Protein AF-0000000085035750 (afdb_homodimer)

Radius of gyration: 23.27 Å; Cα contacts (8 Å, |Δi|>4): 705; chains: 2; bounding box: 49×84×83 Å

Secondary structure (DSSP, 8-state):
------------------TT-SEEEEEEE-THHHHHHHHTT-SSEEEEE-SSB-HHHHHHHHHHHHTT-EEEEEEE-TT-HHHHHHHHHTTSPPB-TTS-B-TT----SEEEEEE-TT-TT----EEEETTTEEEEES--BSHHHHHSSEEEEEEE--HHHHHHHHHHHHHHHHHHHTT-TTTEEE-SSTTHHHHHHHH-/------------------TT-SEEEEEEE-THHHHHHHHTT-SSEEEEE-SSB-HHHHHHHHHHHHTT-EEEEEEE-TT-HHHHHHHHHTTSPPB-TTS-B-TT----SEEEEEE-TT-TT----EEEETTTEEEEES--BSHHHHHSSEEEEEEE--HHHHHHHHHHHHHHHHHHHTT-TTTEEE-SSTTHHHHHHHH-

Foldseek 3Di:
DPDDPDDPPPPPCPVPDDPPPQKDKDWFAQQQVVVVCQQLVFQAEKEWEFQDAALVVLLSQLVSLVNPHQYEYEYECEVHVNSVCSNVVSQDFDAPPVRHRDPPTDGGNYKYKYWYPDPPPRQWTWMQGNLQKIKGWRAGHDPCRNHPDTIMMMMGRPSVVSVVVVVVSLVVVVVQVVVDPVTMDIDPPPDVVVVVVVVD/DPDPPDDPPPPPCPVPDDPPPQKDKDWFAQQQVVVVCQQLVFQAEKEWEFQDAALVVLLSQLVSLVNPHQYEYEYECEVHVNSVCSNVCSQDFDAPPVRHRDPPDDGGNYKYKYWYPDPPPRQWTWMQGNLQKIKGWRAGHDPCRNHPDIIMMMMGRPNVVSVVVVVVSLVVVVVQVVVDPVTMDIDPPPDVVVVVVVVD

pLDDT: mean 79.21, std 21.35, range [23.0, 98.25]

InterPro domains:
  IPR025202 Cardiolipin synthase-like, phospholipase D-like domain [PF13091] (38-173)
  IPR051406 Phospholipase D domain-containing protein [PTHR43856] (21-192)

Nearest PDB structures (foldseek):
  4ggj-assembly1_A  TM=8.260E-01  e=1.023E-08  Mus musculus
  6ehi-assembly5_J  TM=7.084E-01  e=1.239E-08  Helicobacter pylori
  4urj-assembly2_C  TM=7.239E-01  e=3.008E-07  Homo sapiens
  4urj-assembly1_A  TM=7.033E-01  e=2.330E-07  Homo sapiens
  5lzk-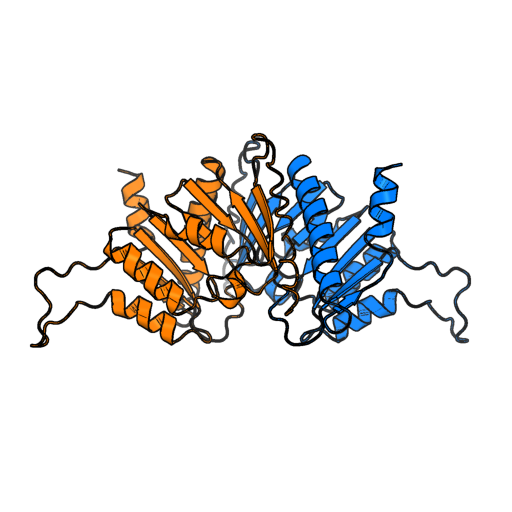assembly1_A  TM=6.776E-01  e=3.882E-07  Homo sapiens

Sequence (400 aa):
MHGMEAPSLIIFFILLHDISLRMRTYIGRSLGTFLELMIFSANKLLWVSSPSLSPKYAQKLVDLSKKGVDIKVITSAYKNEETVNIIKNSLKPERNARGEIRGDWVSPPLDYLILKKNSSIQKVKMYIVDGKQAIIGSLSLTEEELYNSIEYIVILDDPRDVEKTMDDFISLWKLYVGLGDDFMECTRSFPSKFFVSRMTMHGMEAPSLIIFFILLHDISLRMRTYIGRSLGTFLELMIFSANKLLWVSSPSLSPKYAQKLVDLSKKGVDIKVITSAYKNEETVNIIKNSLKPERNARGEIRGDWVSPPLDYLILKKNSSIQKVKMYIVDGKQAIIGSLSLTEEELYNSIEYIVILDDPRDVEKTMDDFISLWKLYVGLGDDFMECTRSFPSKFFVSRMT

Structure (mmCIF, N/CA/C/O backbone):
data_AF-0000000085035750-model_v1
#
loop_
_entity.id
_entity.type
_entity.pdbx_description
1 polymer 'Phospholipase D-like domain-containing protein'
#
loop_
_atom_site.group_PDB
_atom_site.id
_atom_site.type_symbol
_atom_site.label_atom_id
_atom_site.label_alt_id
_atom_site.label_comp_id
_atom_site.label_asym_id
_atom_site.label_entity_id
_atom_site.label_seq_id
_atom_site.pdbx_PDB_ins_code
_atom_site.Cartn_x
_atom_site.Cartn_y
_atom_site.Cartn_z
_atom_site.occupancy
_atom_site.B_iso_or_equiv
_atom_site.auth_seq_id
_atom_site.auth_comp_id
_atom_site.auth_asym_id
_atom_site.auth_atom_id
_atom_site.pdbx_PDB_model_num
ATOM 1 N N . MET A 1 1 ? -6.906 16.641 -45.156 1 24.83 1 MET A N 1
ATOM 2 C CA . MET A 1 1 ? -8.016 16.141 -44.375 1 24.83 1 MET A CA 1
ATOM 3 C C . MET A 1 1 ? -7.512 15.312 -43.188 1 24.83 1 MET A C 1
ATOM 5 O O . MET A 1 1 ? -6.984 14.211 -43.375 1 24.83 1 MET A O 1
ATOM 9 N N . HIS A 1 2 ? -6.844 15.82 -42.25 1 27.62 2 HIS A N 1
ATOM 10 C CA . HIS A 1 2 ? -5.957 15.328 -41.219 1 27.62 2 HIS A CA 1
ATOM 11 C C . HIS A 1 2 ? -6.738 14.562 -40.156 1 27.62 2 HIS A C 1
ATOM 13 O O . HIS A 1 2 ? -7.703 15.078 -39.562 1 27.62 2 HIS A O 1
ATOM 19 N N . GLY A 1 3 ? -6.922 13.266 -40.281 1 25.36 3 GLY A N 1
ATOM 20 C CA . GLY A 1 3 ? -7.766 12.336 -39.531 1 25.36 3 GLY A CA 1
ATOM 21 C C . GLY A 1 3 ? -7.52 12.367 -38.031 1 25.36 3 GLY A C 1
ATOM 22 O O . GLY A 1 3 ? -6.383 12.234 -37.594 1 25.36 3 GLY A O 1
ATOM 23 N N . MET A 1 4 ? -8.328 13.07 -37.281 1 26.7 4 MET A N 1
ATOM 24 C CA . MET A 1 4 ? -8.398 13.211 -35.844 1 26.7 4 MET A CA 1
ATOM 25 C C . MET A 1 4 ? -8.484 11.844 -35.156 1 26.7 4 MET A C 1
ATOM 27 O O . MET A 1 4 ? -9.391 11.062 -35.438 1 26.7 4 MET A O 1
ATOM 31 N N . GLU A 1 5 ? -7.418 11.258 -34.844 1 28.52 5 GLU A N 1
ATOM 32 C CA . GLU A 1 5 ? -7.332 9.969 -34.156 1 28.52 5 GLU A CA 1
ATOM 33 C C . GLU A 1 5 ? -8.211 9.945 -32.906 1 28.52 5 GLU A C 1
ATOM 35 O O . GLU A 1 5 ? -8.312 10.953 -32.219 1 28.52 5 GLU A O 1
ATOM 40 N N . ALA A 1 6 ? -9.141 9 -32.875 1 29.41 6 ALA A N 1
ATOM 41 C CA . ALA A 1 6 ? -10.211 8.766 -31.906 1 29.41 6 ALA A CA 1
ATOM 42 C C . ALA A 1 6 ? -9.664 8.727 -30.484 1 29.41 6 ALA A C 1
ATOM 44 O O . ALA A 1 6 ? -8.625 8.109 -30.219 1 29.41 6 ALA A O 1
ATOM 45 N N . PRO A 1 7 ? -10.062 9.57 -29.562 1 26.91 7 PRO A N 1
ATOM 46 C CA . PRO A 1 7 ? -9.664 9.523 -28.156 1 26.91 7 PRO A CA 1
ATOM 47 C C . PRO A 1 7 ? -9.945 8.164 -27.516 1 26.91 7 PRO A C 1
ATOM 49 O O . PRO A 1 7 ? -10.953 7.527 -27.812 1 26.91 7 PRO A O 1
ATOM 52 N N . SER A 1 8 ? -9.023 7.297 -27.391 1 26.17 8 SER A N 1
ATOM 53 C CA . SER A 1 8 ? -9.211 6.012 -26.719 1 26.17 8 SER A CA 1
ATOM 54 C C . SER A 1 8 ? -10.055 6.164 -25.453 1 26.17 8 SER A C 1
ATOM 56 O O . SER A 1 8 ? -9.727 6.961 -24.578 1 26.17 8 SER A O 1
ATOM 58 N N . LEU A 1 9 ? -11.32 5.984 -25.438 1 23 9 LEU A N 1
ATOM 59 C CA . LEU A 1 9 ? -12.367 5.859 -24.422 1 23 9 LEU A CA 1
ATOM 60 C C . LEU A 1 9 ? -11.891 5 -23.266 1 23 9 LEU A C 1
ATOM 62 O O . LEU A 1 9 ? -11.602 3.814 -23.438 1 23 9 LEU A O 1
ATOM 66 N N . ILE A 1 10 ? -11.227 5.562 -22.422 1 28.33 10 ILE A N 1
ATOM 67 C CA . ILE A 1 10 ? -10.891 5.051 -21.094 1 28.33 10 ILE A CA 1
ATOM 68 C C . ILE A 1 10 ? -12.133 4.484 -20.422 1 28.33 10 ILE A C 1
ATOM 70 O O . ILE A 1 10 ? -13.094 5.215 -20.156 1 28.33 10 ILE A O 1
ATOM 74 N N . ILE A 1 11 ? -12.602 3.383 -20.734 1 26.09 11 ILE A N 1
ATOM 75 C CA . ILE A 1 11 ? -13.711 2.67 -20.109 1 26.09 11 ILE A CA 1
ATOM 76 C C . ILE A 1 11 ? -13.547 2.688 -18.594 1 26.09 11 ILE A C 1
ATOM 78 O O . ILE A 1 11 ? -12.617 2.084 -18.062 1 26.09 11 ILE A O 1
ATOM 82 N N . PHE A 1 12 ? -13.867 3.754 -17.984 1 29.7 12 PHE A N 1
ATOM 83 C CA . PHE A 1 12 ? -14.164 3.867 -16.562 1 29.7 12 PHE A CA 1
ATOM 84 C C . PHE A 1 12 ? -15.148 2.787 -16.125 1 29.7 12 PHE A C 1
ATOM 86 O O . PHE A 1 12 ? -16.344 2.879 -16.406 1 29.7 12 PHE A O 1
ATOM 93 N N . PHE A 1 13 ? -14.789 1.676 -16.188 1 28.77 13 PHE A N 1
ATOM 94 C CA . PHE A 1 13 ? -15.766 0.812 -15.531 1 28.77 13 PHE A CA 1
ATOM 95 C C . PHE A 1 13 ? -15.93 1.195 -14.062 1 28.77 13 PHE A C 1
ATOM 97 O O . PHE A 1 13 ? -15.109 0.815 -13.227 1 28.77 13 PHE A O 1
ATOM 104 N N . ILE A 1 14 ? -16.328 2.402 -13.82 1 31.06 14 ILE A N 1
ATOM 105 C CA . ILE A 1 14 ? -16.984 2.652 -12.547 1 31.06 14 ILE A CA 1
ATOM 106 C C . ILE A 1 14 ? -18.062 1.595 -12.297 1 31.06 14 ILE A C 1
ATOM 108 O O . ILE A 1 14 ? -19.109 1.609 -12.945 1 31.06 14 ILE A O 1
ATOM 112 N N . LEU A 1 15 ? -17.703 0.42 -12.156 1 29.73 15 LEU A N 1
ATOM 113 C CA . LEU A 1 15 ? -18.812 -0.381 -11.648 1 29.73 15 LEU A CA 1
ATOM 114 C C . LEU A 1 15 ? -19.5 0.328 -10.492 1 29.73 15 LEU A C 1
ATOM 116 O O . LEU A 1 15 ? -18.875 0.622 -9.477 1 29.73 15 LEU A O 1
ATOM 120 N N . LEU A 1 16 ? -20.391 1.188 -10.852 1 31.69 16 LEU A N 1
ATOM 121 C CA . LEU A 1 16 ? -21.422 1.59 -9.898 1 31.69 16 LEU A CA 1
ATOM 122 C C . LEU A 1 16 ? -21.703 0.478 -8.891 1 31.69 16 LEU A C 1
ATOM 124 O O . LEU A 1 16 ? -22.328 -0.526 -9.227 1 31.69 16 LEU A O 1
ATOM 128 N N . HIS A 1 17 ? -20.719 0.159 -8.219 1 35.09 17 HIS A N 1
ATOM 129 C CA . HIS A 1 17 ? -20.828 -0.827 -7.148 1 35.09 17 HIS A CA 1
ATOM 130 C C . HIS A 1 17 ? -22.016 -0.53 -6.238 1 35.09 17 HIS A C 1
ATOM 132 O O . HIS A 1 17 ? -22.312 0.634 -5.961 1 35.09 17 HIS A O 1
ATOM 138 N N . ASP A 1 18 ? -22.766 -1.48 -6.035 1 36.16 18 ASP A N 1
ATOM 139 C CA . ASP A 1 18 ? -23.875 -1.74 -5.137 1 36.16 18 ASP A CA 1
ATOM 140 C C . ASP A 1 18 ? -23.609 -1.191 -3.738 1 36.16 18 ASP A C 1
ATOM 142 O O . ASP A 1 18 ? -22.469 -1.26 -3.252 1 36.16 18 ASP A O 1
ATOM 146 N N . ILE A 1 19 ? -24.359 -0.192 -3.293 1 42.53 19 ILE A N 1
ATOM 147 C CA . ILE A 1 19 ? -24.594 0.364 -1.962 1 42.53 19 ILE A CA 1
ATOM 148 C C . ILE A 1 19 ? -24.188 -0.663 -0.902 1 42.53 19 ILE A C 1
ATOM 150 O O . ILE A 1 19 ? -23.672 -0.302 0.159 1 42.53 19 ILE A O 1
ATOM 154 N N . SER A 1 20 ? -24.219 -1.893 -1.322 1 44.88 20 SER A N 1
ATOM 155 C CA . SER A 1 20 ? -24.016 -2.928 -0.314 1 44.88 20 SER A CA 1
ATOM 156 C C . SER A 1 20 ? -22.531 -3.236 -0.135 1 44.88 20 SER A C 1
ATOM 158 O O . SER A 1 20 ? -22.156 -4.09 0.673 1 44.88 20 SER A O 1
ATOM 160 N N . LEU A 1 21 ? -21.766 -2.568 -1.103 1 51.03 21 LEU A N 1
ATOM 161 C CA . LEU A 1 21 ? -20.344 -2.846 -0.897 1 51.03 21 LEU A CA 1
ATOM 162 C C . LEU A 1 21 ? -19.766 -1.966 0.21 1 51.03 21 LEU A C 1
ATOM 164 O O . LEU A 1 21 ? -20 -0.753 0.225 1 51.03 21 LEU A O 1
ATOM 168 N N . ARG A 1 22 ? -19.438 -2.494 1.274 1 57.78 22 ARG A N 1
ATOM 169 C CA . ARG A 1 22 ? -18.906 -1.789 2.434 1 57.78 22 ARG A CA 1
ATOM 170 C C . ARG A 1 22 ? -17.531 -1.183 2.117 1 57.78 22 ARG A C 1
ATOM 172 O O . ARG A 1 22 ? -17.125 -0.203 2.744 1 57.78 22 ARG A O 1
ATOM 179 N N . MET A 1 23 ? -16.844 -1.757 1.033 1 66.06 23 MET A N 1
ATOM 180 C CA . MET A 1 23 ? -15.555 -1.224 0.601 1 66.06 23 MET A CA 1
ATOM 181 C C . MET A 1 23 ? -15.555 -0.952 -0.9 1 66.06 23 MET A C 1
ATOM 183 O O . MET A 1 23 ? -16.109 -1.73 -1.676 1 66.06 23 MET A O 1
ATOM 187 N N . ARG A 1 24 ? -15.156 0.352 -1.203 1 76.44 24 ARG A N 1
ATOM 188 C CA . ARG A 1 24 ? -14.992 0.672 -2.617 1 76.44 24 ARG A CA 1
ATOM 189 C C . ARG A 1 24 ? -13.531 0.559 -3.041 1 76.44 24 ARG A C 1
ATOM 191 O O . ARG A 1 24 ? -12.641 1.087 -2.371 1 76.44 24 ARG A O 1
ATOM 198 N N . THR A 1 25 ? -13.32 -0.318 -3.941 1 76.25 25 THR A N 1
ATOM 199 C CA . THR A 1 25 ? -11.961 -0.469 -4.453 1 76.25 25 THR A CA 1
ATOM 200 C C . THR A 1 25 ? -11.859 0.069 -5.875 1 76.25 25 THR A C 1
ATOM 202 O O . THR A 1 25 ? -12.812 -0.011 -6.648 1 76.25 25 THR A O 1
ATOM 205 N N . TYR A 1 26 ? -10.703 0.725 -6.148 1 74.06 26 TYR A N 1
ATOM 206 C CA . TYR A 1 26 ? -10.414 1.227 -7.488 1 74.06 26 TYR A CA 1
ATOM 207 C C . TYR A 1 26 ? -9.023 0.788 -7.945 1 74.06 26 TYR A C 1
ATOM 209 O O . TYR A 1 26 ? -8.078 0.803 -7.16 1 74.06 26 TYR A O 1
ATOM 217 N N . ILE A 1 27 ? -9.039 0.283 -9.148 1 73.31 27 ILE A N 1
ATOM 218 C CA . ILE A 1 27 ? -7.773 -0.089 -9.773 1 73.31 27 ILE A CA 1
ATOM 219 C C . ILE A 1 27 ? -7.637 0.613 -11.117 1 73.31 27 ILE A C 1
ATOM 221 O O . ILE A 1 27 ? -8.609 0.714 -11.875 1 73.31 27 ILE A O 1
ATOM 225 N N . GLY A 1 28 ? -6.578 1.138 -11.336 1 69.88 28 GLY A N 1
ATOM 226 C CA . GLY A 1 28 ? -6.406 1.67 -12.68 1 69.88 28 GLY A CA 1
ATOM 227 C C . GLY A 1 28 ? -5.301 2.705 -12.773 1 69.88 28 GLY A C 1
ATOM 228 O O . GLY A 1 28 ? -4.625 2.99 -11.789 1 69.88 28 GLY A O 1
ATOM 229 N N . ARG A 1 29 ? -5.25 3.135 -14.102 1 70.94 29 ARG A N 1
ATOM 230 C CA . ARG A 1 29 ? -4.355 4.246 -14.414 1 70.94 29 ARG A CA 1
ATOM 231 C C . ARG A 1 29 ? -5.047 5.586 -14.195 1 70.94 29 ARG A C 1
ATOM 233 O O . ARG A 1 29 ? -6.262 5.695 -14.344 1 70.94 29 ARG A O 1
ATOM 240 N N . SER A 1 30 ? -4.32 6.516 -13.766 1 67.38 30 SER A N 1
ATOM 241 C CA . SER A 1 30 ? -4.746 7.91 -13.719 1 67.38 30 SER A CA 1
ATOM 242 C C . SER A 1 30 ? -5.879 8.117 -12.727 1 67.38 30 SER A C 1
ATOM 244 O O . SER A 1 30 ? -6.906 8.711 -13.055 1 67.38 30 SER A O 1
ATOM 246 N N . LEU A 1 31 ? -5.75 7.453 -11.688 1 77.38 31 LEU A N 1
ATOM 247 C CA . LEU A 1 31 ? -6.723 7.727 -10.633 1 77.38 31 LEU A CA 1
ATOM 248 C C . LEU A 1 31 ? -6.539 9.133 -10.07 1 77.38 31 LEU A C 1
ATOM 250 O O . LEU A 1 31 ? -7.219 9.523 -9.125 1 77.38 31 LEU A O 1
ATOM 254 N N . GLY A 1 32 ? -5.754 9.805 -10.719 1 78.44 32 GLY A N 1
ATOM 255 C CA . GLY A 1 32 ? -5.234 11.039 -10.164 1 78.44 32 GLY A CA 1
ATOM 256 C C . GLY A 1 32 ? -6.301 12.109 -10 1 78.44 32 GLY A C 1
ATOM 257 O O . GLY A 1 32 ? -6.43 12.703 -8.93 1 78.44 32 GLY A O 1
ATOM 258 N N . THR A 1 33 ? -7.051 12.336 -11.078 1 81.5 33 THR A N 1
ATOM 259 C CA . THR A 1 33 ? -8.023 13.422 -11 1 81.5 33 THR A CA 1
ATOM 260 C C . THR A 1 33 ? -9.047 13.141 -9.898 1 81.5 33 THR A C 1
ATOM 262 O O . THR A 1 33 ? -9.336 14.016 -9.078 1 81.5 33 THR A O 1
ATOM 265 N N . PHE A 1 34 ? -9.484 11.977 -9.867 1 83.62 34 PHE A N 1
ATOM 266 C CA . PHE A 1 34 ? -10.484 11.57 -8.883 1 83.62 34 PHE A CA 1
ATOM 267 C C . PHE A 1 34 ? -9.922 11.664 -7.469 1 83.62 34 PHE A C 1
ATOM 269 O O . PHE A 1 34 ? -10.547 12.242 -6.582 1 83.62 34 PHE A O 1
ATOM 276 N N . LEU A 1 35 ? -8.773 11.258 -7.242 1 86.88 35 LEU A N 1
ATOM 277 C CA . LEU A 1 35 ? -8.18 11.203 -5.914 1 86.88 35 LEU A CA 1
ATOM 278 C C . LEU A 1 35 ? -7.781 12.602 -5.441 1 86.88 35 LEU A C 1
ATOM 280 O O . LEU A 1 35 ? -7.953 12.938 -4.266 1 86.88 35 LEU A O 1
ATOM 284 N N . GLU A 1 36 ? -7.27 13.289 -6.367 1 90.94 36 GLU A N 1
ATOM 285 C CA . GLU A 1 36 ? -6.938 14.664 -6.012 1 90.94 36 GLU A CA 1
ATOM 286 C C . GLU A 1 36 ? -8.172 15.43 -5.531 1 90.94 36 GLU A C 1
ATOM 288 O O . GLU A 1 36 ? -8.109 16.141 -4.531 1 90.94 36 GLU A O 1
ATOM 293 N N . LEU A 1 37 ? -9.234 15.32 -6.289 1 90.12 37 LEU A N 1
ATOM 294 C CA . LEU A 1 37 ? -10.469 16 -5.926 1 90.12 37 LEU A CA 1
ATOM 295 C C . LEU A 1 37 ? -10.977 15.531 -4.57 1 90.12 37 LEU A C 1
ATOM 297 O O . LEU A 1 37 ? -11.406 16.344 -3.746 1 90.12 37 LEU A O 1
ATOM 301 N N . MET A 1 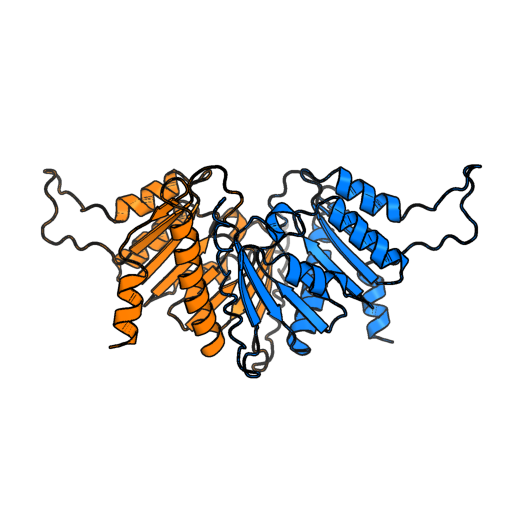38 ? -10.898 14.289 -4.363 1 90.56 38 MET A N 1
ATOM 302 C CA . MET A 1 38 ? -11.391 13.727 -3.109 1 90.56 38 MET A CA 1
ATOM 303 C C . MET A 1 38 ? -10.547 14.195 -1.93 1 90.56 38 MET A C 1
ATOM 305 O O . MET A 1 38 ? -11.086 14.68 -0.93 1 90.56 38 MET A O 1
ATOM 309 N N . ILE A 1 39 ? -9.281 14.133 -2.031 1 94.5 39 ILE A N 1
ATOM 310 C CA . ILE A 1 39 ? -8.359 14.406 -0.94 1 94.5 39 ILE A CA 1
ATOM 311 C C . ILE A 1 39 ? -8.359 15.906 -0.632 1 94.5 39 ILE A C 1
ATOM 313 O O . ILE A 1 39 ? -8.477 16.312 0.529 1 94.5 39 ILE A O 1
ATOM 317 N N . PHE A 1 40 ? -8.367 16.719 -1.611 1 95.88 40 PHE A N 1
ATOM 318 C CA . PHE A 1 40 ? -8.164 18.156 -1.375 1 95.88 40 PHE A CA 1
ATOM 319 C C . PHE A 1 40 ? -9.5 18.875 -1.316 1 95.88 40 PHE A C 1
ATOM 321 O O . PHE A 1 40 ? -9.539 20.109 -1.327 1 95.88 40 PHE A O 1
ATOM 328 N N . SER A 1 41 ? -10.547 18.125 -1.242 1 95.19 41 SER A N 1
ATOM 329 C CA . SER A 1 41 ? -11.852 18.703 -0.945 1 95.19 41 SER A CA 1
ATOM 330 C C . SER A 1 41 ? -12.062 18.844 0.558 1 95.19 41 SER A C 1
ATOM 332 O O . SER A 1 41 ? -13.102 19.344 0.999 1 95.19 41 SER A O 1
ATOM 334 N N . ALA A 1 42 ? -11.164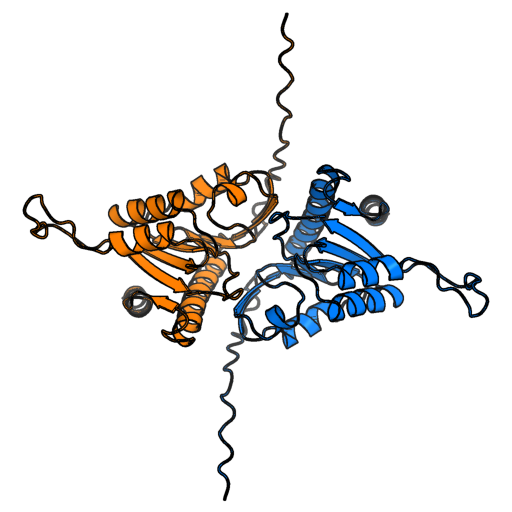 18.375 1.335 1 97.06 42 ALA A N 1
ATOM 335 C CA . ALA A 1 42 ? -11.273 18.406 2.791 1 97.06 42 ALA A CA 1
ATOM 336 C C . ALA A 1 42 ? -11.555 19.812 3.295 1 97.06 42 ALA A C 1
ATOM 338 O O . ALA A 1 42 ? -10.945 20.781 2.832 1 97.06 42 ALA A O 1
ATOM 339 N N . ASN A 1 43 ? -12.445 19.875 4.309 1 97.06 43 ASN A N 1
ATOM 340 C CA . ASN A 1 43 ? -12.812 21.188 4.855 1 97.06 43 ASN A CA 1
ATOM 341 C C . ASN A 1 43 ? -12.617 21.234 6.367 1 97.06 43 ASN A C 1
ATOM 343 O O . ASN A 1 43 ? -12.625 22.312 6.965 1 97.06 43 ASN A O 1
ATOM 347 N N . LYS A 1 44 ? -12.469 20.188 7.012 1 97.12 44 LYS A N 1
ATOM 348 C CA . LYS A 1 44 ? -12.258 20.141 8.453 1 97.12 44 LYS A CA 1
ATOM 349 C C . LYS A 1 44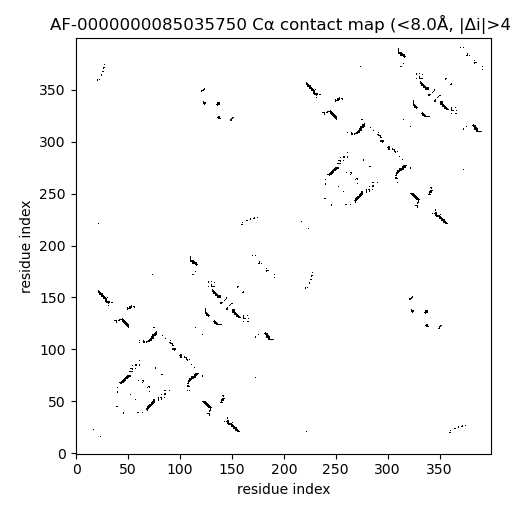 ? -10.883 19.578 8.789 1 97.12 44 LYS A C 1
ATOM 351 O O . LYS A 1 44 ? -10.102 20.219 9.508 1 97.12 44 LYS A O 1
ATOM 356 N N . LEU A 1 45 ? -10.594 18.406 8.328 1 97.25 45 LEU A N 1
ATOM 357 C CA . LEU A 1 45 ? -9.289 17.812 8.578 1 97.25 45 LEU A CA 1
ATOM 358 C C . LEU A 1 45 ? -8.828 16.984 7.383 1 97.25 45 LEU A C 1
ATOM 360 O O . LEU A 1 45 ? -9.656 16.422 6.656 1 97.25 45 LEU A O 1
ATOM 364 N N . LEU A 1 46 ? -7.578 16.922 7.156 1 98.25 46 LEU A N 1
ATOM 365 C CA . LEU A 1 46 ? -6.898 16.062 6.188 1 98.25 46 LEU A CA 1
ATOM 366 C C . LEU A 1 46 ? -5.621 15.477 6.777 1 98.25 46 LEU A C 1
ATOM 368 O O . LEU A 1 46 ? -4.637 16.203 6.977 1 98.25 46 LEU A O 1
ATOM 372 N N . TRP A 1 47 ? -5.668 14.18 7.121 1 97.94 47 TRP A N 1
ATOM 373 C CA . TRP A 1 47 ? -4.492 13.461 7.605 1 97.94 47 TRP A CA 1
ATOM 374 C C . TRP A 1 47 ? -3.871 12.625 6.496 1 97.94 47 TRP A C 1
ATOM 376 O O . TRP A 1 47 ? -4.562 11.836 5.844 1 97.94 47 TRP A O 1
ATOM 386 N N . VAL A 1 48 ? -2.572 12.82 6.309 1 97.38 48 VAL A N 1
ATOM 387 C CA . VAL A 1 48 ? -1.895 12.258 5.145 1 97.38 48 VAL A CA 1
ATOM 388 C C . VAL A 1 48 ? -0.665 11.477 5.59 1 97.38 48 VAL A C 1
ATOM 390 O O . VAL A 1 48 ? 0.196 12 6.301 1 97.38 48 VAL A O 1
ATOM 393 N N . SER A 1 49 ? -0.608 10.281 5.246 1 95.56 49 SER A N 1
ATOM 394 C CA . SER A 1 49 ? 0.635 9.516 5.242 1 95.56 49 SER A CA 1
ATOM 395 C C . SER A 1 49 ? 1.056 9.156 3.82 1 95.56 49 SER A C 1
ATOM 397 O O . SER A 1 49 ? 0.356 8.414 3.129 1 95.56 49 SER A O 1
ATOM 399 N N . SER A 1 50 ? 2.098 9.68 3.373 1 93.69 50 SER A N 1
ATOM 400 C CA . SER A 1 50 ? 2.6 9.516 2.014 1 93.69 50 SER A CA 1
ATOM 401 C C . SER A 1 50 ? 4.125 9.438 1.993 1 93.69 50 SER A C 1
ATOM 403 O O . SER A 1 50 ? 4.801 10.453 2.156 1 93.69 50 SER A O 1
ATOM 405 N N . PRO A 1 51 ? 4.66 8.25 1.711 1 90.25 51 PRO A N 1
ATOM 406 C CA . PRO A 1 51 ? 6.121 8.141 1.68 1 90.25 51 PRO A CA 1
ATOM 407 C C . PRO A 1 51 ? 6.77 9.141 0.731 1 90.25 51 PRO A C 1
ATOM 409 O O . PRO A 1 51 ? 7.836 9.68 1.032 1 90.25 51 PRO A O 1
ATOM 412 N N . SER A 1 52 ? 6.168 9.281 -0.392 1 90.44 52 SER A N 1
ATOM 413 C CA . SER A 1 52 ? 6.562 10.352 -1.301 1 90.44 52 SER A CA 1
ATOM 414 C C . SER A 1 52 ? 5.496 11.445 -1.363 1 90.44 52 SER A C 1
ATOM 416 O O . SER A 1 52 ? 4.301 11.148 -1.384 1 90.44 52 SER A O 1
ATOM 418 N N . LEU A 1 53 ? 6.016 12.68 -1.349 1 94.44 53 LEU A N 1
ATOM 419 C CA . LEU A 1 53 ? 5.164 13.867 -1.426 1 94.44 53 LEU A CA 1
ATOM 420 C C . LEU A 1 53 ? 5.816 14.945 -2.279 1 94.44 53 LEU A C 1
ATOM 422 O O . LEU A 1 53 ? 6.902 15.43 -1.951 1 94.44 53 LEU A O 1
ATOM 426 N N . SER A 1 54 ? 5.176 15.25 -3.361 1 95.69 54 SER A N 1
ATOM 427 C CA . SER A 1 54 ? 5.777 16.25 -4.242 1 95.69 54 SER A CA 1
ATOM 428 C C . SER A 1 54 ? 5.605 17.656 -3.682 1 95.69 54 SER A C 1
ATOM 430 O O . SER A 1 54 ? 4.688 17.906 -2.898 1 95.69 54 SER A O 1
ATOM 432 N N . PRO A 1 55 ? 6.484 18.609 -4.121 1 97.19 55 PRO A N 1
ATOM 433 C CA . PRO A 1 55 ? 6.348 20 -3.678 1 97.19 55 PRO A CA 1
ATOM 434 C C . PRO A 1 55 ? 4.977 20.594 -3.994 1 97.19 55 PRO A C 1
ATOM 436 O O . PRO A 1 55 ? 4.43 21.344 -3.191 1 97.19 55 PRO A O 1
ATOM 439 N N . LYS A 1 56 ? 4.434 20.219 -5.078 1 96.62 56 LYS A N 1
ATOM 440 C CA . LYS A 1 56 ? 3.113 20.688 -5.473 1 96.62 56 LYS A CA 1
ATOM 441 C C . LYS A 1 56 ? 2.064 20.344 -4.418 1 96.62 56 LYS A C 1
ATOM 443 O O . LYS A 1 56 ? 1.296 21.203 -3.99 1 96.62 56 LYS A O 1
ATOM 448 N N . TYR A 1 57 ? 2.098 19.172 -3.994 1 96.81 57 TYR A N 1
ATOM 449 C CA . TYR A 1 57 ? 1.057 18.734 -3.076 1 96.81 57 TYR A CA 1
ATOM 450 C C . TYR A 1 57 ? 1.381 19.141 -1.644 1 96.81 57 TYR A C 1
ATOM 452 O O . TYR A 1 57 ? 0.477 19.344 -0.832 1 96.81 57 TYR A O 1
ATOM 460 N N . ALA A 1 58 ? 2.654 19.266 -1.347 1 97.56 58 ALA A N 1
ATOM 461 C CA . ALA A 1 58 ? 3.014 19.891 -0.074 1 97.56 58 ALA A CA 1
ATOM 462 C C . ALA A 1 58 ? 2.428 21.297 0.038 1 97.56 58 ALA A C 1
ATOM 464 O O . ALA A 1 58 ? 1.859 21.656 1.071 1 97.56 58 ALA A O 1
ATOM 465 N N . GLN A 1 59 ? 2.562 22.016 -1.024 1 97.75 59 GLN A N 1
ATOM 466 C CA . GLN A 1 59 ? 2.02 23.375 -1.039 1 97.75 59 GLN A CA 1
ATOM 467 C C . GLN A 1 59 ? 0.501 23.359 -0.895 1 97.75 59 GLN A C 1
ATOM 469 O O . GLN A 1 59 ? -0.068 24.203 -0.194 1 97.75 59 GLN A O 1
ATOM 474 N N . LYS A 1 60 ? -0.122 22.453 -1.547 1 97.62 60 LYS A N 1
ATOM 475 C CA . LYS A 1 60 ? -1.573 22.344 -1.432 1 97.62 60 LYS A CA 1
ATOM 476 C C . LYS A 1 60 ? -1.99 22.062 0.01 1 97.62 60 LYS A C 1
ATOM 478 O O . LYS A 1 60 ? -2.986 22.609 0.49 1 97.62 60 LYS A O 1
ATOM 483 N N . LEU A 1 61 ? -1.29 21.203 0.675 1 97.94 61 LEU A N 1
ATOM 484 C CA . LEU A 1 61 ? -1.574 20.906 2.076 1 97.94 61 LEU A CA 1
ATOM 485 C C . LEU A 1 61 ? -1.409 22.156 2.938 1 97.94 61 LEU A C 1
ATOM 487 O O . LEU A 1 61 ? -2.254 22.438 3.791 1 97.94 61 LEU A O 1
ATOM 491 N N . VAL A 1 62 ? -0.309 22.875 2.715 1 97.12 62 VAL A N 1
ATOM 492 C CA . VAL A 1 62 ? -0.043 24.109 3.455 1 97.12 62 VAL A CA 1
ATOM 493 C C . VAL A 1 62 ? -1.172 25.109 3.221 1 97.12 62 VAL A C 1
ATOM 495 O O . VAL A 1 62 ? -1.673 25.719 4.168 1 97.12 62 VAL A O 1
ATOM 498 N N . ASP A 1 63 ? -1.593 25.219 1.988 1 96.94 63 ASP A N 1
ATOM 499 C CA . ASP A 1 63 ? -2.656 26.156 1.644 1 96.94 63 ASP A CA 1
ATOM 500 C C . ASP A 1 63 ? -3.961 25.797 2.346 1 96.94 63 ASP A C 1
ATOM 502 O O . ASP A 1 63 ? -4.688 26.672 2.82 1 96.94 63 ASP A O 1
ATOM 506 N N . LEU A 1 64 ? -4.281 24.562 2.367 1 97.38 64 LEU A N 1
ATOM 507 C CA . LEU A 1 64 ? -5.48 24.109 3.062 1 97.38 64 LEU A CA 1
ATOM 508 C C . LEU A 1 64 ? -5.395 24.422 4.555 1 97.38 64 LEU A C 1
ATOM 510 O O . LEU A 1 64 ? -6.391 24.797 5.172 1 97.38 64 LEU A O 1
ATOM 514 N N . SER A 1 65 ? -4.227 24.188 5.074 1 96.62 65 SER A N 1
ATOM 515 C CA . SER A 1 65 ? -4.051 24.469 6.492 1 96.62 65 SER A CA 1
ATOM 516 C C . SER A 1 65 ? -4.273 25.953 6.793 1 96.62 65 SER A C 1
ATOM 518 O O . SER A 1 65 ? -4.867 26.297 7.812 1 96.62 65 SER A O 1
ATOM 520 N N . LYS A 1 66 ? -3.844 26.812 5.949 1 94.25 66 LYS A N 1
ATOM 521 C CA . LYS A 1 66 ? -4.023 28.25 6.113 1 94.25 66 LYS A CA 1
ATOM 522 C C . LYS A 1 66 ? -5.5 28.625 6.07 1 94.25 66 LYS A C 1
ATOM 524 O O . LYS A 1 66 ? -5.895 29.672 6.594 1 94.25 66 LYS A O 1
ATOM 529 N N . LYS A 1 67 ? -6.266 27.781 5.457 1 95.44 67 LYS A N 1
ATOM 530 C CA . LYS A 1 67 ? -7.711 28 5.402 1 95.44 67 LYS A CA 1
ATOM 531 C C . LYS A 1 67 ? -8.398 27.406 6.629 1 95.44 67 LYS A C 1
ATOM 533 O O . LYS A 1 67 ? -9.625 27.375 6.703 1 95.44 67 LYS A O 1
ATOM 538 N N . GLY A 1 68 ? -7.629 26.844 7.488 1 95 68 GLY A N 1
ATOM 539 C CA . GLY A 1 68 ? -8.18 26.406 8.758 1 95 68 GLY A CA 1
ATOM 540 C C . GLY A 1 68 ? -8.375 24.906 8.836 1 95 68 GLY A C 1
ATOM 541 O O . GLY A 1 68 ? -8.875 24.375 9.836 1 95 68 GLY A O 1
ATOM 542 N N . VAL A 1 69 ? -8.039 24.203 7.809 1 97 69 VAL A N 1
ATOM 543 C CA . VAL A 1 69 ? -8.164 22.75 7.816 1 97 69 VAL A CA 1
ATOM 544 C C . VAL A 1 69 ? -7.078 22.141 8.695 1 97 69 VAL A C 1
ATOM 546 O O . VAL A 1 69 ? -5.914 22.531 8.617 1 97 69 VAL A O 1
ATOM 549 N N . ASP A 1 70 ? -7.418 21.188 9.602 1 96.5 70 ASP A N 1
ATOM 550 C CA . ASP A 1 70 ? -6.465 20.484 10.445 1 96.5 70 ASP A CA 1
ATOM 551 C C . ASP A 1 70 ? -5.648 19.484 9.641 1 96.5 70 ASP A C 1
ATOM 553 O O . ASP A 1 70 ? -6.152 18.422 9.258 1 96.5 70 ASP A O 1
ATOM 557 N N . ILE A 1 71 ? -4.375 19.828 9.406 1 97.69 71 ILE A N 1
ATOM 558 C CA . ILE A 1 71 ? -3.531 19 8.547 1 97.69 71 ILE A CA 1
ATOM 559 C C . ILE A 1 71 ? -2.539 18.219 9.391 1 97.69 71 ILE A C 1
ATOM 561 O O . ILE A 1 71 ? -1.859 18.781 10.25 1 97.69 71 ILE A O 1
ATOM 565 N N . LYS A 1 72 ? -2.508 16.906 9.297 1 97.38 72 LYS A N 1
ATOM 566 C CA . LYS A 1 72 ? -1.428 16.031 9.773 1 97.38 72 LYS A CA 1
ATOM 567 C C . LYS A 1 72 ? -0.722 15.359 8.602 1 97.38 72 LYS A C 1
ATOM 569 O O . LYS A 1 72 ? -1.372 14.781 7.727 1 97.38 72 LYS A O 1
ATOM 574 N N . VAL A 1 73 ? 0.611 15.438 8.602 1 96.75 73 VAL A N 1
ATOM 575 C CA . VAL A 1 73 ? 1.335 14.867 7.469 1 96.75 73 VAL A CA 1
ATOM 576 C C . VAL A 1 73 ? 2.471 13.984 7.977 1 96.75 73 VAL A C 1
ATOM 578 O O . VAL A 1 73 ? 3.289 14.422 8.789 1 96.75 73 VAL A O 1
ATOM 581 N N . ILE A 1 74 ? 2.475 12.789 7.574 1 94.88 74 ILE A N 1
ATOM 582 C CA . ILE A 1 74 ? 3.605 11.875 7.715 1 94.88 74 ILE A CA 1
ATOM 583 C C . ILE A 1 74 ? 4.258 11.648 6.355 1 94.88 74 ILE A C 1
ATOM 585 O O . ILE A 1 74 ? 3.604 11.203 5.41 1 94.88 74 ILE A O 1
ATOM 589 N N . THR A 1 75 ? 5.52 11.969 6.199 1 93.69 75 THR A N 1
ATOM 590 C CA . THR A 1 75 ? 6.246 11.742 4.957 1 93.69 75 THR A CA 1
ATOM 591 C C . THR A 1 75 ? 7.727 11.492 5.234 1 93.69 75 THR A C 1
ATOM 593 O O . THR A 1 75 ? 8.117 11.266 6.379 1 93.69 75 THR A O 1
ATOM 596 N N . SER A 1 76 ? 8.445 11.32 4.137 1 90.5 76 SER A N 1
ATOM 597 C CA . SER A 1 76 ? 9.875 11.055 4.262 1 90.5 76 SER A CA 1
ATOM 598 C C . SER A 1 76 ? 10.695 12.156 3.605 1 90.5 76 SER A C 1
ATOM 600 O O . SER A 1 76 ? 10.281 12.742 2.602 1 90.5 76 SER A O 1
ATOM 602 N N . ALA A 1 77 ? 11.812 12.383 4.176 1 82.25 77 ALA A N 1
ATOM 603 C CA . ALA A 1 77 ? 12.727 13.383 3.625 1 82.25 77 ALA A CA 1
ATOM 604 C C . ALA A 1 77 ? 13.531 12.805 2.461 1 82.25 77 ALA A C 1
ATOM 606 O O . ALA A 1 77 ? 14.172 13.547 1.713 1 82.25 77 ALA A O 1
ATOM 607 N N . TYR A 1 78 ? 13.469 11.547 2.354 1 75.56 78 TYR A N 1
ATOM 608 C CA . TYR A 1 78 ? 14.242 10.914 1.293 1 75.56 78 TYR A CA 1
ATOM 609 C C . TYR A 1 78 ? 13.828 11.445 -0.075 1 75.56 78 TYR A C 1
ATOM 611 O O . TYR A 1 78 ? 12.719 11.188 -0.539 1 75.56 78 TYR A O 1
ATOM 619 N N . LYS A 1 79 ? 14.711 12.164 -0.75 1 67.25 79 LYS A N 1
ATOM 620 C CA . LYS A 1 79 ? 14.547 12.766 -2.07 1 67.25 79 LYS A CA 1
ATOM 621 C C . LYS A 1 79 ? 13.391 13.758 -2.084 1 67.25 79 LYS A C 1
ATOM 623 O O . LYS A 1 79 ? 12.727 13.93 -3.107 1 67.25 79 LYS A O 1
ATOM 628 N N . ASN A 1 80 ? 13.117 14.336 -0.875 1 81.81 80 ASN A N 1
ATOM 629 C CA . ASN A 1 80 ? 11.977 15.234 -0.74 1 81.81 80 ASN A CA 1
ATOM 630 C C . ASN A 1 80 ? 12.359 16.516 -0.005 1 81.81 80 ASN A C 1
ATOM 632 O O . ASN A 1 80 ? 11.586 17.016 0.818 1 81.81 80 ASN A O 1
ATOM 636 N N . GLU A 1 81 ? 13.531 17 -0.233 1 86.88 81 GLU A N 1
ATOM 637 C CA . GLU A 1 81 ? 14.016 18.156 0.528 1 86.88 81 GLU A CA 1
ATOM 638 C C . GLU A 1 81 ? 13.125 19.375 0.319 1 86.88 81 GLU A C 1
ATOM 640 O O . GLU A 1 81 ? 12.781 20.062 1.276 1 86.88 81 GLU A O 1
ATOM 645 N N . GLU A 1 82 ? 12.828 19.656 -0.892 1 93.25 82 GLU A N 1
ATOM 646 C CA . GLU A 1 82 ? 11.961 20.781 -1.181 1 93.25 82 GLU A CA 1
ATOM 647 C C . GLU A 1 82 ? 10.617 20.656 -0.462 1 93.25 82 GLU A C 1
ATOM 649 O O . GLU A 1 82 ? 10.109 21.625 0.101 1 93.25 82 GLU A O 1
ATOM 654 N N . THR A 1 83 ? 10.078 19.531 -0.504 1 94.5 83 THR A N 1
ATOM 655 C CA . THR A 1 83 ? 8.82 19.234 0.178 1 94.5 83 THR A CA 1
ATOM 656 C C . THR A 1 83 ? 8.938 19.516 1.673 1 94.5 83 THR A C 1
ATOM 658 O O . THR A 1 83 ? 8.078 20.188 2.25 1 94.5 83 THR A O 1
ATOM 661 N N . VAL A 1 84 ? 9.945 19.047 2.25 1 93.44 84 VAL A N 1
ATOM 662 C CA . VAL A 1 84 ? 10.18 19.219 3.68 1 93.44 84 VAL A CA 1
ATOM 663 C C . VAL A 1 84 ? 10.281 20.703 4.008 1 93.44 84 VAL A C 1
ATOM 665 O O . VAL A 1 84 ? 9.695 21.172 4.988 1 93.44 84 VAL A O 1
ATOM 668 N N . ASN A 1 85 ? 10.938 21.422 3.186 1 94.75 85 ASN A N 1
ATOM 669 C CA . ASN A 1 85 ? 11.086 22.859 3.391 1 94.75 85 ASN A CA 1
ATOM 670 C C . ASN A 1 85 ? 9.75 23.594 3.305 1 94.75 85 ASN A C 1
ATOM 672 O O . ASN A 1 85 ? 9.469 24.484 4.105 1 94.75 85 ASN A O 1
ATOM 676 N N . ILE A 1 86 ? 8.969 23.25 2.391 1 96.25 86 ILE A N 1
ATOM 677 C CA . ILE A 1 86 ? 7.652 23.859 2.219 1 96.25 86 ILE A CA 1
ATOM 678 C C . ILE A 1 86 ? 6.824 23.672 3.486 1 96.25 86 ILE A C 1
ATOM 680 O O . ILE A 1 86 ? 6.234 24.625 4.004 1 96.25 86 ILE A O 1
ATOM 684 N N . ILE A 1 87 ? 6.844 22.469 3.98 1 95.5 87 ILE A N 1
ATOM 685 C CA . ILE A 1 87 ? 6.039 22.109 5.145 1 95.5 87 ILE A CA 1
ATOM 686 C C . ILE A 1 87 ? 6.57 22.844 6.379 1 95.5 87 ILE A C 1
ATOM 688 O O . ILE A 1 87 ? 5.816 23.516 7.082 1 95.5 87 ILE A O 1
ATOM 692 N N . LYS A 1 88 ? 7.812 22.812 6.586 1 93.75 88 LYS A N 1
ATOM 693 C CA . LYS A 1 88 ? 8.414 23.406 7.773 1 93.75 88 LYS A CA 1
ATOM 694 C C . LYS A 1 88 ? 8.297 24.922 7.746 1 93.75 88 LYS A C 1
ATOM 696 O O . LYS A 1 88 ? 8.047 25.547 8.781 1 93.75 88 LYS A O 1
ATOM 701 N N . ASN A 1 89 ? 8.469 25.453 6.617 1 93 89 ASN A N 1
ATOM 702 C CA . ASN A 1 89 ? 8.43 26.906 6.488 1 93 89 ASN A CA 1
ATOM 703 C C . ASN A 1 89 ? 7.02 27.438 6.719 1 93 89 ASN A C 1
ATOM 705 O O . ASN A 1 89 ? 6.848 28.609 7.066 1 93 89 ASN A O 1
ATOM 709 N N . SER A 1 90 ? 6.074 26.594 6.449 1 91.5 90 SER A N 1
ATOM 710 C CA . SER A 1 90 ? 4.695 27.031 6.648 1 91.5 90 SER A CA 1
ATOM 711 C C . SER A 1 90 ? 4.426 27.344 8.117 1 91.5 90 SER A C 1
ATOM 713 O O . SER A 1 90 ? 3.461 28.047 8.438 1 91.5 90 SER A O 1
ATOM 715 N N . LEU A 1 91 ? 5.215 26.828 8.992 1 90.12 91 LEU A N 1
ATOM 716 C CA . LEU A 1 91 ? 5 27.016 10.422 1 90.12 91 LEU A CA 1
ATOM 717 C C . LEU A 1 91 ? 5.824 28.172 10.953 1 90.12 91 LEU A C 1
ATOM 719 O O . LEU A 1 91 ? 5.73 28.531 12.133 1 90.12 91 LEU A O 1
ATOM 723 N N . LYS A 1 92 ? 6.594 28.734 10.109 1 88.38 92 LYS A N 1
ATOM 724 C CA . LYS A 1 92 ? 7.359 29.906 10.508 1 88.38 92 LYS A CA 1
ATOM 725 C C . LYS A 1 92 ? 6.527 31.188 10.352 1 88.38 92 LYS A C 1
ATOM 727 O O . LYS A 1 92 ? 5.773 31.328 9.383 1 88.38 92 LYS A O 1
ATOM 732 N N . PRO A 1 93 ? 6.707 32.031 11.344 1 84.81 93 PRO A N 1
ATOM 733 C CA . PRO A 1 93 ? 5.941 33.281 11.258 1 84.81 93 PRO A CA 1
ATOM 734 C C . PRO A 1 93 ? 6.289 34.094 10.008 1 84.81 93 PRO A C 1
ATOM 736 O O . PRO A 1 93 ? 7.449 34.125 9.594 1 84.81 93 PRO A O 1
ATOM 739 N N . GLU A 1 94 ? 5.312 34.562 9.336 1 76.56 94 GLU A N 1
ATOM 740 C CA . GLU A 1 94 ? 5.516 35.5 8.227 1 76.56 94 GLU A CA 1
ATOM 741 C C . GLU A 1 94 ? 6.113 36.812 8.703 1 76.56 94 GLU A C 1
ATOM 743 O O . GLU A 1 94 ? 5.734 37.312 9.766 1 76.56 94 GLU A O 1
ATOM 748 N N . ARG A 1 95 ? 7.188 37.188 8.102 1 74.06 95 ARG A N 1
ATOM 749 C CA . ARG A 1 95 ? 7.844 38.438 8.469 1 74.06 95 ARG A CA 1
ATOM 750 C C . ARG A 1 95 ? 7.566 39.531 7.445 1 74.06 95 ARG A C 1
ATOM 752 O O . ARG A 1 95 ? 7.395 39.25 6.258 1 74.06 95 ARG A O 1
ATOM 759 N N . ASN A 1 96 ? 7.195 40.719 7.93 1 70.12 96 ASN A N 1
ATOM 760 C CA . ASN A 1 96 ? 7.016 41.844 7.039 1 70.12 96 ASN A CA 1
ATOM 761 C C . ASN A 1 96 ? 8.344 42.281 6.422 1 70.12 96 ASN A C 1
ATOM 763 O O . ASN A 1 96 ? 9.359 41.625 6.578 1 70.12 96 ASN A O 1
ATOM 767 N N . ALA A 1 97 ? 8.102 43.25 5.516 1 73.56 97 ALA A N 1
ATOM 768 C CA . ALA A 1 97 ? 9.258 43.75 4.781 1 73.56 97 ALA A CA 1
ATOM 769 C C . ALA A 1 97 ? 10.367 44.188 5.734 1 73.56 97 ALA A C 1
ATOM 771 O O . ALA A 1 97 ? 11.539 44.219 5.355 1 73.56 97 ALA A O 1
ATOM 772 N N . ARG A 1 98 ? 10.07 44.5 6.914 1 80.56 98 ARG A N 1
ATOM 773 C CA . ARG A 1 98 ? 11.031 44.969 7.906 1 80.56 98 ARG A CA 1
ATOM 774 C C . ARG A 1 98 ? 11.547 43.812 8.766 1 80.56 98 ARG A C 1
ATOM 776 O O . ARG A 1 98 ? 12.328 44.031 9.695 1 80.56 98 ARG A O 1
ATOM 783 N N . GLY A 1 99 ? 11.062 42.594 8.453 1 76.12 99 GLY A N 1
ATOM 784 C CA . GLY A 1 99 ? 11.516 41.406 9.148 1 76.12 99 GLY A CA 1
ATOM 785 C C . GLY A 1 99 ? 10.734 41.094 10.414 1 76.12 99 GLY A C 1
ATOM 786 O O . GLY A 1 99 ? 11.078 40.188 11.172 1 76.12 99 GLY A O 1
ATOM 787 N N . GLU A 1 100 ? 9.82 42 10.664 1 75 100 GLU A N 1
ATOM 788 C CA . GLU A 1 100 ? 9.023 41.844 11.883 1 75 100 GLU A CA 1
ATOM 789 C C . GLU A 1 100 ? 7.871 40.875 11.656 1 75 100 GLU A C 1
ATOM 791 O O . GLU A 1 100 ? 7.281 40.844 10.578 1 75 100 GLU A O 1
ATOM 796 N N . ILE A 1 101 ? 7.699 40.031 12.688 1 74.25 101 ILE A N 1
ATOM 797 C CA . ILE A 1 101 ? 6.586 39.094 12.633 1 74.25 101 ILE A CA 1
ATOM 798 C C . ILE A 1 101 ? 5.27 39.844 12.508 1 74.25 101 ILE A C 1
ATOM 800 O O . ILE A 1 101 ? 5.016 40.781 13.266 1 74.25 101 ILE A O 1
ATOM 804 N N . ARG A 1 102 ? 4.57 39.562 11.469 1 73.75 102 ARG A N 1
ATOM 805 C CA . ARG A 1 102 ? 3.258 40.188 11.328 1 73.75 102 ARG A CA 1
ATOM 806 C C . ARG A 1 102 ? 2.381 39.906 12.539 1 73.75 102 ARG A C 1
ATOM 808 O O . ARG A 1 102 ? 2.207 38.75 12.93 1 73.75 102 ARG A O 1
ATOM 815 N N . GLY A 1 103 ? 2.033 40.875 13.289 1 67.88 103 GLY A N 1
ATOM 816 C CA . GLY A 1 103 ? 1.266 40.781 14.523 1 67.88 103 GLY A CA 1
ATOM 817 C C . GLY A 1 103 ? 0.045 39.906 14.398 1 67.88 103 GLY A C 1
ATOM 818 O O . GLY A 1 103 ? -0.424 39.344 15.391 1 67.88 103 GLY A O 1
ATOM 819 N N . ASP A 1 104 ? -0.499 39.719 13.25 1 76.25 104 ASP A N 1
ATOM 820 C CA . ASP A 1 104 ? -1.73 38.938 13.094 1 76.25 104 ASP A CA 1
ATOM 821 C C . ASP A 1 104 ? -1.443 37.531 12.562 1 76.25 104 ASP A C 1
ATOM 823 O O . ASP A 1 104 ? -2.367 36.812 12.203 1 76.25 104 ASP A O 1
ATOM 827 N N . TRP A 1 105 ? -0.208 37.156 12.672 1 79.81 105 TRP A N 1
ATOM 828 C CA . TRP A 1 105 ? 0.128 35.844 12.148 1 79.81 105 TRP A CA 1
ATOM 829 C C . TRP A 1 105 ? -0.336 34.75 13.102 1 79.81 105 TRP A C 1
ATOM 831 O O . TRP A 1 105 ? -0.123 34.844 14.312 1 79.81 105 TRP A O 1
ATOM 841 N N . VAL A 1 106 ? -1.077 33.844 12.594 1 81.25 106 VAL A N 1
ATOM 842 C CA . VAL A 1 106 ? -1.488 32.656 13.336 1 81.25 106 VAL A CA 1
ATOM 843 C C . VAL A 1 106 ? -0.925 31.391 12.664 1 81.25 106 VAL A C 1
ATOM 845 O O . VAL A 1 106 ? -1.007 31.25 11.445 1 81.25 106 VAL A O 1
ATOM 848 N N . SER A 1 107 ? -0.238 30.609 13.453 1 86.88 107 SER A N 1
ATOM 849 C CA . SER A 1 107 ? 0.287 29.359 12.922 1 86.88 107 SER A CA 1
ATOM 850 C C . SER A 1 107 ? -0.832 28.469 12.375 1 86.88 107 SER A C 1
ATOM 852 O O . SER A 1 107 ? -1.855 28.281 13.039 1 86.88 107 SER A O 1
ATOM 854 N N . PRO A 1 108 ? -0.644 28.062 11.195 1 90.5 108 PRO A N 1
ATOM 855 C CA . PRO A 1 108 ? -1.674 27.156 10.664 1 90.5 108 PRO A CA 1
ATOM 856 C C . PRO A 1 108 ? -1.757 25.844 11.438 1 90.5 108 PRO A C 1
ATOM 858 O O . PRO A 1 108 ? -0.772 25.422 12.047 1 90.5 108 PRO A O 1
ATOM 861 N N . PRO A 1 109 ? -2.977 25.297 11.484 1 93.75 109 PRO A N 1
ATOM 862 C CA . PRO A 1 109 ? -3.133 24 12.148 1 93.75 109 PRO A CA 1
ATOM 863 C C . PRO A 1 109 ? -2.535 22.844 11.336 1 93.75 109 PRO A C 1
ATOM 865 O O . PRO A 1 109 ? -3.273 22.062 10.734 1 93.75 109 PRO A O 1
ATOM 868 N N . LEU A 1 110 ? -1.236 22.812 11.336 1 96.06 110 LEU A N 1
ATOM 869 C CA . LEU A 1 110 ? -0.49 21.797 10.594 1 96.06 110 LEU A CA 1
ATOM 870 C C . LEU A 1 110 ? 0.559 21.141 11.477 1 96.06 110 LEU A C 1
ATOM 872 O O . LEU A 1 110 ? 1.328 21.812 12.156 1 96.06 110 LEU A O 1
ATOM 876 N N . ASP A 1 111 ? 0.474 19.812 11.609 1 96.44 111 ASP A N 1
ATOM 877 C CA . ASP A 1 111 ? 1.515 19.016 12.242 1 96.44 111 ASP A CA 1
ATOM 878 C C . ASP A 1 111 ? 2.176 18.078 11.227 1 96.44 111 ASP A C 1
ATOM 880 O O . ASP A 1 111 ? 1.509 17.547 10.336 1 96.44 111 ASP A O 1
ATOM 884 N N . TYR A 1 112 ? 3.455 17.922 11.398 1 96 112 TYR A N 1
ATOM 885 C CA . TYR A 1 112 ? 4.16 17.047 10.453 1 96 112 TYR A CA 1
ATOM 886 C C . TYR A 1 112 ? 5.051 16.062 11.188 1 96 112 TYR A C 1
ATOM 888 O O . TYR A 1 112 ? 5.449 16.297 12.336 1 96 112 TYR A O 1
ATOM 896 N N . LEU A 1 113 ? 5.262 14.961 10.695 1 94.38 113 LEU A N 1
ATOM 897 C CA . LEU A 1 113 ? 6.289 13.984 11.031 1 94.38 113 LEU A CA 1
ATOM 898 C C . LEU A 1 113 ? 7.07 13.57 9.781 1 94.38 113 LEU A C 1
ATOM 900 O O . LEU A 1 1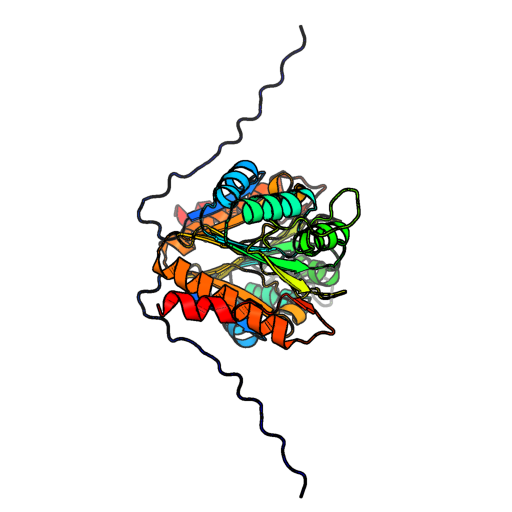13 ? 6.492 13.055 8.828 1 94.38 113 LEU A O 1
ATOM 904 N N . ILE A 1 114 ? 8.336 13.82 9.758 1 93.5 114 ILE A N 1
ATOM 905 C CA . ILE A 1 114 ? 9.195 13.555 8.609 1 93.5 114 ILE A CA 1
ATOM 906 C C . ILE A 1 114 ? 10.242 12.516 8.984 1 93.5 114 ILE A C 1
ATOM 908 O O . ILE A 1 114 ? 11.039 12.727 9.898 1 93.5 114 ILE A O 1
ATOM 912 N N . LEU A 1 115 ? 10.164 11.414 8.359 1 91.38 115 LEU A N 1
ATOM 913 C CA . LEU A 1 115 ? 11.188 10.391 8.562 1 91.38 115 LEU A CA 1
ATOM 914 C C . LEU A 1 115 ? 12.484 10.773 7.863 1 91.38 115 LEU A C 1
ATOM 916 O O . LEU A 1 115 ? 12.469 11.211 6.711 1 91.38 115 LEU A O 1
ATOM 920 N N . LYS A 1 116 ? 13.594 10.703 8.641 1 83.5 116 LYS A N 1
ATOM 921 C CA . LYS A 1 116 ? 14.914 11.039 8.117 1 83.5 116 LYS A CA 1
ATOM 922 C C . LYS A 1 116 ? 15.5 9.883 7.309 1 83.5 116 LYS A C 1
ATOM 924 O O . LYS A 1 116 ? 14.969 8.773 7.336 1 83.5 116 LYS A O 1
ATOM 929 N N . LYS A 1 117 ? 16.828 9.93 6.594 1 63.88 117 LYS A N 1
ATOM 930 C CA . LYS A 1 117 ? 17.609 9.148 5.641 1 63.88 117 LYS A CA 1
ATOM 931 C C . LYS A 1 117 ? 16.875 7.875 5.238 1 63.88 117 LYS A C 1
ATOM 933 O O . LYS A 1 117 ? 15.789 7.602 5.73 1 63.88 117 LYS A O 1
ATOM 938 N N . ASN A 1 118 ? 17.562 6.68 4.961 1 53.34 118 ASN A N 1
ATOM 939 C CA . ASN A 1 118 ? 17.391 5.566 4.035 1 53.34 118 ASN A CA 1
ATOM 940 C C . ASN A 1 118 ? 16.094 4.812 4.305 1 53.34 118 ASN A C 1
ATOM 942 O O . ASN A 1 118 ? 16.016 3.598 4.109 1 53.34 118 ASN A O 1
ATOM 946 N N . SER A 1 119 ? 15.234 5.254 5.137 1 51.44 119 SER A N 1
ATOM 947 C CA . SER A 1 119 ? 14.391 4.242 5.77 1 51.44 119 SER A CA 1
ATOM 948 C C . SER A 1 119 ? 13.289 3.766 4.824 1 51.44 119 SER A C 1
ATOM 950 O O . SER A 1 119 ? 12.484 4.566 4.352 1 51.44 119 SER A O 1
ATOM 952 N N . SER A 1 120 ? 13.633 3.004 3.932 1 53.12 120 SER A N 1
ATOM 953 C CA . SER A 1 120 ? 12.711 2.082 3.277 1 53.12 120 SER A CA 1
ATOM 954 C C . SER A 1 120 ? 11.57 1.691 4.207 1 53.12 120 SER A C 1
ATOM 956 O O . SER A 1 120 ? 10.844 0.733 3.938 1 53.12 120 SER A O 1
ATOM 958 N N . ILE A 1 121 ? 11.422 2.668 5.301 1 58.81 121 ILE A N 1
ATOM 959 C CA . ILE A 1 121 ? 10.539 2.139 6.336 1 58.81 121 ILE A CA 1
ATOM 960 C C . ILE A 1 121 ? 9.133 2.719 6.168 1 58.81 121 ILE A C 1
ATOM 962 O O . ILE A 1 121 ? 8.148 2.08 6.531 1 58.81 121 ILE A O 1
ATOM 966 N N . GLN A 1 122 ? 9.203 3.922 5.602 1 60.72 122 GLN A N 1
ATOM 967 C CA . GLN A 1 122 ? 7.848 4.441 5.488 1 60.72 122 GLN A CA 1
ATOM 968 C C . GLN A 1 122 ? 7.184 3.967 4.199 1 60.72 122 GLN A C 1
ATOM 970 O O . GLN A 1 122 ? 7.594 4.352 3.104 1 60.72 122 GLN A O 1
ATOM 975 N N . LYS A 1 123 ? 6.129 3.191 4.352 1 78.81 123 LYS A N 1
ATOM 976 C CA . LYS A 1 123 ? 5.52 2.615 3.16 1 78.81 123 LYS A CA 1
ATOM 977 C C . LYS A 1 123 ? 4.004 2.785 3.18 1 78.81 123 LYS A C 1
ATOM 979 O O . LYS A 1 123 ? 3.326 2.506 2.188 1 78.81 123 LYS A O 1
ATOM 984 N N . VAL A 1 124 ? 3.615 3.359 4.301 1 87.31 124 VAL A N 1
ATOM 985 C CA . VAL A 1 124 ? 2.166 3.377 4.469 1 87.31 124 VAL A CA 1
ATOM 986 C C . VAL A 1 124 ? 1.573 4.566 3.721 1 87.31 124 VAL A C 1
ATOM 988 O O . VAL A 1 124 ? 2.018 5.703 3.898 1 87.31 124 VAL A O 1
ATOM 991 N N . LYS A 1 125 ? 0.674 4.281 2.854 1 91.75 125 LYS A N 1
ATOM 992 C CA . LYS A 1 125 ? -0.108 5.289 2.143 1 91.75 125 LYS A CA 1
ATOM 993 C C . LYS A 1 125 ? -1.548 5.324 2.646 1 91.75 125 LYS A C 1
ATOM 995 O O . LYS A 1 125 ? -2.303 4.367 2.451 1 91.75 125 LYS A O 1
ATOM 1000 N N . MET A 1 126 ? -1.852 6.445 3.295 1 94.88 126 MET A N 1
ATOM 1001 C CA . MET A 1 126 ? -3.145 6.586 3.957 1 94.88 126 MET A CA 1
ATOM 1002 C C . MET A 1 126 ? -3.609 8.039 3.936 1 94.88 126 MET A C 1
ATOM 1004 O O . MET A 1 126 ? -2.828 8.945 4.215 1 94.88 126 MET A O 1
ATOM 1008 N N . TYR A 1 127 ? -4.867 8.219 3.607 1 96.56 127 TYR A N 1
ATOM 1009 C CA . TYR A 1 127 ? -5.469 9.547 3.559 1 96.56 127 TYR A CA 1
ATOM 1010 C C . TYR A 1 127 ? -6.828 9.562 4.246 1 96.56 127 TYR A C 1
ATOM 1012 O O . TYR A 1 127 ? -7.707 8.766 3.904 1 96.56 127 TYR A O 1
ATOM 1020 N N . ILE A 1 128 ? -7.004 10.414 5.242 1 97.12 128 ILE A N 1
ATOM 1021 C CA . ILE A 1 128 ? -8.266 10.57 5.945 1 97.12 128 ILE A CA 1
ATOM 1022 C C . ILE A 1 128 ? -8.836 11.969 5.68 1 97.12 128 ILE A C 1
ATOM 1024 O O . ILE A 1 128 ? -8.188 12.969 5.992 1 97.12 128 ILE A O 1
ATOM 1028 N N . VAL A 1 129 ? -10.039 11.992 5.121 1 97.44 129 VAL A N 1
ATOM 1029 C CA . VAL A 1 129 ? -10.648 13.242 4.68 1 97.44 129 VAL A CA 1
ATOM 1030 C C . VAL A 1 129 ? -11.867 13.555 5.547 1 97.44 129 VAL A C 1
ATOM 1032 O O . VAL A 1 129 ? -12.875 12.852 5.48 1 97.44 129 VAL A O 1
ATOM 1035 N N . ASP A 1 130 ? -11.781 14.57 6.371 1 97.31 130 ASP A N 1
ATOM 1036 C CA . ASP A 1 130 ? -12.844 15.164 7.18 1 97.31 130 ASP A CA 1
ATOM 1037 C C . ASP A 1 130 ? -13.414 14.148 8.172 1 97.31 130 ASP A C 1
ATOM 1039 O O . ASP A 1 130 ? -14.555 14.281 8.625 1 97.31 130 ASP A O 1
ATOM 1043 N N . GLY A 1 131 ? -12.648 13.117 8.414 1 94.94 131 GLY A N 1
ATOM 1044 C CA . GLY A 1 131 ? -13.125 12.078 9.312 1 94.94 131 GLY A CA 1
ATOM 1045 C C . GLY A 1 131 ? -14.297 11.289 8.742 1 94.94 131 GLY A C 1
ATOM 1046 O O . GLY A 1 131 ? -15.039 10.648 9.492 1 94.94 131 GLY A O 1
ATOM 1047 N N . LYS A 1 132 ? -14.484 11.367 7.449 1 94 132 LYS A N 1
ATOM 1048 C CA . LYS A 1 132 ? -15.641 10.75 6.801 1 94 132 LYS A CA 1
ATOM 1049 C C . LYS A 1 132 ? -15.195 9.703 5.785 1 94 132 LYS A C 1
ATOM 1051 O O . LYS A 1 132 ? -15.938 8.75 5.504 1 94 132 LYS A O 1
ATOM 1056 N N . GLN A 1 133 ? -14.016 9.891 5.266 1 92.69 133 GLN A N 1
ATOM 1057 C CA . GLN A 1 133 ? -13.477 8.961 4.277 1 92.69 133 GLN A CA 1
ATOM 1058 C C . GLN A 1 133 ? -12.016 8.633 4.578 1 92.69 133 GLN A C 1
ATOM 1060 O O . GLN A 1 133 ? -11.258 9.484 5.035 1 92.69 133 GLN A O 1
ATOM 1065 N N . ALA A 1 134 ? -11.719 7.426 4.391 1 92.69 134 ALA A N 1
ATOM 1066 C CA . ALA A 1 134 ? -10.328 6.98 4.465 1 92.69 134 ALA A CA 1
ATOM 1067 C C . ALA A 1 134 ? -9.914 6.266 3.184 1 92.69 134 ALA A C 1
ATOM 1069 O O . ALA A 1 134 ? -10.68 5.477 2.627 1 92.69 134 ALA A O 1
ATOM 1070 N N . ILE A 1 135 ? -8.758 6.629 2.672 1 92.5 135 ILE A N 1
ATOM 1071 C CA . ILE A 1 135 ? -8.188 6.004 1.482 1 92.5 135 ILE A CA 1
ATOM 1072 C C . ILE A 1 135 ? -6.898 5.27 1.853 1 92.5 135 ILE A C 1
ATOM 1074 O O . ILE A 1 135 ? -6.008 5.84 2.484 1 92.5 135 ILE A O 1
ATOM 1078 N N . ILE A 1 136 ? -6.836 4.023 1.505 1 91.25 136 ILE A N 1
ATOM 1079 C CA . ILE A 1 136 ? -5.648 3.199 1.703 1 91.25 136 ILE A CA 1
ATOM 1080 C C . ILE A 1 136 ? -5.246 2.549 0.382 1 91.25 136 ILE A C 1
ATOM 1082 O O . ILE A 1 136 ? -6.105 2.176 -0.421 1 91.25 136 ILE A O 1
ATOM 1086 N N . GLY A 1 137 ? -3.918 2.393 0.174 1 89.25 137 GLY A N 1
ATOM 1087 C CA . GLY A 1 137 ? -3.52 1.713 -1.048 1 89.25 137 GLY A CA 1
ATOM 1088 C C . GLY A 1 137 ? -2.072 1.967 -1.428 1 89.25 137 GLY A C 1
ATOM 1089 O O . GLY A 1 137 ? -1.191 1.971 -0.566 1 89.25 137 GLY A O 1
ATOM 1090 N N . SER A 1 138 ? -1.893 2.094 -2.719 1 88.25 138 SER A N 1
ATOM 1091 C CA . SER A 1 138 ? -0.517 2.096 -3.205 1 88.25 138 SER A CA 1
ATOM 1092 C C . SER A 1 138 ? -0.097 3.488 -3.67 1 88.25 138 SER A C 1
ATOM 1094 O O . SER A 1 138 ? 1.028 3.678 -4.137 1 88.25 138 SER A O 1
ATOM 1096 N N . LEU A 1 139 ? -0.883 4.441 -3.498 1 87.19 139 LEU A N 1
ATOM 1097 C CA . LEU A 1 139 ? -0.667 5.727 -4.152 1 87.19 139 LEU A CA 1
ATOM 1098 C C . LEU A 1 139 ? -0.053 6.73 -3.186 1 87.19 139 LEU A C 1
ATOM 1100 O O . LEU A 1 139 ? -0.648 7.047 -2.152 1 87.19 139 LEU A O 1
ATOM 1104 N N . SER A 1 140 ? 1.124 7.242 -3.578 1 90.69 140 SER A N 1
ATOM 1105 C CA . SER A 1 140 ? 1.674 8.414 -2.908 1 90.69 140 SER A CA 1
ATOM 1106 C C . SER A 1 140 ? 1.21 9.703 -3.58 1 90.69 140 SER A C 1
ATOM 1108 O O . SER A 1 140 ? 0.744 9.68 -4.719 1 90.69 140 SER A O 1
ATOM 1110 N N . LEU A 1 141 ? 1.366 10.805 -2.863 1 92.88 141 LEU A N 1
ATOM 1111 C CA . LEU A 1 141 ? 0.891 12.086 -3.385 1 92.88 141 LEU A CA 1
ATOM 1112 C C . LEU A 1 141 ? 1.965 12.758 -4.23 1 92.88 141 LEU A C 1
ATOM 1114 O O . LEU A 1 141 ? 2.523 13.781 -3.832 1 92.88 141 LEU A O 1
ATOM 1118 N N . THR A 1 142 ? 2.223 12.227 -5.371 1 92.06 142 THR A N 1
ATOM 1119 C CA . THR A 1 142 ? 3.088 12.781 -6.406 1 92.06 142 THR A CA 1
ATOM 1120 C C . THR A 1 142 ? 2.379 12.789 -7.758 1 92.06 142 THR A C 1
ATOM 1122 O O . THR A 1 142 ? 1.492 11.969 -8 1 92.06 142 THR A O 1
ATOM 1125 N N . GLU A 1 143 ? 2.799 13.734 -8.578 1 91.69 143 GLU A N 1
ATOM 1126 C CA . GLU A 1 143 ? 2.211 13.773 -9.914 1 91.69 143 GLU A CA 1
ATOM 1127 C C . GLU A 1 143 ? 2.428 12.453 -10.656 1 91.69 143 GLU A C 1
ATOM 1129 O O . GLU A 1 143 ? 1.532 11.969 -11.352 1 91.69 143 GLU A O 1
ATOM 1134 N N . GLU A 1 144 ? 3.518 11.859 -10.508 1 88 144 GLU A N 1
ATOM 1135 C CA . GLU A 1 144 ? 3.846 10.602 -11.18 1 88 144 GLU A CA 1
ATOM 1136 C C . GLU A 1 144 ? 2.898 9.484 -10.758 1 88 144 GLU A C 1
ATOM 1138 O O . GLU A 1 144 ? 2.355 8.773 -11.602 1 88 144 GLU A O 1
ATOM 1143 N N . GLU A 1 145 ? 2.666 9.297 -9.477 1 87.62 145 GLU A N 1
ATOM 1144 C CA . GLU A 1 145 ? 1.829 8.211 -8.992 1 87.62 145 GLU A CA 1
ATOM 1145 C C . GLU A 1 145 ? 0.35 8.492 -9.234 1 87.62 145 GLU A C 1
ATOM 1147 O O . GLU A 1 145 ? -0.433 7.574 -9.484 1 87.62 145 GLU A O 1
ATOM 1152 N N . LEU A 1 146 ? 0.023 9.734 -9.227 1 88.81 146 LEU A N 1
ATOM 1153 C CA . LEU A 1 146 ? -1.372 10.109 -9.438 1 88.81 146 LEU A CA 1
ATOM 1154 C C . LEU A 1 146 ? -1.762 9.953 -10.898 1 88.81 146 LEU A C 1
ATOM 1156 O O . LEU A 1 146 ? -2.891 9.562 -11.211 1 88.81 146 LEU A O 1
ATOM 1160 N N . TYR A 1 147 ? -0.798 10.203 -11.781 1 87.62 147 TYR A N 1
ATOM 1161 C CA . TYR A 1 147 ? -1.251 10.336 -13.164 1 87.62 147 TYR A CA 1
ATOM 1162 C C . TYR A 1 147 ? -0.509 9.367 -14.078 1 87.62 147 TYR A C 1
ATOM 1164 O O . TYR A 1 147 ? -0.925 9.141 -15.219 1 87.62 147 TYR A O 1
ATOM 1172 N N . ASN A 1 148 ? 0.545 8.719 -13.664 1 84.19 148 ASN A N 1
ATOM 1173 C CA . ASN A 1 148 ? 1.374 7.949 -14.586 1 84.19 148 ASN A CA 1
ATOM 1174 C C . ASN A 1 148 ? 1.616 6.531 -14.078 1 84.19 148 ASN A C 1
ATOM 1176 O O . ASN A 1 148 ? 2.439 5.801 -14.625 1 84.19 148 ASN A O 1
ATOM 1180 N N . SER A 1 149 ? 0.978 6.141 -13.008 1 83.5 149 SER A N 1
ATOM 1181 C CA . SER A 1 149 ? 1.196 4.809 -12.461 1 83.5 149 SER A CA 1
ATOM 1182 C C . SER A 1 149 ? -0.109 4.023 -12.375 1 83.5 149 SER A C 1
ATOM 1184 O O . SER A 1 149 ? -1.193 4.602 -12.484 1 83.5 149 SER A O 1
ATOM 1186 N N . ILE A 1 150 ? 0.016 2.734 -12.398 1 84.69 150 ILE A N 1
ATOM 1187 C CA . ILE A 1 150 ? -1.112 1.862 -12.094 1 84.69 150 ILE A CA 1
ATOM 1188 C C . ILE A 1 150 ? -1.223 1.669 -10.578 1 84.69 150 ILE A C 1
ATOM 1190 O O . ILE A 1 150 ? -0.275 1.213 -9.938 1 84.69 150 ILE A O 1
ATOM 1194 N N . GLU A 1 151 ? -2.305 2.076 -10.086 1 85.19 151 GLU A N 1
ATOM 1195 C CA . GLU A 1 151 ? -2.471 2.092 -8.641 1 85.19 151 GLU A CA 1
ATOM 1196 C C . GLU A 1 151 ? -3.686 1.271 -8.211 1 85.19 151 GLU A C 1
ATOM 1198 O O . GLU A 1 151 ? -4.574 1.003 -9.023 1 85.19 151 GLU A O 1
ATOM 1203 N N . TYR A 1 152 ? -3.629 0.872 -7.035 1 88.75 152 TYR A N 1
ATOM 1204 C CA . TYR A 1 152 ? -4.75 0.215 -6.371 1 88.75 152 TYR A CA 1
ATOM 1205 C C . TYR A 1 152 ? -5.07 0.892 -5.043 1 88.75 152 TYR A C 1
ATOM 1207 O O . TYR A 1 152 ? -4.199 1.019 -4.18 1 88.75 152 TYR A O 1
ATOM 1215 N N . ILE A 1 153 ? -6.398 1.303 -4.922 1 89.38 153 ILE A N 1
ATOM 1216 C CA . ILE A 1 153 ? -6.77 1.985 -3.686 1 89.38 153 ILE A CA 1
ATOM 1217 C C . ILE A 1 153 ? -8.094 1.425 -3.162 1 89.38 153 ILE A C 1
ATOM 1219 O O . ILE A 1 153 ? -8.922 0.951 -3.939 1 89.38 153 ILE A O 1
ATOM 1223 N N . VAL A 1 154 ? -8.219 1.495 -1.89 1 87.88 154 VAL A N 1
ATOM 1224 C CA . VAL A 1 154 ? -9.445 1.163 -1.161 1 87.88 154 VAL A CA 1
ATOM 1225 C C . VAL A 1 154 ? -9.984 2.41 -0.469 1 87.88 154 VAL A C 1
ATOM 1227 O O . VAL A 1 154 ? -9.25 3.105 0.238 1 87.88 154 VAL A O 1
ATOM 1230 N N . ILE A 1 155 ? -11.242 2.65 -0.738 1 88.5 155 ILE A N 1
ATOM 1231 C CA . ILE A 1 155 ? -11.906 3.77 -0.078 1 88.5 155 ILE A CA 1
ATOM 1232 C C . ILE A 1 155 ? -12.898 3.242 0.954 1 88.5 155 ILE A C 1
ATOM 1234 O O . ILE A 1 155 ? -13.766 2.42 0.632 1 88.5 155 ILE A O 1
ATOM 1238 N N . LEU A 1 156 ? -12.703 3.725 2.17 1 86.19 156 LEU A N 1
ATOM 1239 C CA . LEU A 1 156 ? -13.586 3.391 3.283 1 86.19 156 LEU A CA 1
ATOM 1240 C C . LEU A 1 156 ? -14.461 4.582 3.66 1 86.19 156 LEU A C 1
ATOM 1242 O O . LEU A 1 156 ? -13.953 5.688 3.863 1 86.19 156 LEU A O 1
ATOM 1246 N N . ASP A 1 157 ? -15.766 4.348 3.734 1 85.44 157 ASP A N 1
ATOM 1247 C CA . ASP A 1 157 ? -16.656 5.445 4.094 1 85.44 157 ASP A CA 1
ATOM 1248 C C . ASP A 1 157 ? -17.594 5.039 5.223 1 85.44 157 ASP A C 1
ATOM 1250 O O . ASP A 1 157 ? -18.438 5.832 5.648 1 85.44 157 ASP A O 1
ATOM 1254 N N . ASP A 1 158 ? -17.422 3.793 5.684 1 84.12 158 ASP A N 1
ATOM 1255 C CA . ASP A 1 158 ? -18.141 3.416 6.902 1 84.12 158 ASP A CA 1
ATOM 1256 C C . ASP A 1 158 ? -17.547 4.121 8.117 1 84.12 158 ASP A C 1
ATOM 1258 O O . ASP A 1 158 ? -16.328 4.082 8.336 1 84.12 158 ASP A O 1
ATOM 1262 N N . PRO A 1 159 ? -18.469 4.773 8.922 1 87.12 159 PRO A N 1
ATOM 1263 C CA . PRO A 1 159 ? -17.953 5.574 10.031 1 87.12 159 PRO A CA 1
ATOM 1264 C C . PRO A 1 159 ? -17.062 4.773 10.977 1 87.12 159 PRO A C 1
ATOM 1266 O O . PRO A 1 159 ? -16.062 5.301 11.492 1 87.12 159 PRO A O 1
ATOM 1269 N N . ARG A 1 160 ? -17.406 3.547 11.156 1 84.25 160 ARG A N 1
ATOM 1270 C CA . ARG A 1 160 ? -16.609 2.736 12.07 1 84.25 160 ARG A CA 1
ATOM 1271 C C . ARG A 1 160 ? -15.227 2.443 11.484 1 84.25 160 ARG A C 1
ATOM 1273 O O . ARG A 1 160 ? -14.227 2.447 12.203 1 84.25 160 ARG A O 1
ATOM 1280 N N . ASP A 1 161 ? -15.203 2.154 10.203 1 84.94 161 ASP A N 1
ATOM 1281 C CA . ASP A 1 161 ? -13.938 1.887 9.531 1 84.94 161 ASP A CA 1
ATOM 1282 C C . ASP A 1 161 ? -13.062 3.137 9.492 1 84.94 161 ASP A C 1
ATOM 1284 O O . ASP A 1 161 ? -11.844 3.059 9.688 1 84.94 161 ASP A O 1
ATOM 1288 N N . VAL A 1 162 ? -13.703 4.227 9.289 1 89.69 162 VAL A N 1
ATOM 1289 C CA . VAL A 1 162 ? -12.961 5.48 9.219 1 89.69 162 VAL A CA 1
ATOM 1290 C C . VAL A 1 162 ? -12.375 5.812 10.586 1 89.69 162 VAL A C 1
ATOM 1292 O O . VAL A 1 162 ? -11.211 6.191 10.703 1 89.69 162 VAL A O 1
ATOM 1295 N N . GLU A 1 163 ? -13.133 5.695 11.594 1 90.19 163 GLU A N 1
ATOM 1296 C CA . GLU A 1 163 ? -12.656 5.938 12.953 1 90.19 163 GLU A CA 1
ATOM 1297 C C . GLU A 1 163 ? -11.477 5.031 13.297 1 90.19 163 GLU A C 1
ATOM 1299 O O . GLU A 1 163 ? -10.492 5.48 13.891 1 90.19 163 GLU A O 1
ATOM 1304 N N . LYS A 1 164 ? -11.648 3.799 12.922 1 88.25 164 LYS A N 1
ATOM 1305 C CA . LYS A 1 164 ? -10.555 2.861 13.156 1 88.25 164 LYS A CA 1
ATOM 1306 C C . LYS A 1 164 ? -9.289 3.295 12.414 1 88.25 164 LYS A C 1
ATOM 1308 O O . LYS A 1 164 ? -8.188 3.209 12.953 1 88.25 164 LYS A O 1
ATOM 1313 N N . THR A 1 165 ? -9.469 3.725 11.211 1 90.69 165 THR A N 1
ATOM 1314 C CA . THR A 1 165 ? -8.328 4.188 10.422 1 90.69 165 THR A CA 1
ATOM 1315 C C . THR A 1 165 ? -7.68 5.406 11.07 1 90.69 165 THR A C 1
ATOM 1317 O O . THR A 1 165 ? -6.453 5.543 11.062 1 90.69 165 THR A O 1
ATOM 1320 N N . MET A 1 166 ? -8.492 6.266 11.625 1 93.19 166 MET A N 1
ATOM 1321 C CA . MET A 1 166 ? -7.961 7.422 12.336 1 93.19 166 MET A CA 1
ATOM 1322 C C . MET A 1 166 ? -7.137 6.988 13.547 1 93.19 166 MET A C 1
ATOM 1324 O O . MET A 1 166 ? -6.047 7.516 13.773 1 93.19 166 MET A O 1
ATOM 1328 N N . ASP A 1 167 ? -7.629 6.059 14.258 1 91.44 167 ASP A N 1
ATOM 1329 C CA . ASP A 1 167 ? -6.875 5.512 15.383 1 91.44 167 ASP A CA 1
ATOM 1330 C C . ASP A 1 167 ? -5.555 4.906 14.914 1 91.44 167 ASP A C 1
ATOM 1332 O O . ASP A 1 167 ? -4.531 5.047 15.586 1 91.44 167 ASP A O 1
ATOM 1336 N N . ASP A 1 168 ? -5.629 4.207 13.82 1 90.38 168 ASP A N 1
ATOM 1337 C CA . ASP A 1 168 ? -4.422 3.6 13.266 1 90.38 168 ASP A CA 1
ATOM 1338 C C . ASP A 1 168 ? -3.406 4.664 12.867 1 90.38 168 ASP A C 1
ATOM 1340 O O . ASP A 1 168 ? -2.199 4.473 13.031 1 90.38 168 ASP A O 1
ATOM 1344 N N . PHE A 1 169 ? -3.879 5.734 12.344 1 94.44 169 PHE A N 1
ATOM 1345 C CA . PHE A 1 169 ? -2.994 6.84 11.992 1 94.44 169 PHE A CA 1
ATOM 1346 C C . PHE A 1 169 ? -2.268 7.363 13.227 1 94.44 169 PHE A C 1
ATOM 1348 O O . PHE A 1 169 ? -1.056 7.582 13.195 1 94.44 169 PHE A O 1
ATOM 1355 N N . ILE A 1 170 ? -3.01 7.543 14.258 1 93.44 170 ILE A N 1
ATOM 1356 C CA . ILE A 1 170 ? -2.43 8.016 15.508 1 93.44 170 ILE A CA 1
ATOM 1357 C C . ILE A 1 170 ? -1.392 7.016 16.016 1 93.44 170 ILE A C 1
ATOM 1359 O O . ILE A 1 170 ? -0.303 7.406 16.438 1 93.44 170 ILE A O 1
ATOM 1363 N N . SER A 1 171 ? -1.724 5.797 15.945 1 90.75 171 SER A N 1
ATOM 1364 C CA . SER A 1 171 ? -0.789 4.754 16.359 1 90.75 171 SER A CA 1
ATOM 1365 C C . SER A 1 171 ? 0.479 4.781 15.508 1 90.75 171 SER A C 1
ATOM 1367 O O . SER A 1 171 ? 1.583 4.605 16.031 1 90.75 171 SER A O 1
ATOM 1369 N N . LEU A 1 172 ? 0.303 4.953 14.25 1 90.38 172 LEU A N 1
ATOM 1370 C CA . LEU A 1 172 ? 1.434 5.047 13.336 1 90.38 172 LEU A CA 1
ATOM 1371 C C . LEU A 1 172 ? 2.348 6.207 13.719 1 90.38 172 LEU A C 1
ATOM 1373 O O . LEU A 1 172 ? 3.568 6.047 13.781 1 90.38 172 LEU A O 1
ATOM 1377 N N . TRP A 1 173 ? 1.729 7.324 13.969 1 92.81 173 TRP A N 1
ATOM 1378 C CA . TRP A 1 173 ? 2.471 8.5 14.414 1 92.81 173 TRP A CA 1
ATOM 1379 C C . TRP A 1 173 ? 3.293 8.195 15.656 1 92.81 173 TRP A C 1
ATOM 1381 O O . TRP A 1 173 ? 4.488 8.484 15.703 1 92.81 173 TRP A O 1
ATOM 1391 N N . LYS A 1 174 ? 2.67 7.539 16.562 1 91.12 174 LYS A N 1
ATOM 1392 C CA . LYS A 1 174 ? 3.338 7.211 17.812 1 91.12 174 LYS A CA 1
ATOM 1393 C C . LYS A 1 174 ? 4.488 6.238 17.594 1 91.12 174 LYS A C 1
ATOM 1395 O O . LYS A 1 174 ? 5.539 6.348 18.219 1 91.12 174 LYS A O 1
ATOM 1400 N N . LEU A 1 175 ? 4.27 5.305 16.781 1 88 175 LEU A N 1
ATOM 1401 C CA . LEU A 1 175 ? 5.312 4.328 16.484 1 88 175 LEU A CA 1
ATOM 1402 C C . LEU A 1 175 ? 6.539 5.008 15.883 1 88 175 LEU A C 1
ATOM 1404 O O . LEU A 1 175 ? 7.672 4.684 16.234 1 88 175 LEU A O 1
ATOM 1408 N N . TYR A 1 176 ? 6.301 5.914 14.977 1 88.31 176 TYR A N 1
ATOM 1409 C CA . TYR A 1 176 ? 7.418 6.613 14.352 1 88.31 176 TYR A CA 1
ATOM 1410 C C . TYR A 1 176 ? 8.133 7.508 15.359 1 88.31 176 TYR A C 1
ATOM 1412 O O . TYR A 1 176 ? 9.359 7.613 15.344 1 88.31 176 TYR A O 1
ATOM 1420 N N . VAL A 1 177 ? 7.359 8.156 16.188 1 89.56 177 VAL A N 1
ATOM 1421 C CA . VAL A 1 177 ? 7.969 8.977 17.234 1 89.56 177 VAL A CA 1
ATOM 1422 C C . VAL A 1 177 ? 8.852 8.109 18.125 1 89.56 177 VAL A C 1
ATOM 1424 O O . VAL A 1 177 ? 9.922 8.547 18.547 1 89.56 177 VAL A O 1
ATOM 1427 N N . GLY A 1 178 ? 8.43 6.957 18.297 1 87.81 178 GLY A N 1
ATOM 1428 C CA . GLY A 1 178 ? 9.156 6.027 19.141 1 87.81 178 GLY A CA 1
ATOM 1429 C C . GLY A 1 178 ? 10.508 5.625 18.562 1 87.81 178 GLY A C 1
ATOM 1430 O O . GLY A 1 178 ? 11.367 5.113 19.281 1 87.81 178 GLY A O 1
ATOM 1431 N N . LEU A 1 179 ? 10.695 5.793 17.297 1 84.56 179 LEU A N 1
ATOM 1432 C CA . LEU A 1 179 ? 11.977 5.469 16.688 1 84.56 179 LEU A CA 1
ATOM 1433 C C . LEU A 1 179 ? 13.062 6.434 17.141 1 84.56 179 LEU A C 1
ATOM 1435 O O . LEU A 1 179 ? 14.25 6.129 17.031 1 84.56 179 LEU A O 1
ATOM 1439 N N . GLY A 1 180 ? 12.633 7.633 17.547 1 87 180 GLY A N 1
ATOM 1440 C CA . GLY A 1 180 ? 13.578 8.586 18.094 1 87 180 GLY A CA 1
ATOM 1441 C C . GLY A 1 180 ? 13.992 9.656 17.094 1 87 180 GLY A C 1
ATOM 1442 O O . GLY A 1 180 ? 13.766 9.516 15.891 1 87 180 GLY A O 1
ATOM 1443 N N . ASP A 1 181 ? 14.664 10.641 17.578 1 87.19 181 ASP A N 1
ATOM 1444 C CA . ASP A 1 181 ? 14.969 11.859 16.828 1 87.19 181 ASP A CA 1
ATOM 1445 C C . ASP A 1 181 ? 16.031 11.602 15.773 1 87.19 181 ASP A C 1
ATOM 1447 O O . ASP A 1 181 ? 16.188 12.398 14.844 1 87.19 181 ASP A O 1
ATOM 1451 N N . ASP A 1 182 ? 16.688 10.547 15.898 1 85.94 182 ASP A N 1
ATOM 1452 C CA . ASP A 1 182 ? 17.672 10.203 14.891 1 85.94 182 ASP A CA 1
ATOM 1453 C C . ASP A 1 182 ? 17.016 9.742 13.594 1 85.94 182 ASP A C 1
ATOM 1455 O O . ASP A 1 182 ? 17.609 9.828 12.516 1 85.94 182 ASP A O 1
ATOM 1459 N N . PHE A 1 183 ? 15.789 9.391 13.742 1 86.44 183 PHE A N 1
ATOM 1460 C CA . PHE A 1 183 ? 15.148 8.75 12.594 1 86.44 183 PHE A CA 1
ATOM 1461 C C . PHE A 1 183 ? 14.039 9.633 12.039 1 86.44 183 PHE A C 1
ATOM 1463 O O . PHE A 1 183 ? 13.586 9.43 10.906 1 86.44 183 PHE A O 1
ATOM 1470 N N . MET A 1 184 ? 13.641 10.523 12.859 1 87.19 184 MET A N 1
ATOM 1471 C CA . MET A 1 184 ? 12.516 11.336 12.414 1 87.19 184 MET A CA 1
ATOM 1472 C C . MET A 1 184 ? 12.508 12.688 13.133 1 87.19 184 MET A C 1
ATOM 1474 O O . MET A 1 184 ? 13.219 12.875 14.117 1 87.19 184 MET A O 1
ATOM 1478 N N . GLU A 1 185 ? 11.852 13.656 12.586 1 89.94 185 GLU A N 1
ATOM 1479 C CA . GLU A 1 185 ? 11.484 14.914 13.234 1 89.94 185 GLU A CA 1
ATOM 1480 C C . GLU A 1 185 ? 9.984 15.164 13.141 1 89.94 185 GLU A C 1
ATOM 1482 O O . GLU A 1 185 ? 9.328 14.719 12.188 1 89.94 185 GLU A O 1
ATOM 1487 N N . CYS A 1 186 ? 9.445 15.711 14.18 1 91.44 186 CYS A N 1
ATOM 1488 C CA . CYS A 1 186 ? 8.008 15.945 14.148 1 91.44 186 CYS A CA 1
ATOM 1489 C C . CYS A 1 186 ? 7.637 17.156 15 1 91.44 186 CYS A C 1
ATOM 1491 O O . CYS A 1 186 ? 8.453 17.641 15.781 1 91.44 186 CYS A O 1
ATOM 1493 N N . THR A 1 187 ? 6.469 17.703 14.617 1 89.94 187 THR A N 1
ATOM 1494 C CA . THR A 1 187 ? 5.863 18.672 15.531 1 89.94 187 THR A CA 1
ATOM 1495 C C . THR A 1 187 ? 5.395 17.969 16.812 1 89.94 187 THR A C 1
ATOM 1497 O O . THR A 1 187 ? 4.984 16.812 16.766 1 89.94 187 THR A O 1
ATOM 1500 N N . ARG A 1 188 ? 5.406 18.547 17.891 1 76.69 188 ARG A N 1
ATOM 1501 C CA . ARG A 1 188 ? 5.133 17.891 19.172 1 76.69 188 ARG A CA 1
ATOM 1502 C C . ARG A 1 188 ? 3.703 18.156 19.625 1 76.69 188 ARG A C 1
ATOM 1504 O O . ARG A 1 188 ? 3.256 17.609 20.625 1 76.69 188 ARG A O 1
ATOM 1511 N N . SER A 1 189 ? 2.994 18.812 18.906 1 75.5 189 SER A N 1
ATOM 1512 C CA . SER A 1 189 ? 1.62 19.125 19.281 1 75.5 189 SER A CA 1
ATOM 1513 C C . SER A 1 189 ? 0.679 17.969 18.984 1 75.5 189 SER A C 1
ATOM 1515 O O . SER A 1 189 ? -0.375 17.844 19.609 1 75.5 189 SER A O 1
ATOM 1517 N N . PHE A 1 190 ? 1.018 17.078 18.172 1 80.88 190 PHE A N 1
ATOM 1518 C CA . PHE A 1 190 ? 0.222 15.922 17.812 1 80.88 190 PHE A CA 1
ATOM 1519 C C . PHE A 1 190 ? 0.889 14.641 18.297 1 80.88 190 PHE A C 1
ATOM 1521 O O . PHE A 1 190 ? 2.111 14.5 18.234 1 80.88 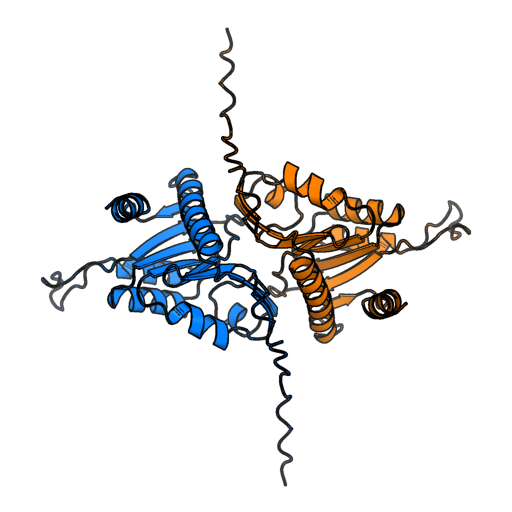190 PHE A O 1
ATOM 1528 N N . PRO A 1 191 ? 0.024 13.703 18.812 1 72.12 191 PRO A N 1
ATOM 1529 C CA . PRO A 1 191 ? -1.438 13.633 18.859 1 72.12 191 PRO A CA 1
ATOM 1530 C C . PRO A 1 191 ? -2.016 14.195 20.156 1 72.12 191 PRO A C 1
ATOM 1532 O O . PRO A 1 191 ? -3.215 14.055 20.422 1 72.12 191 PRO A O 1
ATOM 1535 N N . SER A 1 192 ? -1.201 14.625 21.016 1 53.78 192 SER A N 1
ATOM 1536 C CA . SER A 1 192 ? -1.626 15.016 22.359 1 53.78 192 SER A CA 1
ATOM 1537 C C . SER A 1 192 ? -2.914 15.836 22.312 1 53.78 192 SER A C 1
ATOM 1539 O O . SER A 1 192 ? -3.836 15.594 23.094 1 53.78 192 SER A O 1
ATOM 1541 N N . LYS A 1 193 ? -3.027 16.859 21.469 1 49.22 193 LYS A N 1
ATOM 1542 C CA . LYS A 1 193 ? -4.203 17.734 21.5 1 49.22 193 LYS A CA 1
ATOM 1543 C C . LYS A 1 193 ? -5.422 17.016 20.922 1 49.22 193 LYS A C 1
ATOM 1545 O O . LYS A 1 193 ? -6.562 17.375 21.219 1 49.22 193 LYS A O 1
ATOM 1550 N N . PHE A 1 194 ? -5.281 16.047 20.094 1 48.56 194 PHE A N 1
ATOM 1551 C CA . PHE A 1 194 ? -6.395 15.352 19.453 1 48.56 194 PHE A CA 1
ATOM 1552 C C . PHE A 1 194 ? -7.227 14.594 20.469 1 48.56 194 PHE A C 1
ATOM 1554 O O . PHE A 1 194 ? -8.453 14.539 20.375 1 48.56 194 PHE A O 1
ATOM 1561 N N . PHE A 1 195 ? -6.613 13.953 21.422 1 41.66 195 PHE A N 1
ATOM 1562 C CA . PHE A 1 195 ? -7.336 13.234 22.469 1 41.66 195 PHE A CA 1
ATOM 1563 C C . PHE A 1 195 ? -8.078 14.211 23.391 1 41.66 195 PHE A C 1
ATOM 1565 O O . PHE A 1 195 ? -9.133 13.883 23.922 1 41.66 195 PHE A O 1
ATOM 1572 N N . VAL A 1 196 ? -7.613 15.312 23.406 1 37.19 196 VAL A N 1
ATOM 1573 C CA . VAL A 1 196 ? -8.336 16.203 24.297 1 37.19 196 VAL A CA 1
ATOM 1574 C C . VAL A 1 196 ? -9.664 16.609 23.672 1 37.19 196 VAL A C 1
ATOM 1576 O O . VAL A 1 196 ? -10.672 16.75 24.375 1 37.19 196 VAL A O 1
ATOM 1579 N N . SER A 1 197 ? -9.648 16.797 22.406 1 38.03 197 SER A N 1
ATOM 1580 C CA . SER A 1 197 ? -10.867 17.328 21.812 1 38.03 197 SER A CA 1
ATOM 1581 C C . SER A 1 197 ? -11.961 16.281 21.734 1 38.03 197 SER A C 1
ATOM 1583 O O . SER A 1 197 ? -13.141 16.609 21.594 1 38.03 197 SER A O 1
ATOM 1585 N N . ARG A 1 198 ? -11.688 15.055 21.5 1 38.31 198 ARG A N 1
ATOM 1586 C CA . ARG A 1 198 ? -12.75 14.055 21.547 1 38.31 198 ARG A CA 1
ATOM 1587 C C . ARG A 1 198 ? -13.297 13.891 22.953 1 38.31 198 ARG A C 1
ATOM 1589 O O . ARG A 1 198 ? -14.305 13.211 23.172 1 38.31 198 ARG A O 1
ATOM 1596 N N . MET A 1 199 ? -12.555 14.156 23.922 1 29.81 199 MET A N 1
ATOM 1597 C CA . MET A 1 199 ? -13.094 14.062 25.281 1 29.81 199 MET A CA 1
ATOM 1598 C C . MET A 1 199 ? -13.984 15.258 25.594 1 29.81 199 MET A C 1
ATOM 1600 O O . MET A 1 199 ? -14.695 15.266 26.594 1 29.81 199 MET A O 1
ATOM 1604 N N . THR A 1 200 ? -13.773 16.312 24.859 1 29.77 200 THR A N 1
ATOM 1605 C CA . THR A 1 200 ? -14.711 17.359 25.25 1 29.77 200 THR A CA 1
ATOM 1606 C C . THR A 1 200 ? -15.938 17.344 24.344 1 29.77 200 THR A C 1
ATOM 1608 O O . THR A 1 200 ? -15.82 17.141 23.125 1 29.77 200 THR A O 1
ATOM 1611 N N . MET B 1 1 ? 25.641 -12.594 38.688 1 25.59 1 MET B N 1
ATOM 1612 C CA . MET B 1 1 ? 24.172 -12.539 38.812 1 25.59 1 MET B CA 1
ATOM 1613 C C . MET B 1 1 ? 23.578 -11.719 37.656 1 25.59 1 MET B C 1
ATOM 1615 O O . MET B 1 1 ? 23.719 -10.492 37.656 1 25.59 1 MET B O 1
ATOM 1619 N N . HIS B 1 2 ? 23.703 -12.094 36.438 1 27.75 2 HIS B N 1
ATOM 1620 C CA . HIS B 1 2 ? 23.547 -11.484 35.094 1 27.75 2 HIS B CA 1
ATOM 1621 C C . HIS B 1 2 ? 22.078 -11.188 34.812 1 27.75 2 HIS B C 1
ATOM 1623 O O . HIS B 1 2 ? 21.234 -12.078 34.906 1 27.75 2 HIS B O 1
ATOM 1629 N N . GLY B 1 3 ? 21.578 -10.023 35.188 1 25.14 3 GLY B N 1
ATOM 1630 C CA . GLY B 1 3 ? 20.203 -9.531 35.188 1 25.14 3 GLY B CA 1
ATOM 1631 C C . GLY B 1 3 ? 19.531 -9.672 33.844 1 25.14 3 GLY B C 1
ATOM 1632 O O . GLY B 1 3 ? 20.047 -9.195 32.844 1 25.14 3 GLY B O 1
ATOM 1633 N N . MET B 1 4 ? 18.734 -10.711 33.656 1 26.89 4 MET B N 1
ATOM 1634 C CA . MET B 1 4 ? 17.891 -11.047 32.5 1 26.89 4 MET B CA 1
ATOM 1635 C C . MET B 1 4 ? 16.938 -9.898 32.156 1 26.89 4 MET B C 1
ATOM 1637 O O . MET B 1 4 ? 16.141 -9.492 33 1 26.89 4 MET B O 1
ATOM 1641 N N . GLU B 1 5 ? 17.359 -8.961 31.422 1 28.7 5 GLU B N 1
ATOM 1642 C CA . GLU B 1 5 ? 16.547 -7.836 31 1 28.7 5 GLU B CA 1
ATOM 1643 C C . GLU B 1 5 ? 15.195 -8.305 30.438 1 28.7 5 GLU B C 1
ATOM 1645 O O . GLU B 1 5 ? 15.125 -9.336 29.766 1 28.7 5 GLU B O 1
ATOM 1650 N N . ALA B 1 6 ? 14.102 -7.816 31.047 1 28.86 6 ALA B N 1
ATOM 1651 C CA . ALA B 1 6 ? 12.688 -8.125 30.875 1 28.86 6 ALA B CA 1
ATOM 1652 C C . ALA B 1 6 ? 12.289 -8.039 29.406 1 28.86 6 ALA B C 1
ATOM 1654 O O . ALA B 1 6 ? 12.688 -7.105 28.703 1 28.86 6 ALA B O 1
ATOM 1655 N N . PRO B 1 7 ? 11.797 -9.078 28.75 1 27.45 7 PRO B N 1
ATOM 1656 C CA . PRO B 1 7 ? 11.305 -9.047 27.375 1 27.45 7 PRO B CA 1
ATOM 1657 C C . PRO B 1 7 ? 10.227 -7.98 27.156 1 27.45 7 PRO B C 1
ATOM 1659 O O . PRO B 1 7 ? 9.383 -7.77 28.031 1 27.45 7 PRO B O 1
ATOM 1662 N N . SER B 1 8 ? 10.531 -6.836 26.703 1 27.05 8 SER B N 1
ATOM 1663 C CA . SER B 1 8 ? 9.539 -5.809 26.422 1 27.05 8 SER B CA 1
ATOM 1664 C C . SER B 1 8 ? 8.281 -6.41 25.797 1 27.05 8 SER B C 1
ATOM 1666 O O . SER B 1 8 ? 8.367 -7.102 24.781 1 27.05 8 SER B O 1
ATOM 1668 N N . LEU B 1 9 ? 7.258 -6.746 26.5 1 23.39 9 LEU B N 1
ATOM 1669 C CA . LEU B 1 9 ? 5.883 -7.145 26.219 1 23.39 9 LEU B CA 1
ATOM 1670 C C . LEU B 1 9 ? 5.285 -6.301 25.094 1 23.39 9 LEU B C 1
ATOM 1672 O O . LEU B 1 9 ? 5.148 -5.082 25.234 1 23.39 9 LEU B O 1
ATOM 1676 N N . ILE B 1 10 ? 5.543 -6.656 23.969 1 28.97 10 ILE B N 1
ATOM 1677 C CA . ILE B 1 10 ? 4.898 -6.203 22.75 1 28.97 10 ILE B CA 1
ATOM 1678 C C . ILE B 1 10 ? 3.381 -6.234 22.922 1 28.97 10 ILE B C 1
ATOM 1680 O O . ILE B 1 10 ? 2.793 -7.301 23.109 1 28.97 10 ILE B O 1
ATOM 1684 N N . ILE B 1 11 ? 2.773 -5.359 23.562 1 26.69 11 ILE B N 1
ATOM 1685 C CA . ILE B 1 11 ? 1.333 -5.18 23.719 1 26.69 11 ILE B CA 1
ATOM 1686 C C . ILE B 1 11 ? 0.658 -5.293 22.344 1 26.69 11 ILE B C 1
ATOM 1688 O O . ILE B 1 11 ? 0.871 -4.449 21.469 1 26.69 11 ILE B O 1
ATOM 1692 N N . PHE B 1 12 ? 0.468 -6.469 21.922 1 30.73 12 PHE B N 1
ATOM 1693 C CA . PHE B 1 12 ? -0.458 -6.852 20.859 1 30.73 12 PHE B CA 1
ATOM 1694 C C . PHE B 1 12 ? -1.842 -6.266 21.109 1 30.73 12 PHE B C 1
ATOM 1696 O O . PHE B 1 12 ? -2.582 -6.754 21.969 1 30.73 12 PHE B O 1
ATOM 1703 N N . PHE B 1 13 ? -1.951 -5.078 21.094 1 29.73 13 PHE B N 1
ATOM 1704 C CA . PHE B 1 13 ? -3.365 -4.723 21.156 1 29.73 13 PHE B CA 1
ATOM 1705 C C . PHE B 1 13 ? -4.117 -5.301 19.969 1 29.73 13 PHE B C 1
ATOM 1707 O O . PHE B 1 13 ? -4.086 -4.738 18.875 1 29.73 13 PHE B O 1
ATOM 1714 N N . ILE B 1 14 ? -4.105 -6.582 19.844 1 31.86 14 ILE B N 1
ATOM 1715 C CA . ILE B 1 14 ? -5.184 -7.207 19.094 1 31.86 14 ILE B CA 1
ATOM 1716 C C . ILE B 1 14 ? -6.527 -6.664 19.578 1 31.86 14 ILE B C 1
ATOM 1718 O O . ILE B 1 14 ? -6.996 -7.02 20.656 1 31.86 14 ILE B O 1
ATOM 1722 N N . LEU B 1 15 ? -6.77 -5.473 19.375 1 30.11 15 LEU B N 1
ATOM 1723 C CA . LEU B 1 15 ? -8.18 -5.215 19.641 1 30.11 15 LEU B CA 1
ATOM 1724 C C . LEU B 1 15 ? -9.055 -6.258 18.953 1 30.11 15 LEU B C 1
ATOM 1726 O O . LEU B 1 15 ? -9.031 -6.391 17.719 1 30.11 15 LEU B O 1
ATOM 1730 N N . LEU B 1 16 ? -9.211 -7.359 19.594 1 32 16 LEU B N 1
ATOM 1731 C CA . LEU B 1 16 ? -10.344 -8.234 19.312 1 32 16 LEU B CA 1
ATOM 1732 C C . LEU B 1 16 ? -11.531 -7.438 18.797 1 32 16 LEU B C 1
ATOM 1734 O O . LEU B 1 16 ? -12.219 -6.766 19.562 1 32 16 LEU B O 1
ATOM 1738 N N . HIS B 1 17 ? -11.328 -6.797 17.781 1 35.16 17 HIS B N 1
ATOM 1739 C CA . HIS B 1 17 ? -12.398 -6.051 17.125 1 35.16 17 HIS B CA 1
ATOM 1740 C C . HIS B 1 17 ? -13.641 -6.914 16.938 1 35.16 17 HIS B C 1
ATOM 1742 O O . HIS B 1 17 ? -13.531 -8.125 16.719 1 35.16 17 HIS B O 1
ATOM 1748 N N . ASP B 1 18 ? -14.719 -6.383 17.25 1 36.44 18 ASP B N 1
ATOM 1749 C CA . ASP B 1 18 ? -16.141 -6.68 17.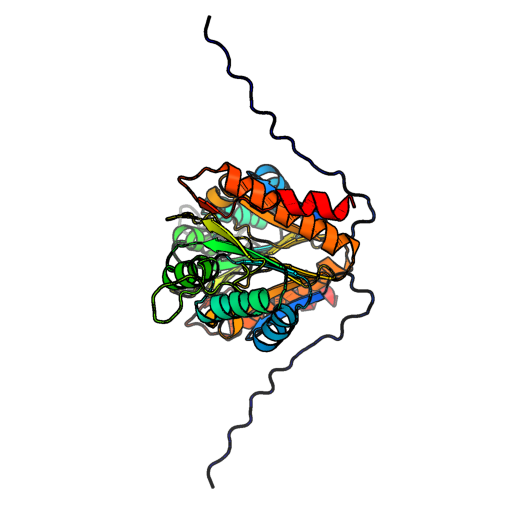125 1 36.44 18 ASP B CA 1
ATOM 1750 C C . ASP B 1 18 ? -16.469 -7.238 15.734 1 36.44 18 ASP B C 1
ATOM 1752 O O . ASP B 1 18 ? -15.891 -6.801 14.734 1 36.44 18 ASP B O 1
ATOM 1756 N N . ILE B 1 19 ? -16.891 -8.492 15.648 1 42.69 19 ILE B N 1
ATOM 1757 C CA . ILE B 1 19 ? -17.547 -9.242 14.586 1 42.69 19 ILE B CA 1
ATOM 1758 C C . ILE B 1 19 ? -18.203 -8.273 13.602 1 42.69 19 ILE B C 1
ATOM 1760 O O . ILE B 1 19 ? -18.266 -8.539 12.398 1 42.69 19 ILE B O 1
ATOM 1764 N N . SER B 1 20 ? -18.469 -7.102 14.094 1 45 20 SER B N 1
ATOM 1765 C CA . SER B 1 20 ? -19.234 -6.184 13.258 1 45 20 SER B CA 1
ATOM 1766 C C . SER B 1 20 ? -18.312 -5.375 12.336 1 45 20 SER B C 1
ATOM 1768 O O . SER B 1 20 ? -18.797 -4.555 11.547 1 45 20 SER B O 1
ATOM 1770 N N . LEU B 1 21 ? -16.969 -5.602 12.648 1 50.56 21 LEU B N 1
ATOM 1771 C CA . LEU B 1 21 ? -16.109 -4.84 11.75 1 50.56 21 LEU B CA 1
ATOM 1772 C C . LEU B 1 21 ? -15.93 -5.566 10.43 1 50.56 21 LEU B C 1
ATOM 1774 O O . LEU B 1 21 ? -15.656 -6.77 10.406 1 50.56 21 LEU B O 1
ATOM 1778 N N . ARG B 1 22 ? -16.438 -5.094 9.414 1 57.62 22 ARG B N 1
ATOM 1779 C CA . ARG B 1 22 ? -16.375 -5.668 8.078 1 57.62 22 ARG B CA 1
ATOM 1780 C C . ARG B 1 22 ? -14.945 -5.672 7.551 1 57.62 22 ARG B C 1
ATOM 1782 O O . ARG B 1 22 ? -14.602 -6.484 6.688 1 57.62 22 ARG B O 1
ATOM 1789 N N . MET B 1 23 ? -14.062 -4.766 8.148 1 65.25 23 MET B N 1
ATOM 1790 C CA . MET B 1 23 ? -12.648 -4.711 7.77 1 65.25 23 MET B CA 1
ATOM 1791 C C . MET B 1 23 ? -11.75 -4.785 9 1 65.25 23 MET B C 1
ATOM 1793 O O . MET B 1 23 ? -12.07 -4.199 10.039 1 65.25 23 MET B O 1
ATOM 1797 N N . ARG B 1 24 ? -10.805 -5.797 8.883 1 75.62 24 ARG B N 1
ATOM 1798 C CA . ARG B 1 24 ? -9.812 -5.863 9.953 1 75.62 24 ARG B CA 1
ATOM 1799 C C . ARG B 1 24 ? -8.516 -5.168 9.547 1 75.62 24 ARG B C 1
ATOM 1801 O O . ARG B 1 24 ? -8 -5.406 8.453 1 75.62 24 ARG B O 1
ATOM 1808 N N . THR B 1 25 ? -8.203 -4.18 10.273 1 75.19 25 THR B N 1
ATOM 1809 C CA . THR B 1 25 ? -6.961 -3.477 9.992 1 75.19 25 THR B CA 1
ATOM 1810 C C . THR B 1 25 ? -5.918 -3.77 11.07 1 75.19 25 THR B C 1
ATOM 1812 O O . THR B 1 25 ? -6.266 -3.963 12.234 1 75.19 25 THR B O 1
ATOM 1815 N N . TYR B 1 26 ? -4.656 -3.918 10.609 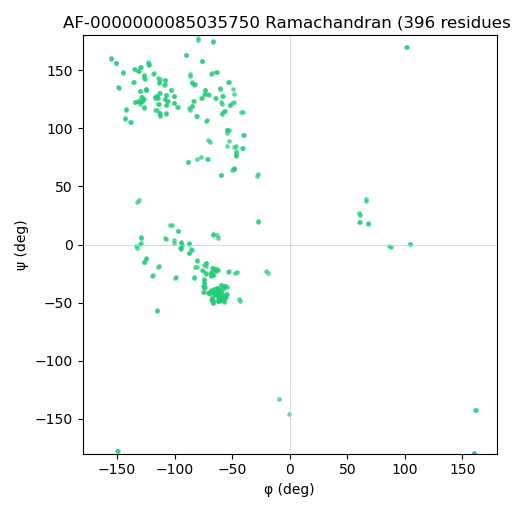1 74.5 26 TYR B N 1
ATOM 1816 C CA . TYR B 1 26 ? -3.535 -4.121 11.523 1 74.5 26 TYR B CA 1
ATOM 1817 C C . TYR B 1 26 ? -2.4 -3.15 11.211 1 74.5 26 TYR B C 1
ATOM 1819 O O . TYR B 1 26 ? -2.09 -2.9 10.047 1 74.5 26 TYR B O 1
ATOM 1827 N N . ILE B 1 27 ? -1.958 -2.559 12.281 1 72.62 27 ILE B N 1
ATOM 1828 C CA . ILE B 1 27 ? -0.802 -1.676 12.172 1 72.62 27 ILE B CA 1
ATOM 1829 C C . ILE B 1 27 ? 0.281 -2.119 13.156 1 72.62 27 ILE B C 1
ATOM 1831 O O . ILE B 1 27 ? -0.018 -2.48 14.297 1 72.62 27 ILE B O 1
ATOM 1835 N N . GLY B 1 28 ? 1.381 -2.191 12.719 1 69.56 28 GLY B N 1
ATOM 1836 C CA . GLY B 1 28 ? 2.426 -2.465 13.688 1 69.56 28 GLY B CA 1
ATOM 1837 C C . GLY B 1 28 ? 3.697 -3.006 13.062 1 69.56 28 GLY B C 1
ATOM 1838 O O . GLY B 1 28 ? 3.793 -3.123 11.844 1 69.56 28 GLY B O 1
ATOM 1839 N N . ARG B 1 29 ? 4.621 -3.24 14.086 1 68.88 29 ARG B N 1
ATOM 1840 C CA . ARG B 1 29 ? 5.875 -3.898 13.742 1 68.88 29 ARG B CA 1
ATOM 1841 C C . ARG B 1 29 ? 5.727 -5.414 13.773 1 68.88 29 ARG B C 1
ATOM 1843 O O . ARG B 1 29 ? 4.898 -5.949 14.516 1 68.88 29 ARG B O 1
ATOM 1850 N N . SER B 1 30 ? 6.422 -6.043 12.93 1 67 30 SER B N 1
ATOM 1851 C CA . SER B 1 30 ? 6.602 -7.492 12.977 1 67 30 SER B CA 1
ATOM 1852 C C . SER B 1 30 ? 5.281 -8.219 12.719 1 67 30 SER B C 1
ATOM 1854 O O . SER B 1 30 ? 4.906 -9.117 13.469 1 67 30 SER B O 1
ATOM 1856 N N . LEU B 1 31 ? 4.574 -7.656 11.852 1 77.06 31 LEU B N 1
ATOM 1857 C CA . LEU B 1 31 ? 3.377 -8.391 11.461 1 77.06 31 LEU B CA 1
ATOM 1858 C C . LEU B 1 31 ? 3.746 -9.68 10.734 1 77.06 31 LEU B C 1
ATOM 1860 O O . LEU B 1 31 ? 2.865 -10.414 10.281 1 77.06 31 LEU B O 1
ATOM 1864 N N . GLY B 1 32 ? 4.938 -9.914 10.773 1 77.94 32 GLY B N 1
ATOM 1865 C CA . GLY B 1 32 ? 5.5 -10.922 9.883 1 77.94 32 GLY B CA 1
ATOM 1866 C C . GLY B 1 32 ? 5.012 -12.32 10.195 1 77.94 32 GLY B C 1
ATOM 1867 O O . GLY B 1 32 ? 4.574 -13.039 9.297 1 77.94 32 GLY B O 1
ATOM 1868 N N . THR B 1 33 ? 5.105 -12.688 11.469 1 81.19 33 THR B N 1
ATOM 1869 C CA . THR B 1 33 ? 4.73 -14.055 11.797 1 81.19 33 THR B CA 1
ATOM 1870 C C . THR B 1 33 ? 3.264 -14.312 11.453 1 81.19 33 THR B C 1
ATOM 1872 O O . THR B 1 33 ? 2.936 -15.32 10.82 1 81.19 33 THR B O 1
ATOM 1875 N N . PHE B 1 34 ? 2.479 -13.414 11.805 1 83.38 34 PHE B N 1
ATOM 1876 C CA . PHE B 1 34 ? 1.046 -13.531 11.562 1 83.38 34 PHE B CA 1
ATOM 1877 C C . PHE B 1 34 ? 0.754 -13.562 10.062 1 83.38 34 PHE B C 1
ATOM 1879 O O . PHE B 1 34 ? 0.016 -14.43 9.594 1 83.38 34 PHE B O 1
ATOM 1886 N N . LEU B 1 35 ? 1.344 -12.789 9.312 1 86.75 35 LEU B N 1
ATOM 1887 C CA . LEU B 1 35 ? 1.071 -12.672 7.883 1 86.75 35 LEU B CA 1
ATOM 1888 C C . LEU B 1 35 ? 1.64 -13.867 7.121 1 86.75 35 LEU B C 1
ATOM 1890 O O . LEU B 1 35 ? 1.008 -14.375 6.191 1 86.75 35 LEU B O 1
ATOM 1894 N N . GLU B 1 36 ? 2.783 -14.211 7.547 1 90.75 36 GLU B N 1
ATOM 1895 C CA . GLU B 1 36 ? 3.359 -15.398 6.918 1 90.75 36 GLU B CA 1
ATOM 1896 C C . GLU B 1 36 ? 2.453 -16.609 7.09 1 90.75 36 GLU B C 1
ATOM 1898 O O . GLU B 1 36 ? 2.232 -17.359 6.141 1 90.75 36 GLU B O 1
ATOM 1903 N N . LEU B 1 37 ? 2.014 -16.812 8.297 1 89.88 37 LEU B N 1
ATOM 1904 C CA . LEU B 1 37 ? 1.141 -17.938 8.578 1 89.88 37 LEU B CA 1
ATOM 1905 C C . LEU B 1 37 ? -0.145 -17.859 7.762 1 89.88 37 LEU B C 1
ATOM 1907 O O . LEU B 1 37 ? -0.609 -18.859 7.215 1 89.88 37 LEU B O 1
ATOM 1911 N N . MET B 1 38 ? -0.659 -16.703 7.688 1 90.44 38 MET B N 1
ATOM 1912 C CA . MET B 1 38 ? -1.913 -16.516 6.965 1 90.44 38 MET B CA 1
ATOM 1913 C C . MET B 1 38 ? -1.725 -16.766 5.473 1 90.44 38 MET B C 1
ATOM 1915 O O . MET B 1 38 ? -2.479 -17.531 4.867 1 90.44 38 MET B O 1
ATOM 1919 N N . ILE B 1 39 ? -0.746 -16.203 4.898 1 94.38 39 ILE B N 1
ATOM 1920 C CA . ILE B 1 39 ? -0.521 -16.234 3.455 1 94.38 39 ILE B CA 1
ATOM 1921 C C . ILE B 1 39 ? -0.13 -17.641 3.027 1 94.38 39 ILE B C 1
ATOM 1923 O O . ILE B 1 39 ? -0.691 -18.188 2.074 1 94.38 39 ILE B O 1
ATOM 1927 N N . PHE B 1 40 ? 0.699 -18.297 3.754 1 95.81 40 PHE B N 1
ATOM 1928 C CA . PHE B 1 40 ? 1.257 -19.562 3.285 1 95.81 40 PHE B CA 1
ATOM 1929 C C . PHE B 1 40 ? 0.485 -20.75 3.863 1 95.81 40 PHE B C 1
ATOM 1931 O O . PHE B 1 40 ? 0.918 -21.891 3.748 1 95.81 40 PHE B O 1
ATOM 1938 N N . SER B 1 41 ? -0.63 -20.453 4.449 1 95.06 41 SER B N 1
ATOM 1939 C CA . SER B 1 41 ? -1.561 -21.516 4.828 1 95.06 41 SER B CA 1
ATOM 1940 C C . SER B 1 41 ? -2.48 -21.875 3.672 1 95.06 41 SER B C 1
ATOM 1942 O O . SER B 1 41 ? -3.309 -22.781 3.795 1 95.06 41 SER B O 1
ATOM 1944 N N . ALA B 1 42 ? -2.385 -21.203 2.602 1 97.06 42 ALA B N 1
ATOM 1945 C CA . ALA B 1 42 ? -3.234 -21.438 1.437 1 97.06 42 ALA B CA 1
ATOM 1946 C C . ALA B 1 42 ? -3.193 -22.906 1.007 1 97.06 42 ALA B C 1
ATOM 1948 O O . ALA B 1 42 ? -2.123 -23.516 0.957 1 97.06 42 ALA B O 1
ATOM 1949 N N . ASN B 1 43 ? -4.387 -23.406 0.624 1 97.06 43 ASN B N 1
ATOM 1950 C CA . ASN B 1 43 ? -4.477 -24.797 0.217 1 97.06 43 ASN B CA 1
ATOM 1951 C C . ASN B 1 43 ? -5.125 -24.938 -1.156 1 97.06 43 ASN B C 1
ATOM 1953 O O . ASN B 1 43 ? -5.051 -26 -1.773 1 97.06 43 ASN B O 1
ATOM 1957 N N . LYS B 1 44 ? -5.738 -24 -1.659 1 97.12 44 LYS B N 1
ATOM 1958 C CA . LYS B 1 44 ? -6.371 -24.031 -2.973 1 97.12 44 LYS B CA 1
ATOM 1959 C C . LYS B 1 44 ? -5.719 -23.047 -3.926 1 97.12 44 LYS B C 1
ATOM 1961 O O . LYS B 1 44 ? -5.266 -23.422 -5.012 1 97.12 44 LYS B O 1
ATOM 1966 N N . LEU B 1 45 ? -5.688 -21.812 -3.566 1 97.25 45 LEU B N 1
ATOM 1967 C CA . LEU B 1 45 ? -5.062 -20.797 -4.406 1 97.25 45 LEU B CA 1
ATOM 1968 C C . LEU B 1 45 ? -4.383 -19.734 -3.555 1 97.25 45 LEU B C 1
ATOM 1970 O O . LEU B 1 45 ? -4.832 -19.438 -2.443 1 97.25 45 LEU B O 1
ATOM 1974 N N . LEU B 1 46 ? -3.332 -19.188 -4.035 1 98.25 46 LEU B N 1
ATOM 1975 C CA . LEU B 1 46 ? -2.613 -18.031 -3.488 1 98.25 46 LEU B CA 1
ATOM 1976 C C . LEU B 1 46 ? -2.18 -17.078 -4.602 1 98.25 46 LEU B C 1
ATOM 1978 O O . LEU B 1 46 ? -1.275 -17.406 -5.379 1 98.25 46 LEU B O 1
ATOM 1982 N N . TRP B 1 47 ? -2.881 -15.945 -4.711 1 97.94 47 TRP B N 1
ATOM 1983 C CA . TRP B 1 47 ? -2.516 -14.898 -5.66 1 97.94 47 TRP B CA 1
ATOM 1984 C C . TRP B 1 47 ? -1.761 -13.766 -4.965 1 97.94 47 TRP B C 1
ATOM 1986 O O . TRP B 1 47 ? -2.229 -13.227 -3.961 1 97.94 47 TRP B O 1
ATOM 1996 N N . VAL B 1 48 ? -0.598 -13.438 -5.535 1 97.44 48 VAL B N 1
ATOM 1997 C CA . VAL B 1 48 ? 0.333 -12.539 -4.859 1 97.44 48 VAL B CA 1
ATOM 1998 C C . VAL B 1 48 ? 0.731 -11.406 -5.801 1 97.44 48 VAL B C 1
ATOM 2000 O O . VAL B 1 48 ? 1.2 -11.648 -6.914 1 97.44 48 VAL B O 1
ATOM 2003 N N . SER B 1 49 ? 0.515 -10.25 -5.398 1 95.62 49 SER B N 1
ATOM 2004 C CA . SER B 1 49 ? 1.176 -9.086 -5.973 1 95.62 49 SER B CA 1
ATOM 2005 C C . SER B 1 49 ? 2.119 -8.43 -4.965 1 95.62 49 SER B C 1
ATOM 2007 O O . SER B 1 49 ? 1.68 -7.93 -3.932 1 95.62 49 SER B O 1
ATOM 2009 N N . SER B 1 50 ? 3.34 -8.477 -5.207 1 93.69 50 SER B N 1
ATOM 2010 C CA . SER B 1 50 ? 4.387 -7.984 -4.32 1 93.69 50 SER B CA 1
ATOM 2011 C C . SER B 1 50 ? 5.527 -7.352 -5.109 1 93.69 50 SER B C 1
ATOM 2013 O O . SER B 1 50 ? 6.34 -8.055 -5.711 1 93.69 50 SER B O 1
ATOM 2015 N N . PRO B 1 51 ? 5.637 -6.016 -5.047 1 90.19 51 PRO B N 1
ATOM 2016 C CA . PRO B 1 51 ? 6.723 -5.375 -5.789 1 90.19 51 PRO B CA 1
ATOM 2017 C C . PRO B 1 51 ? 8.094 -5.949 -5.449 1 90.19 51 PRO B C 1
ATOM 2019 O O . PRO B 1 51 ? 8.945 -6.094 -6.332 1 90.19 51 PRO B O 1
ATOM 2022 N N . SER B 1 52 ? 8.281 -6.16 -4.195 1 90.38 52 SER B N 1
ATOM 2023 C CA . SER B 1 52 ? 9.469 -6.898 -3.762 1 90.38 52 SER B CA 1
ATOM 2024 C C . SER B 1 52 ? 9.094 -8.289 -3.264 1 90.38 52 SER B C 1
ATOM 2026 O O . SER B 1 52 ? 8.086 -8.461 -2.578 1 90.38 52 SER B O 1
ATOM 2028 N N . LEU B 1 53 ? 9.945 -9.242 -3.691 1 94.38 53 LEU B N 1
ATOM 2029 C CA . LEU B 1 53 ? 9.781 -10.641 -3.303 1 94.38 53 LEU B CA 1
ATOM 2030 C C . LEU B 1 53 ? 11.141 -11.297 -3.061 1 94.38 53 LEU B C 1
ATOM 2032 O O . LEU B 1 53 ? 11.969 -11.383 -3.971 1 94.38 53 LEU B O 1
ATOM 2036 N N . SER B 1 54 ? 11.344 -11.695 -1.854 1 95.69 54 SER B N 1
ATOM 2037 C CA . SER B 1 54 ? 12.648 -12.289 -1.553 1 95.69 54 SER B CA 1
ATOM 2038 C C . SER B 1 54 ? 12.742 -13.711 -2.092 1 95.69 54 SER B C 1
ATOM 2040 O O . SER B 1 54 ? 11.719 -14.375 -2.283 1 95.69 54 SER B O 1
ATOM 2042 N N . PRO B 1 55 ? 13.992 -14.211 -2.312 1 97.12 55 PRO B N 1
ATOM 2043 C CA . PRO B 1 55 ? 14.172 -15.594 -2.771 1 97.12 55 PRO B CA 1
ATOM 2044 C C . PRO B 1 55 ? 13.523 -16.609 -1.837 1 97.12 55 PRO B C 1
ATOM 2046 O O . PRO B 1 55 ? 12.961 -17.609 -2.299 1 97.12 55 PRO B O 1
ATOM 2049 N N . LYS B 1 56 ? 13.555 -16.344 -0.592 1 96.62 56 LYS B N 1
ATOM 2050 C CA . LYS B 1 56 ? 12.945 -17.234 0.392 1 96.62 56 LYS B CA 1
ATOM 2051 C C . LYS B 1 56 ? 11.453 -17.422 0.113 1 96.62 56 LYS B C 1
ATOM 2053 O O . LYS B 1 56 ? 10.961 -18.547 0.069 1 96.62 56 LYS B O 1
ATOM 2058 N N . TYR B 1 57 ? 10.812 -16.391 -0.128 1 96.81 57 TYR B N 1
ATOM 2059 C CA . TYR B 1 57 ? 9.367 -16.469 -0.289 1 96.81 57 TYR B CA 1
ATOM 2060 C C . TYR B 1 57 ? 9 -16.891 -1.709 1 96.81 57 TYR B C 1
ATOM 2062 O O . TYR B 1 57 ? 7.953 -17.5 -1.931 1 96.81 57 TYR B O 1
ATOM 2070 N N . ALA B 1 58 ? 9.852 -16.562 -2.646 1 97.56 58 ALA B N 1
ATOM 2071 C CA . ALA B 1 58 ? 9.672 -17.141 -3.977 1 97.56 58 ALA B CA 1
ATOM 2072 C C . ALA B 1 58 ? 9.695 -18.672 -3.916 1 97.56 58 ALA B C 1
ATOM 2074 O O . ALA B 1 58 ? 8.844 -19.328 -4.52 1 97.56 58 ALA B O 1
ATOM 2075 N N . GLN B 1 59 ? 10.633 -19.172 -3.188 1 97.69 59 GLN B N 1
ATOM 2076 C CA . GLN B 1 59 ? 10.742 -20.625 -3.041 1 97.69 59 GLN B CA 1
ATOM 2077 C C . GLN B 1 59 ? 9.5 -21.188 -2.35 1 97.69 59 GLN B C 1
ATOM 2079 O O . GLN B 1 59 ? 9.008 -22.25 -2.729 1 97.69 59 GLN B O 1
ATOM 2084 N N . LYS B 1 60 ? 9.039 -20.516 -1.363 1 97.62 60 LYS B N 1
ATOM 2085 C CA . LYS B 1 60 ? 7.836 -20.969 -0.672 1 97.62 60 LYS B CA 1
ATOM 2086 C C . LYS B 1 60 ? 6.645 -21.031 -1.624 1 97.62 60 LYS B C 1
ATOM 2088 O O . LYS B 1 60 ? 5.836 -21.953 -1.557 1 97.62 60 LYS B O 1
ATOM 2093 N N . LEU B 1 61 ? 6.5 -20.047 -2.451 1 97.94 61 LEU B N 1
ATOM 2094 C CA . LEU B 1 61 ? 5.426 -20.031 -3.439 1 97.94 61 LEU B CA 1
ATOM 2095 C C . LEU B 1 61 ? 5.559 -21.219 -4.391 1 97.94 61 LEU B C 1
ATOM 2097 O O . LEU B 1 61 ? 4.566 -21.891 -4.688 1 97.94 61 LEU B O 1
ATOM 2101 N N . VAL B 1 62 ? 6.785 -21.438 -4.879 1 97.06 62 VAL B N 1
ATOM 2102 C CA . VAL B 1 62 ? 7.051 -22.562 -5.781 1 97.06 62 VAL B CA 1
ATOM 2103 C C . VAL B 1 62 ? 6.691 -23.875 -5.098 1 97.06 62 VAL B C 1
ATOM 2105 O O . VAL B 1 62 ? 6.035 -24.734 -5.691 1 97.06 62 VAL B O 1
ATOM 2108 N N . ASP B 1 63 ? 7.078 -24 -3.857 1 96.88 63 ASP B N 1
ATOM 2109 C CA . ASP B 1 63 ? 6.805 -25.219 -3.107 1 96.88 63 ASP B CA 1
ATOM 2110 C C . ASP B 1 63 ? 5.301 -25.453 -2.955 1 96.88 63 ASP B C 1
ATOM 2112 O O . ASP B 1 63 ? 4.824 -26.578 -3.062 1 96.88 63 ASP B O 1
ATOM 2116 N N . LEU B 1 64 ? 4.59 -24.438 -2.648 1 97.38 64 LEU B N 1
ATOM 2117 C CA . LEU B 1 64 ? 3.137 -24.547 -2.539 1 97.38 64 LEU B CA 1
ATOM 2118 C C . LEU B 1 64 ? 2.521 -24.969 -3.869 1 97.38 64 LEU B C 1
ATOM 2120 O O . LEU B 1 64 ? 1.577 -25.75 -3.895 1 97.38 64 LEU B O 1
ATOM 2124 N N . SER B 1 65 ? 3.039 -24.391 -4.902 1 96.62 65 SER B N 1
ATOM 2125 C CA . SER B 1 65 ? 2.523 -24.734 -6.223 1 96.62 65 SER B CA 1
ATOM 2126 C C . SER B 1 65 ? 2.748 -26.219 -6.523 1 96.62 65 SER B C 1
ATOM 2128 O O . SER B 1 65 ? 1.882 -26.875 -7.102 1 96.62 65 SER B O 1
ATOM 2130 N N . LYS B 1 66 ? 3.846 -26.75 -6.141 1 94.19 66 LYS B N 1
ATOM 2131 C CA . LYS B 1 66 ? 4.16 -28.156 -6.352 1 94.19 66 LYS B CA 1
ATOM 2132 C C . LYS B 1 66 ? 3.203 -29.062 -5.57 1 94.19 66 LYS B C 1
ATOM 2134 O O . LYS B 1 66 ? 3.016 -30.219 -5.918 1 94.19 66 LYS B O 1
ATOM 2139 N N . LYS B 1 67 ? 2.637 -28.5 -4.551 1 95.31 67 LYS B N 1
ATOM 2140 C CA . LYS B 1 67 ? 1.65 -29.234 -3.762 1 95.31 67 LYS B CA 1
ATOM 2141 C C . LYS B 1 67 ? 0.25 -29.078 -4.348 1 95.31 67 LYS B C 1
ATOM 2143 O O . LYS B 1 67 ? -0.732 -29.531 -3.752 1 95.31 67 LYS B O 1
ATOM 2148 N N . GLY B 1 68 ? 0.151 -28.375 -5.41 1 95 68 GLY B N 1
ATOM 2149 C CA . GLY B 1 68 ? -1.11 -28.328 -6.133 1 95 68 GLY B CA 1
ATOM 2150 C C . GLY B 1 68 ? -1.858 -27.016 -5.922 1 95 68 GLY B C 1
ATOM 2151 O O . GLY B 1 68 ? -2.969 -26.844 -6.43 1 95 68 GLY B O 1
ATOM 2152 N N . VAL B 1 69 ? -1.312 -26.125 -5.16 1 97.06 69 VAL B N 1
ATOM 2153 C CA . VAL B 1 69 ? -1.956 -24.844 -4.93 1 97.06 69 VAL B CA 1
ATOM 2154 C C . VAL B 1 69 ? -1.831 -23.969 -6.18 1 97.06 69 VAL B C 1
ATOM 2156 O O . VAL B 1 69 ? -0.756 -23.891 -6.777 1 97.06 69 VAL B O 1
ATOM 2159 N N . ASP B 1 70 ? -2.922 -23.328 -6.641 1 96.56 70 ASP B N 1
ATOM 2160 C CA . ASP B 1 70 ? -2.92 -22.406 -7.777 1 96.56 70 ASP B CA 1
ATOM 2161 C C . ASP B 1 70 ? -2.238 -21.094 -7.418 1 96.56 70 ASP B C 1
ATOM 2163 O O . ASP B 1 70 ? -2.807 -20.266 -6.699 1 96.56 70 ASP B O 1
ATOM 2167 N N . ILE B 1 71 ? -1.023 -20.906 -7.957 1 97.69 71 ILE B N 1
ATOM 2168 C CA . ILE B 1 71 ? -0.227 -19.734 -7.59 1 97.69 71 ILE B CA 1
ATOM 2169 C C . ILE B 1 71 ? -0.222 -18.734 -8.742 1 97.69 71 ILE B C 1
ATOM 2171 O O . ILE B 1 71 ? 0.049 -19.109 -9.891 1 97.69 71 ILE B O 1
ATOM 2175 N N . LYS B 1 72 ? -0.641 -17.516 -8.531 1 97.44 72 LYS B N 1
ATOM 2176 C CA . LYS B 1 72 ? -0.396 -16.375 -9.406 1 97.44 72 LYS B CA 1
ATOM 2177 C C . LYS B 1 72 ? 0.509 -15.352 -8.727 1 97.44 72 LYS B C 1
ATOM 2179 O O . LYS B 1 72 ? 0.267 -14.961 -7.586 1 97.44 72 LYS B O 1
ATOM 2184 N N . VAL B 1 73 ? 1.569 -14.922 -9.445 1 96.81 73 VAL B N 1
ATOM 2185 C CA . VAL B 1 73 ? 2.51 -14 -8.828 1 96.81 73 VAL B CA 1
ATOM 2186 C C . VAL B 1 73 ? 2.768 -12.82 -9.758 1 96.81 73 VAL B C 1
ATOM 2188 O O . VAL B 1 73 ? 3.115 -13 -10.922 1 96.81 73 VAL B O 1
ATOM 2191 N N . ILE B 1 74 ? 2.537 -11.672 -9.281 1 94.88 74 ILE B N 1
ATOM 2192 C CA . ILE B 1 74 ? 2.98 -10.43 -9.906 1 94.88 74 ILE B CA 1
ATOM 2193 C C . ILE B 1 74 ? 4.121 -9.82 -9.094 1 94.88 74 ILE B C 1
ATOM 2195 O O . ILE B 1 74 ? 3.961 -9.547 -7.898 1 94.88 74 ILE B O 1
ATOM 2199 N N . THR B 1 75 ? 5.277 -9.641 -9.672 1 93.62 75 THR B N 1
ATOM 2200 C CA . THR B 1 75 ? 6.41 -9.016 -9 1 93.62 75 THR B CA 1
ATOM 2201 C C . THR B 1 75 ? 7.289 -8.266 -10 1 93.62 75 THR B C 1
ATOM 2203 O O . THR B 1 75 ? 6.883 -8.031 -11.133 1 93.62 75 THR B O 1
ATOM 2206 N N . SER B 1 76 ? 8.359 -7.723 -9.461 1 90.38 76 SER B N 1
ATOM 2207 C CA . SER B 1 76 ? 9.266 -6.957 -10.297 1 90.38 76 SER B CA 1
ATOM 2208 C C . SER B 1 76 ? 10.664 -7.578 -10.32 1 90.38 76 SER B C 1
ATOM 2210 O O . SER B 1 76 ? 11.102 -8.156 -9.32 1 90.38 76 SER B O 1
ATOM 2212 N N . ALA B 1 77 ? 11.281 -7.441 -11.406 1 83 77 ALA B N 1
ATOM 2213 C CA . ALA B 1 77 ? 12.641 -7.949 -11.555 1 83 77 ALA B CA 1
ATOM 2214 C C . ALA B 1 77 ? 13.656 -6.98 -10.945 1 83 77 ALA B C 1
ATOM 2216 O O . ALA B 1 77 ? 14.82 -7.336 -10.742 1 83 77 ALA B O 1
ATOM 2217 N N . TYR B 1 78 ? 13.172 -5.836 -10.703 1 75.38 78 TYR B N 1
ATOM 2218 C CA . TYR B 1 78 ? 14.086 -4.836 -10.164 1 75.38 78 TYR B CA 1
ATOM 2219 C C . TYR B 1 78 ? 14.695 -5.312 -8.852 1 75.38 78 TYR B C 1
ATOM 2221 O O . TYR B 1 78 ? 14 -5.426 -7.84 1 75.38 78 TYR B O 1
ATOM 2229 N N . LYS B 1 79 ? 16 -5.578 -8.828 1 67.19 79 LYS B N 1
ATOM 2230 C CA . LYS B 1 79 ? 16.812 -6.031 -7.699 1 67.19 79 LYS B CA 1
ATOM 2231 C C . LYS B 1 79 ? 16.312 -7.379 -7.18 1 67.19 79 LYS B C 1
ATOM 2233 O O . LYS B 1 79 ? 16.438 -7.676 -5.992 1 67.19 79 LYS B O 1
ATOM 2238 N N . ASN B 1 80 ? 15.641 -8.141 -8.094 1 81.25 80 ASN B N 1
ATOM 2239 C CA . ASN B 1 80 ? 15.055 -9.414 -7.695 1 81.25 80 ASN B CA 1
ATOM 2240 C C . ASN B 1 80 ? 15.438 -10.531 -8.672 1 81.25 80 ASN B C 1
ATOM 2242 O O . ASN B 1 80 ? 14.602 -11.359 -9.023 1 81.25 80 ASN B O 1
ATOM 2246 N N . GLU B 1 81 ? 16.641 -10.516 -9.141 1 86.56 81 GLU B N 1
ATOM 2247 C CA . GLU B 1 81 ? 17.031 -11.469 -10.172 1 86.56 81 GLU B CA 1
ATOM 2248 C C . GLU B 1 81 ? 16.922 -12.906 -9.664 1 86.56 81 GLU B C 1
ATOM 2250 O O . GLU B 1 81 ? 16.406 -13.781 -10.359 1 86.56 81 GLU B O 1
ATOM 2255 N N . GLU B 1 82 ? 17.453 -13.133 -8.516 1 93.31 82 GLU B N 1
ATOM 2256 C CA . GLU B 1 82 ? 17.375 -14.469 -7.945 1 93.31 82 GLU B CA 1
ATOM 2257 C C . GLU B 1 82 ? 15.938 -14.938 -7.816 1 93.31 82 GLU B C 1
ATOM 2259 O O . GLU B 1 82 ? 15.617 -16.094 -8.125 1 93.31 82 GLU B O 1
ATOM 2264 N N . THR B 1 83 ? 15.125 -14.102 -7.363 1 94.44 83 THR B N 1
ATOM 2265 C CA . THR B 1 83 ? 13.703 -14.383 -7.227 1 94.44 83 THR B CA 1
ATOM 2266 C C . THR B 1 83 ? 13.094 -14.781 -8.57 1 94.44 83 THR B C 1
ATOM 2268 O O . THR B 1 83 ? 12.391 -15.781 -8.664 1 94.44 83 THR B O 1
ATOM 2271 N N . VAL B 1 84 ? 13.367 -14.016 -9.531 1 93.31 84 VAL B N 1
ATOM 2272 C CA . VAL B 1 84 ? 12.836 -14.25 -10.875 1 93.31 84 VAL B CA 1
ATOM 2273 C C . VAL B 1 84 ? 13.297 -15.617 -11.375 1 93.31 84 VAL B C 1
ATOM 2275 O O . VAL B 1 84 ? 12.508 -16.375 -11.938 1 93.31 84 VAL B O 1
ATOM 2278 N N . ASN B 1 85 ? 14.508 -15.953 -11.125 1 94.75 85 ASN B N 1
ATOM 2279 C CA . ASN B 1 85 ? 15.047 -17.234 -11.547 1 94.75 85 ASN B CA 1
ATOM 2280 C C . ASN B 1 85 ? 14.352 -18.406 -10.844 1 94.75 85 ASN B C 1
ATOM 2282 O O . ASN B 1 85 ? 14.047 -19.422 -11.461 1 94.75 85 ASN B O 1
ATOM 2286 N N . ILE B 1 86 ? 14.125 -18.266 -9.625 1 96.25 86 ILE B N 1
ATOM 2287 C CA . ILE B 1 86 ? 13.461 -19.312 -8.852 1 96.25 86 ILE B CA 1
ATOM 2288 C C . ILE B 1 86 ? 12.078 -19.578 -9.438 1 96.25 86 ILE B C 1
ATOM 2290 O O . ILE B 1 86 ? 11.711 -20.734 -9.672 1 96.25 86 ILE B O 1
ATOM 2294 N N . ILE B 1 87 ? 11.375 -18.547 -9.727 1 95.44 87 ILE B N 1
ATOM 2295 C CA . ILE B 1 87 ? 10.008 -18.656 -10.227 1 95.44 87 ILE B CA 1
ATOM 2296 C C . ILE B 1 87 ? 10.023 -19.266 -11.625 1 95.44 87 ILE B C 1
ATOM 2298 O O . ILE B 1 87 ? 9.32 -20.25 -11.891 1 95.44 87 ILE B O 1
ATOM 2302 N N . LYS B 1 88 ? 10.836 -18.781 -12.453 1 93.69 88 LYS B N 1
ATOM 2303 C CA . LYS B 1 88 ? 10.883 -19.234 -13.844 1 93.69 88 LYS B CA 1
ATOM 2304 C C . LYS B 1 88 ? 11.375 -20.672 -13.93 1 93.69 88 LYS B C 1
ATOM 2306 O O . LYS B 1 88 ? 10.867 -21.469 -14.734 1 93.69 88 LYS B O 1
ATOM 2311 N N . ASN B 1 89 ? 12.312 -20.969 -13.141 1 92.94 89 ASN B N 1
ATOM 2312 C CA . ASN B 1 89 ? 12.891 -22.312 -13.18 1 92.94 89 ASN B CA 1
ATOM 2313 C C . ASN B 1 89 ? 11.906 -23.359 -12.688 1 92.94 89 ASN B C 1
ATOM 2315 O O . ASN B 1 89 ? 12.031 -24.531 -13.016 1 92.94 89 ASN B O 1
ATOM 2319 N N . SER B 1 90 ? 11.031 -22.906 -11.852 1 91.31 90 SER B N 1
ATOM 2320 C CA . SER B 1 90 ? 10.047 -23.844 -11.328 1 91.31 90 SER B CA 1
ATOM 2321 C C . SER B 1 90 ? 9.172 -24.406 -12.445 1 91.31 90 SER B C 1
ATOM 2323 O O . SER B 1 90 ? 8.531 -25.453 -12.273 1 91.31 90 SER B O 1
ATOM 2325 N N . LEU B 1 91 ? 9.086 -23.734 -13.539 1 89.94 91 LEU B N 1
ATOM 2326 C CA . LEU B 1 91 ? 8.227 -24.141 -14.641 1 89.94 91 LEU B CA 1
ATOM 2327 C C . LEU B 1 91 ? 9 -24.969 -15.664 1 89.94 91 LEU B C 1
ATOM 2329 O O . LEU B 1 91 ? 8.422 -25.453 -16.641 1 89.94 91 LEU B O 1
ATOM 2333 N N . LYS B 1 92 ? 10.25 -25.094 -15.438 1 88 92 LYS B N 1
ATOM 2334 C CA . LYS B 1 92 ? 11.055 -25.938 -16.312 1 88 92 LYS B CA 1
ATOM 2335 C C . LYS B 1 92 ? 10.992 -27.391 -15.883 1 88 92 LYS B C 1
ATOM 2337 O O . LYS B 1 92 ? 11 -27.703 -14.688 1 88 92 LYS B O 1
ATOM 2342 N N . PRO B 1 93 ? 10.898 -28.219 -16.906 1 83.94 93 PRO B N 1
ATOM 2343 C CA . PRO B 1 93 ? 10.844 -29.641 -16.562 1 83.94 93 PRO B CA 1
ATOM 2344 C C . PRO B 1 93 ? 12.086 -30.125 -15.812 1 83.94 93 PRO B C 1
ATOM 2346 O O . PRO B 1 93 ? 13.195 -29.672 -16.094 1 83.94 93 PRO B O 1
ATOM 2349 N N . GLU B 1 94 ? 11.891 -30.859 -14.789 1 76.25 94 GLU B N 1
ATOM 2350 C CA . GLU B 1 94 ? 12.992 -31.5 -14.086 1 76.25 94 GLU B CA 1
ATOM 2351 C C . GLU B 1 94 ? 13.68 -32.531 -14.961 1 76.25 94 GLU B C 1
ATOM 2353 O O . GLU B 1 94 ? 13.016 -33.281 -15.703 1 76.25 94 GLU B O 1
ATOM 2358 N N . ARG B 1 95 ? 14.945 -32.406 -15.094 1 73.56 95 ARG B N 1
ATOM 2359 C CA . ARG B 1 95 ? 15.703 -33.375 -15.914 1 73.56 95 ARG B CA 1
ATOM 2360 C C . ARG B 1 95 ? 16.453 -34.375 -15.039 1 73.56 95 ARG B C 1
ATOM 2362 O O . ARG B 1 95 ? 16.859 -34.031 -13.922 1 73.56 95 ARG B O 1
ATOM 2369 N N . ASN B 1 96 ? 16.359 -35.656 -15.367 1 69.12 96 ASN B N 1
ATOM 2370 C CA . ASN B 1 96 ? 17.125 -36.656 -14.664 1 69.12 96 ASN B CA 1
ATOM 2371 C C . ASN B 1 96 ? 18.625 -36.5 -14.914 1 69.12 96 ASN B C 1
ATOM 2373 O O . ASN B 1 96 ? 19.062 -35.531 -15.508 1 69.12 96 ASN B O 1
ATOM 2377 N N . ALA B 1 97 ? 19.312 -37.375 -14.156 1 73.06 97 ALA B N 1
ATOM 2378 C CA . ALA B 1 97 ? 20.781 -37.312 -14.234 1 73.06 97 ALA B CA 1
ATOM 2379 C C . ALA B 1 97 ? 21.25 -37.406 -15.68 1 73.06 97 ALA B C 1
ATOM 2381 O O . ALA B 1 97 ? 22.344 -36.969 -16 1 73.06 97 ALA B O 1
ATOM 2382 N N . ARG B 1 98 ? 20.5 -37.938 -16.5 1 80.06 98 ARG B N 1
ATOM 2383 C CA . ARG B 1 98 ? 20.875 -38.125 -17.906 1 80.06 98 ARG B CA 1
ATOM 2384 C C . ARG B 1 98 ? 20.359 -36.969 -18.766 1 80.06 98 ARG B C 1
ATOM 2386 O O . ARG B 1 98 ? 20.531 -37 -19.984 1 80.06 98 ARG B O 1
ATOM 2393 N N . GLY B 1 99 ? 19.703 -35.969 -18.109 1 75.75 99 GLY B N 1
ATOM 2394 C CA . GLY B 1 99 ? 19.219 -34.781 -18.797 1 75.75 99 GLY B CA 1
ATOM 2395 C C . GLY B 1 99 ? 17.844 -34.969 -19.391 1 75.75 99 GLY B C 1
ATOM 2396 O O . GLY B 1 99 ? 17.344 -34.094 -20.109 1 75.75 99 GLY B O 1
ATOM 2397 N N . GLU B 1 100 ? 17.344 -36.156 -19.203 1 74.56 100 GLU B N 1
ATOM 2398 C CA . GLU B 1 100 ? 16.031 -36.469 -19.766 1 74.56 100 GLU B CA 1
ATOM 2399 C C . GLU B 1 100 ? 14.914 -35.969 -18.844 1 74.56 100 GLU B C 1
ATOM 2401 O O . GLU B 1 100 ? 15.039 -36 -17.625 1 74.56 100 GLU B O 1
ATOM 2406 N N . ILE B 1 101 ? 13.898 -35.375 -19.516 1 73.88 101 ILE B N 1
ATOM 2407 C CA . ILE B 1 101 ? 12.734 -34.906 -18.75 1 73.88 101 ILE B CA 1
ATOM 2408 C C . ILE B 1 101 ? 12.094 -36.094 -18.031 1 73.88 101 ILE B C 1
ATOM 2410 O O . ILE B 1 101 ? 11.852 -37.125 -18.625 1 73.88 101 ILE B O 1
ATOM 2414 N N . ARG B 1 102 ? 12.008 -35.969 -16.75 1 73.56 102 ARG B N 1
ATOM 2415 C CA . ARG B 1 102 ? 11.328 -37.031 -16 1 73.56 102 ARG B CA 1
ATOM 2416 C C . ARG B 1 102 ? 9.906 -37.219 -16.516 1 73.56 102 ARG B C 1
ATOM 2418 O O . ARG B 1 102 ? 9.133 -36.25 -16.594 1 73.56 102 ARG B O 1
ATOM 2425 N N . GLY B 1 103 ? 9.617 -38.344 -17.078 1 67.69 103 GLY B N 1
ATOM 2426 C CA . GLY B 1 103 ? 8.344 -38.688 -17.688 1 67.69 103 GLY B CA 1
ATOM 2427 C C . GLY B 1 103 ? 7.148 -38.312 -16.828 1 67.69 103 GLY B C 1
ATOM 2428 O O . GLY B 1 103 ? 6.051 -38.094 -17.344 1 67.69 103 GLY B O 1
ATOM 2429 N N . ASP B 1 104 ? 7.277 -38.188 -15.547 1 75.69 104 ASP B N 1
ATOM 2430 C CA . ASP B 1 104 ? 6.133 -37.938 -14.672 1 75.69 104 ASP B CA 1
ATOM 2431 C C . ASP B 1 104 ? 6.113 -36.469 -14.219 1 75.69 104 ASP B C 1
ATOM 2433 O O . ASP B 1 104 ? 5.348 -36.125 -13.32 1 75.69 104 ASP B O 1
ATOM 2437 N N . TRP B 1 105 ? 6.859 -35.688 -14.93 1 79.44 105 TRP B N 1
ATOM 2438 C CA . TRP B 1 105 ? 6.898 -34.281 -14.516 1 79.44 105 TRP B CA 1
ATOM 2439 C C . TRP B 1 105 ? 5.629 -33.562 -14.945 1 79.44 105 TRP B C 1
ATOM 2441 O O . TRP B 1 105 ? 5.176 -33.719 -16.078 1 79.44 105 TRP B O 1
ATOM 2451 N N . VAL B 1 106 ? 4.988 -32.938 -14.008 1 80.81 106 VAL B N 1
ATOM 2452 C CA . VAL B 1 106 ? 3.838 -32.062 -14.273 1 80.81 106 VAL B CA 1
ATOM 2453 C C . VAL B 1 106 ? 4.16 -30.641 -13.859 1 80.81 106 VAL B C 1
ATOM 2455 O O . VAL B 1 106 ? 4.68 -30.406 -12.773 1 80.81 106 VAL B O 1
ATOM 2458 N N . SER B 1 107 ? 3.967 -29.734 -14.797 1 86.56 107 SER B N 1
ATOM 2459 C CA . SER B 1 107 ? 4.188 -28.328 -14.484 1 86.56 107 SER B CA 1
ATOM 2460 C C . SER B 1 107 ? 3.297 -27.875 -13.328 1 86.56 107 SER B C 1
ATOM 2462 O O . SER B 1 107 ? 2.098 -28.156 -13.312 1 86.56 107 SER B O 1
ATOM 2464 N N . PRO B 1 108 ? 3.914 -27.297 -12.383 1 90.25 108 PRO B N 1
ATOM 2465 C CA . PRO B 1 108 ? 3.078 -26.797 -11.289 1 90.25 108 PRO B CA 1
ATOM 2466 C C . PRO B 1 108 ? 2.115 -25.688 -11.734 1 90.25 108 PRO B C 1
ATOM 2468 O O . PRO B 1 108 ? 2.377 -25 -12.727 1 90.25 108 PRO B O 1
ATOM 2471 N N . PRO B 1 109 ? 0.959 -25.656 -11.07 1 93.81 109 PRO B N 1
ATOM 2472 C CA . PRO B 1 109 ? 0.005 -24.594 -11.391 1 93.81 109 PRO B CA 1
ATOM 2473 C C . PRO B 1 109 ? 0.463 -23.219 -10.898 1 93.81 109 PRO B C 1
ATOM 2475 O O . PRO B 1 109 ? -0.069 -22.703 -9.914 1 93.81 109 PRO B O 1
ATOM 2478 N N . LEU B 1 110 ? 1.444 -22.688 -11.594 1 96.06 110 LEU B N 1
ATOM 2479 C CA . LEU B 1 110 ? 2.035 -21.406 -11.25 1 96.06 110 LEU B CA 1
ATOM 2480 C C . LEU B 1 110 ? 2.109 -20.5 -12.477 1 96.06 110 LEU B C 1
ATOM 2482 O O . LEU B 1 110 ? 2.588 -20.922 -13.531 1 96.06 110 LEU B O 1
ATOM 2486 N N . ASP B 1 111 ? 1.475 -19.344 -12.398 1 96.5 111 ASP B N 1
ATOM 2487 C CA . ASP B 1 111 ? 1.624 -18.281 -13.391 1 96.5 111 ASP B CA 1
ATOM 2488 C C . ASP B 1 111 ? 2.32 -17.062 -12.789 1 96.5 111 ASP B C 1
ATOM 2490 O O . ASP B 1 111 ? 2.09 -16.719 -11.633 1 96.5 111 ASP B O 1
ATOM 2494 N N . TYR B 1 112 ? 3.145 -16.469 -13.594 1 96 112 TYR B N 1
ATOM 2495 C CA . TYR B 1 112 ? 3.861 -15.297 -13.086 1 96 112 TYR B CA 1
ATOM 2496 C C . TYR B 1 112 ? 3.773 -14.133 -14.062 1 96 112 TYR B C 1
ATOM 2498 O O . TYR B 1 112 ? 3.549 -14.336 -15.258 1 96 112 TYR B O 1
ATOM 2506 N N . LEU B 1 113 ? 3.783 -12.984 -13.641 1 94.5 113 LEU B N 1
ATOM 2507 C CA . LEU B 1 113 ? 4.023 -11.742 -14.359 1 94.5 113 LEU B CA 1
ATOM 2508 C C . LEU B 1 113 ? 5.129 -10.93 -13.688 1 94.5 113 LEU B C 1
ATOM 2510 O O . LEU B 1 113 ? 5.012 -10.562 -12.516 1 94.5 113 LEU B O 1
ATOM 2514 N N . ILE B 1 114 ? 6.195 -10.695 -14.359 1 93.5 114 ILE B N 1
ATOM 2515 C CA . ILE B 1 114 ? 7.363 -9.992 -13.828 1 93.5 114 ILE B CA 1
ATOM 2516 C C . ILE B 1 114 ? 7.566 -8.68 -14.586 1 93.5 114 ILE B C 1
ATOM 2518 O O . ILE B 1 114 ? 7.762 -8.688 -15.805 1 93.5 114 ILE B O 1
ATOM 2522 N N . LEU B 1 115 ? 7.43 -7.633 -13.898 1 91.38 115 LEU B N 1
ATOM 2523 C CA . LEU B 1 115 ? 7.711 -6.332 -14.492 1 91.38 115 LEU B CA 1
ATOM 2524 C C . LEU B 1 115 ? 9.211 -6.117 -14.648 1 91.38 115 LEU B C 1
ATOM 2526 O O . LEU B 1 115 ? 9.984 -6.395 -13.727 1 91.38 115 LEU B O 1
ATOM 2530 N N . LYS B 1 116 ? 9.625 -5.723 -15.844 1 83.81 116 LYS B N 1
ATOM 2531 C CA . LYS B 1 116 ? 11.031 -5.477 -16.141 1 83.81 116 LYS B CA 1
ATOM 2532 C C . LYS B 1 116 ? 11.469 -4.105 -15.633 1 83.81 116 LYS B C 1
ATOM 2534 O O . LYS B 1 116 ? 10.641 -3.291 -15.227 1 83.81 116 LYS B O 1
ATOM 2539 N N . LYS B 1 117 ? 12.93 -3.572 -15.711 1 63.41 117 LYS B N 1
ATOM 2540 C CA . LYS B 1 117 ? 13.766 -2.5 -15.18 1 63.41 117 LYS B CA 1
ATOM 2541 C C . LYS B 1 117 ? 12.922 -1.47 -14.43 1 63.41 117 LYS B C 1
ATOM 2543 O O . LYS B 1 117 ? 11.711 -1.646 -14.273 1 63.41 117 LYS B O 1
ATOM 2548 N N . ASN B 1 118 ? 13.07 -0.094 -14.648 1 53.25 118 ASN B N 1
ATOM 2549 C CA . ASN B 1 118 ? 12.992 1.049 -13.742 1 53.25 118 ASN B CA 1
ATOM 2550 C C . ASN B 1 118 ? 11.609 1.186 -13.125 1 53.25 118 ASN B C 1
ATOM 2552 O O . ASN B 1 118 ? 11.164 2.295 -12.82 1 53.25 118 ASN B O 1
ATOM 2556 N N . SER B 1 119 ? 10.672 0.323 -13.312 1 51.47 119 SER B N 1
ATOM 2557 C CA . SER B 1 119 ? 9.305 0.819 -13.258 1 51.47 119 SER B CA 1
ATOM 2558 C C . SER B 1 119 ? 8.828 0.976 -11.82 1 51.47 119 SER B C 1
ATOM 2560 O O . SER B 1 119 ? 8.781 0.001 -11.07 1 51.47 119 SER B O 1
ATOM 2562 N N . SER B 1 120 ? 9.289 1.91 -11.188 1 52.94 120 SER B N 1
ATOM 2563 C CA . SER B 1 120 ? 8.617 2.498 -10.039 1 52.94 120 SER B CA 1
ATOM 2564 C C . SER B 1 120 ? 7.102 2.326 -10.133 1 52.94 120 SER B C 1
ATOM 2566 O O . SER B 1 120 ? 6.348 2.979 -9.406 1 52.94 120 SER B O 1
ATOM 2568 N N . ILE B 1 121 ? 6.746 1.264 -11.07 1 58.59 121 ILE B N 1
ATOM 2569 C CA . ILE B 1 121 ? 5.324 1.307 -11.398 1 58.59 121 ILE B CA 1
ATOM 2570 C C . ILE B 1 121 ? 4.57 0.285 -10.547 1 58.59 121 ILE B C 1
ATOM 2572 O O . ILE B 1 121 ? 3.391 0.475 -10.242 1 58.59 121 ILE B O 1
ATOM 2576 N N . GLN B 1 122 ? 5.375 -0.726 -10.234 1 60.16 122 GLN B N 1
ATOM 2577 C CA . GLN B 1 122 ? 4.59 -1.688 -9.469 1 60.16 122 GLN B CA 1
ATOM 2578 C C . GLN B 1 122 ? 4.605 -1.355 -7.984 1 60.16 122 GLN B C 1
ATOM 2580 O O . GLN B 1 122 ? 5.652 -1.429 -7.336 1 60.16 122 GLN B O 1
ATOM 2585 N N . LYS B 1 123 ? 3.445 -1.067 -7.457 1 78.81 123 LYS B N 1
ATOM 2586 C CA . LYS B 1 123 ? 3.414 -0.639 -6.062 1 78.81 123 LYS B CA 1
ATOM 2587 C C . LYS B 1 123 ? 2.318 -1.366 -5.289 1 78.81 123 LYS B C 1
ATOM 2589 O O . LYS B 1 123 ? 2.236 -1.254 -4.062 1 78.81 123 LYS B O 1
ATOM 2594 N N . VAL B 1 124 ? 1.635 -2.184 -6.078 1 87.44 124 VAL B N 1
ATOM 2595 C CA . VAL B 1 124 ? 0.454 -2.76 -5.445 1 87.44 124 VAL B CA 1
ATOM 2596 C C . VAL B 1 124 ? 0.852 -3.994 -4.641 1 87.44 124 VAL B C 1
ATOM 2598 O O . VAL B 1 124 ? 1.516 -4.895 -5.156 1 87.44 124 VAL B O 1
ATOM 2601 N N . LYS B 1 125 ? 0.528 -3.969 -3.395 1 91.75 125 LYS B N 1
ATOM 2602 C CA . LYS B 1 125 ? 0.689 -5.109 -2.502 1 91.75 125 LYS B CA 1
ATOM 2603 C C . LYS B 1 125 ? -0.66 -5.734 -2.158 1 91.75 125 LYS B C 1
ATOM 2605 O O . LYS B 1 125 ? -1.482 -5.117 -1.48 1 91.75 125 LYS B O 1
ATOM 2610 N N . MET B 1 126 ? -0.812 -6.965 -2.66 1 94.81 126 MET B N 1
ATOM 2611 C CA . MET B 1 126 ? -2.096 -7.652 -2.539 1 94.81 126 MET B CA 1
ATOM 2612 C C . MET B 1 126 ? -1.896 -9.164 -2.439 1 94.81 126 MET B C 1
ATOM 2614 O O . MET B 1 126 ? -1.112 -9.742 -3.193 1 94.81 126 MET B O 1
ATOM 2618 N N . TYR B 1 127 ? -2.609 -9.766 -1.517 1 96.5 127 TYR B N 1
ATOM 2619 C CA . TYR B 1 127 ? -2.545 -11.203 -1.307 1 96.5 127 TYR B CA 1
ATOM 2620 C C . TYR B 1 127 ? -3.939 -11.797 -1.154 1 96.5 127 TYR B C 1
ATOM 2622 O O . TYR B 1 127 ? -4.719 -11.359 -0.307 1 96.5 127 TYR B O 1
ATOM 2630 N N . ILE B 1 128 ? -4.289 -12.758 -1.992 1 97.12 128 ILE B N 1
ATOM 2631 C CA . ILE B 1 128 ? -5.566 -13.461 -1.924 1 97.12 128 ILE B CA 1
ATOM 2632 C C . ILE B 1 128 ? -5.332 -14.922 -1.558 1 97.12 128 ILE B C 1
ATOM 2634 O O . ILE B 1 128 ? -4.637 -15.648 -2.275 1 97.12 128 ILE B O 1
ATOM 2638 N N . VAL B 1 129 ? -5.938 -15.328 -0.449 1 97.44 129 VAL B N 1
ATOM 2639 C CA . VAL B 1 129 ? -5.695 -16.656 0.106 1 97.44 129 VAL B CA 1
ATOM 2640 C C . VAL B 1 129 ? -6.965 -17.5 -0.002 1 97.44 129 VAL B C 1
ATOM 2642 O O . VAL B 1 129 ? -7.961 -17.219 0.671 1 97.44 129 VAL B O 1
ATOM 2645 N N . ASP B 1 130 ? -6.961 -18.516 -0.846 1 97.38 130 ASP B N 1
ATOM 2646 C CA . ASP B 1 130 ? -7.977 -19.547 -1.021 1 97.38 130 ASP B CA 1
ATOM 2647 C C . ASP B 1 130 ? -9.312 -18.922 -1.433 1 97.38 130 ASP B C 1
ATOM 2649 O O . ASP B 1 130 ? -10.367 -19.531 -1.218 1 97.38 130 ASP B O 1
ATOM 2653 N N . GLY B 1 131 ? -9.258 -17.719 -1.941 1 95 131 GLY B N 1
ATOM 2654 C CA . GLY B 1 131 ? -10.484 -17.047 -2.32 1 95 131 GLY B CA 1
ATOM 2655 C C . GLY B 1 131 ? -11.359 -16.688 -1.133 1 95 131 GLY B C 1
ATOM 2656 O O . GLY B 1 131 ? -12.562 -16.453 -1.289 1 95 131 GLY B O 1
ATOM 2657 N N . LYS B 1 132 ? -10.781 -16.688 0.049 1 94 132 LYS B N 1
ATOM 2658 C CA . LYS B 1 132 ? -11.539 -16.469 1.276 1 94 132 LYS B CA 1
ATOM 2659 C C . LYS B 1 132 ? -11.055 -15.227 2.012 1 94 132 LYS B C 1
ATOM 2661 O O . LYS B 1 132 ? -11.82 -14.594 2.746 1 94 132 LYS B O 1
ATOM 2666 N N . GLN B 1 133 ? -9.805 -14.898 1.791 1 92.62 133 GLN B N 1
ATOM 2667 C CA . GLN B 1 133 ? -9.219 -13.734 2.436 1 92.62 133 GLN B CA 1
ATOM 2668 C C . GLN B 1 133 ? -8.391 -12.914 1.444 1 92.62 133 GLN B C 1
ATOM 2670 O O . GLN B 1 133 ? -7.738 -13.477 0.563 1 92.62 133 GLN B O 1
ATOM 2675 N N . ALA B 1 134 ? -8.516 -11.672 1.582 1 92.62 134 ALA B N 1
ATOM 2676 C CA . ALA B 1 134 ? -7.672 -10.758 0.828 1 92.62 134 ALA B CA 1
ATOM 2677 C C . ALA B 1 134 ? -6.938 -9.797 1.761 1 92.62 134 ALA B C 1
ATOM 2679 O O . ALA B 1 134 ? -7.523 -9.289 2.723 1 92.62 134 ALA B O 1
ATOM 2680 N N . ILE B 1 135 ? -5.656 -9.641 1.521 1 92.44 135 ILE B N 1
ATOM 2681 C CA . ILE B 1 135 ? -4.82 -8.719 2.285 1 92.44 135 ILE B CA 1
ATOM 2682 C C . ILE B 1 135 ? -4.312 -7.602 1.372 1 92.44 135 ILE B C 1
ATOM 2684 O O . ILE B 1 135 ? -3.762 -7.867 0.302 1 92.44 135 ILE B O 1
ATOM 2688 N N . ILE B 1 136 ? -4.543 -6.395 1.775 1 91.19 136 ILE B N 1
ATOM 2689 C CA . ILE B 1 136 ? -4.051 -5.215 1.069 1 91.19 136 ILE B CA 1
ATOM 2690 C C . ILE B 1 136 ? -3.281 -4.316 2.035 1 91.19 136 ILE B C 1
ATOM 2692 O O . ILE B 1 136 ? -3.633 -4.215 3.213 1 91.19 136 ILE B O 1
ATOM 2696 N N . GLY B 1 137 ? -2.223 -3.639 1.515 1 89.44 137 GLY B N 1
ATOM 2697 C CA . GLY B 1 137 ? -1.52 -2.729 2.404 1 89.44 137 GLY B CA 1
ATOM 2698 C C . GLY B 1 137 ? -0.126 -2.379 1.918 1 89.44 137 GLY B C 1
ATOM 2699 O O . GLY B 1 137 ? 0.082 -2.152 0.724 1 89.44 137 GLY B O 1
ATOM 2700 N N . SER B 1 138 ? 0.748 -2.275 2.889 1 88.44 138 SER B N 1
ATOM 2701 C CA . SER B 1 138 ? 2.053 -1.711 2.561 1 88.44 138 SER B CA 1
ATOM 2702 C C . SER B 1 138 ? 3.137 -2.785 2.564 1 88.44 138 SER B C 1
ATOM 2704 O O . SER B 1 138 ? 4.309 -2.49 2.33 1 88.44 138 SER B O 1
ATOM 2706 N N . LEU B 1 139 ? 2.801 -3.979 2.738 1 87.25 139 LEU B N 1
ATOM 2707 C CA . LEU B 1 139 ? 3.793 -5.008 3.023 1 87.25 139 LEU B CA 1
ATOM 2708 C C . LEU B 1 139 ? 4.117 -5.816 1.77 1 87.25 139 LEU B C 1
ATOM 2710 O O . LEU B 1 139 ? 3.23 -6.441 1.184 1 87.25 139 LEU B O 1
ATOM 2714 N N . SER B 1 140 ? 5.402 -5.805 1.416 1 90.62 140 SER B N 1
ATOM 2715 C CA . SER B 1 140 ? 5.898 -6.758 0.428 1 90.62 140 SER B CA 1
ATOM 2716 C C . SER B 1 140 ? 6.387 -8.039 1.093 1 90.62 140 SER B C 1
ATOM 2718 O O . SER B 1 140 ? 6.641 -8.062 2.299 1 90.62 140 SER B O 1
ATOM 2720 N N . LEU B 1 141 ? 6.531 -9.086 0.278 1 92.81 141 LEU B N 1
ATOM 2721 C CA . LEU B 1 141 ? 6.926 -10.383 0.824 1 92.81 141 LEU B CA 1
ATOM 2722 C C . LEU B 1 141 ? 8.445 -10.508 0.882 1 92.81 141 LEU B C 1
ATOM 2724 O O . LEU B 1 141 ? 9.031 -11.297 0.137 1 92.81 141 LEU B O 1
ATOM 2728 N N . THR B 1 142 ? 9.055 -9.789 1.761 1 92.06 142 THR B N 1
ATOM 2729 C CA . THR B 1 142 ? 10.469 -9.867 2.102 1 92.06 142 THR B CA 1
ATOM 2730 C C . THR B 1 142 ? 10.656 -9.984 3.611 1 92.06 142 THR B C 1
ATOM 2732 O O . THR B 1 142 ? 9.805 -9.539 4.383 1 92.06 142 THR B O 1
ATOM 2735 N N . GLU B 1 143 ? 11.758 -10.594 3.973 1 91.69 143 GLU B N 1
ATOM 2736 C CA . GLU B 1 143 ? 12.039 -10.703 5.398 1 91.69 143 GLU B CA 1
ATOM 2737 C C . GLU B 1 143 ? 12.109 -9.328 6.055 1 91.69 143 GLU B C 1
ATOM 2739 O O . GLU B 1 143 ? 11.617 -9.141 7.172 1 91.69 143 GLU B O 1
ATOM 2744 N N . GLU B 1 144 ? 12.633 -8.391 5.414 1 88 144 GLU B N 1
ATOM 2745 C CA . GLU B 1 144 ? 12.773 -7.039 5.949 1 88 144 GLU B CA 1
ATOM 2746 C C . GLU B 1 144 ? 11.414 -6.414 6.23 1 88 144 GLU B C 1
ATOM 2748 O O . GLU B 1 144 ? 11.188 -5.863 7.312 1 88 144 GLU B O 1
ATOM 2753 N N . GLU B 1 145 ? 10.484 -6.473 5.301 1 87.62 145 GLU B N 1
ATOM 2754 C CA . GLU B 1 145 ? 9.18 -5.836 5.465 1 87.62 145 GLU B CA 1
ATOM 2755 C C . GLU B 1 145 ? 8.297 -6.625 6.43 1 87.62 145 GLU B C 1
ATOM 2757 O O . GLU B 1 145 ? 7.496 -6.043 7.16 1 87.62 145 GLU B O 1
ATOM 2762 N N . LEU B 1 146 ? 8.508 -7.895 6.445 1 88.81 146 LEU B N 1
ATOM 2763 C CA . LEU B 1 146 ? 7.703 -8.734 7.324 1 88.81 146 LEU B CA 1
ATOM 2764 C C . LEU B 1 146 ? 8.133 -8.57 8.781 1 88.81 146 LEU B C 1
ATOM 2766 O O . LEU B 1 146 ? 7.297 -8.594 9.688 1 88.81 146 LEU B O 1
ATOM 2770 N N . TYR B 1 147 ? 9.422 -8.336 8.977 1 87.56 147 TYR B N 1
ATOM 2771 C CA . TYR B 1 147 ? 9.867 -8.477 10.359 1 87.56 147 TYR B CA 1
ATOM 2772 C C . TYR B 1 147 ? 10.555 -7.203 10.836 1 87.56 147 TYR B C 1
ATOM 2774 O O . TYR B 1 147 ? 10.758 -7.016 12.039 1 87.56 147 TYR B O 1
ATOM 2782 N N . ASN B 1 148 ? 10.898 -6.262 10.008 1 84.12 148 ASN B N 1
ATOM 2783 C CA . ASN B 1 148 ? 11.734 -5.145 10.422 1 84.12 148 ASN B CA 1
ATOM 2784 C C . ASN B 1 148 ? 11.109 -3.805 10.031 1 84.12 148 ASN B C 1
ATOM 2786 O O . ASN B 1 148 ? 11.75 -2.76 10.156 1 84.12 148 ASN B O 1
ATOM 2790 N N . SER B 1 149 ? 9.922 -3.811 9.516 1 83.44 149 SER B N 1
ATOM 2791 C CA . SER B 1 149 ? 9.305 -2.561 9.086 1 83.44 149 SER B CA 1
ATOM 2792 C C . SER B 1 149 ? 7.969 -2.336 9.797 1 83.44 149 SER B C 1
ATOM 2794 O O . SER B 1 149 ? 7.418 -3.26 10.398 1 83.44 149 SER B O 1
ATOM 2796 N N . ILE B 1 150 ? 7.598 -1.092 9.891 1 84.44 150 ILE B N 1
ATOM 2797 C CA . ILE B 1 150 ? 6.254 -0.74 10.336 1 84.44 150 ILE B CA 1
ATOM 2798 C C . ILE B 1 150 ? 5.293 -0.777 9.148 1 84.44 150 ILE B C 1
ATOM 2800 O O . ILE B 1 150 ? 5.5 -0.077 8.156 1 84.44 150 ILE B O 1
ATOM 2804 N N . GLU B 1 151 ? 4.352 -1.615 9.266 1 85.06 151 GLU B N 1
ATOM 2805 C CA . GLU B 1 151 ? 3.453 -1.854 8.141 1 85.06 151 GLU B CA 1
ATOM 2806 C C . GLU B 1 151 ? 2 -1.595 8.523 1 85.06 151 GLU B C 1
ATOM 2808 O O . GLU B 1 151 ? 1.658 -1.593 9.711 1 85.06 151 GLU B O 1
ATOM 2813 N N . TYR B 1 152 ? 1.278 -1.316 7.555 1 88.69 152 TYR B N 1
ATOM 2814 C CA . TYR B 1 152 ? -0.172 -1.203 7.672 1 88.69 152 TYR B CA 1
ATOM 2815 C C . TYR B 1 152 ? -0.872 -2.096 6.652 1 88.69 152 TYR B C 1
ATOM 2817 O O . TYR B 1 152 ? -0.63 -1.983 5.449 1 88.69 152 TYR B O 1
ATOM 2825 N N . ILE B 1 153 ? -1.798 -2.996 7.227 1 89.31 153 ILE B N 1
ATOM 2826 C CA . ILE B 1 153 ? -2.486 -3.904 6.316 1 89.31 153 ILE B CA 1
ATOM 2827 C C . ILE B 1 153 ? -3.977 -3.938 6.645 1 89.31 153 ILE B C 1
ATOM 2829 O O . ILE B 1 153 ? -4.367 -3.717 7.793 1 89.31 153 ILE B O 1
ATOM 2833 N N . VAL B 1 154 ? -4.727 -4.191 5.641 1 87.75 154 VAL B N 1
ATOM 2834 C CA . VAL B 1 154 ? -6.164 -4.426 5.723 1 87.75 154 VAL B CA 1
ATOM 2835 C C . VAL B 1 154 ? -6.48 -5.855 5.293 1 87.75 154 VAL B C 1
ATOM 2837 O O . VAL B 1 154 ? -6.043 -6.301 4.23 1 87.75 154 VAL B O 1
ATOM 2840 N N . ILE B 1 155 ? -7.199 -6.523 6.156 1 88.38 155 ILE B N 1
ATOM 2841 C CA . ILE B 1 155 ? -7.641 -7.875 5.828 1 88.38 155 ILE B CA 1
ATOM 2842 C C . ILE B 1 155 ? -9.141 -7.875 5.555 1 88.38 155 ILE B C 1
ATOM 2844 O O . ILE B 1 155 ? -9.93 -7.402 6.375 1 88.38 155 ILE B O 1
ATOM 2848 N N . LEU B 1 156 ? -9.469 -8.383 4.383 1 86.12 156 LEU B N 1
ATOM 2849 C CA . LEU B 1 156 ? -10.852 -8.531 3.961 1 86.12 156 LEU B CA 1
ATOM 2850 C C . LEU B 1 156 ? -11.273 -9.992 3.979 1 86.12 156 LEU B C 1
ATOM 2852 O O . LEU B 1 156 ? -10.586 -10.852 3.414 1 86.12 156 LEU B O 1
ATOM 2856 N N . ASP B 1 157 ? -12.383 -10.273 4.633 1 85.19 157 ASP B N 1
ATOM 2857 C CA . ASP B 1 157 ? -12.844 -11.656 4.688 1 85.19 157 ASP B CA 1
ATOM 2858 C C . ASP B 1 157 ? -14.312 -11.766 4.293 1 85.19 157 ASP B C 1
ATOM 2860 O O . ASP B 1 157 ? -14.883 -12.852 4.309 1 85.19 157 ASP B O 1
ATOM 2864 N N . ASP B 1 158 ? -14.891 -10.609 3.967 1 84 158 ASP B N 1
ATOM 2865 C CA . ASP B 1 158 ? -16.219 -10.664 3.367 1 84 158 ASP B CA 1
ATOM 2866 C C . ASP B 1 158 ? -16.172 -11.227 1.948 1 84 158 ASP B C 1
ATOM 2868 O O . ASP B 1 158 ? -15.375 -10.758 1.124 1 84 158 ASP B O 1
ATOM 2872 N N . PRO B 1 159 ? -17.047 -12.258 1.691 1 87.12 159 PRO B N 1
ATOM 2873 C CA . PRO B 1 159 ? -16.969 -12.938 0.395 1 87.12 159 PRO B CA 1
ATOM 2874 C C . PRO B 1 159 ? -17.078 -11.969 -0.783 1 87.12 159 PRO B C 1
ATOM 2876 O O . PRO B 1 159 ? -16.422 -12.148 -1.805 1 87.12 159 PRO B O 1
ATOM 2879 N N . ARG B 1 160 ? -17.891 -10.984 -0.608 1 84.5 160 ARG B N 1
ATOM 2880 C CA . ARG B 1 160 ? -18.078 -10.047 -1.708 1 84.5 160 ARG B CA 1
ATOM 2881 C C . ARG B 1 160 ? -16.828 -9.195 -1.921 1 84.5 160 ARG B C 1
ATOM 2883 O O . ARG B 1 160 ? -16.453 -8.914 -3.059 1 84.5 160 ARG B O 1
ATOM 2890 N N . ASP B 1 161 ? -16.25 -8.773 -0.827 1 84.94 161 ASP B N 1
ATOM 2891 C CA . ASP B 1 161 ? -15.023 -7.973 -0.913 1 84.94 161 ASP B CA 1
ATOM 2892 C C . ASP B 1 161 ? -13.867 -8.797 -1.488 1 84.94 161 ASP B C 1
ATOM 2894 O O . ASP B 1 161 ? -13.086 -8.289 -2.291 1 84.94 161 ASP B O 1
ATOM 2898 N N . VAL B 1 162 ? -13.844 -10.016 -1.096 1 89.75 162 VAL B N 1
ATOM 2899 C CA . VAL B 1 162 ? -12.781 -10.891 -1.576 1 89.75 162 VAL B CA 1
ATOM 2900 C C . VAL B 1 162 ? -12.953 -11.133 -3.072 1 89.75 162 VAL B C 1
ATOM 2902 O O . VAL B 1 162 ? -11.984 -11.062 -3.834 1 89.75 162 VAL B O 1
ATOM 2905 N N . GLU B 1 163 ? -14.102 -11.422 -3.504 1 90.19 163 GLU B N 1
ATOM 2906 C CA . GLU B 1 163 ? -14.383 -11.625 -4.922 1 90.19 163 GLU B CA 1
ATOM 2907 C C . GLU B 1 163 ? -14.008 -10.391 -5.742 1 90.19 163 GLU B C 1
ATOM 2909 O O . GLU B 1 163 ? -13.406 -10.5 -6.809 1 90.19 163 GLU B O 1
ATOM 2914 N N . LYS B 1 164 ? -14.398 -9.281 -5.199 1 88.25 164 LYS B N 1
ATOM 2915 C CA . LYS B 1 164 ? -14.039 -8.039 -5.875 1 88.25 164 LYS B CA 1
ATOM 2916 C C . LYS B 1 164 ? -12.523 -7.879 -5.98 1 88.25 164 LYS B C 1
ATOM 2918 O O . LYS B 1 164 ? -12.008 -7.449 -7.016 1 88.25 164 LYS B O 1
ATOM 2923 N N . THR B 1 165 ? -11.859 -8.203 -4.914 1 90.75 165 THR B N 1
ATOM 2924 C CA . THR B 1 165 ? -10.398 -8.109 -4.914 1 90.75 165 THR B CA 1
ATOM 2925 C C . THR B 1 165 ? -9.797 -9.07 -5.938 1 90.75 165 THR B C 1
ATOM 2927 O O . THR B 1 165 ? -8.812 -8.734 -6.605 1 90.75 165 THR B O 1
ATOM 2930 N N . MET B 1 166 ? -10.391 -10.227 -6.07 1 93.25 166 MET B N 1
ATOM 2931 C CA . MET B 1 166 ? -9.938 -11.172 -7.082 1 93.25 166 MET B CA 1
ATOM 2932 C C . MET B 1 166 ? -10.117 -10.602 -8.484 1 93.25 166 MET B C 1
ATOM 2934 O O . MET B 1 166 ? -9.219 -10.711 -9.32 1 93.25 166 MET B O 1
ATOM 2938 N N . ASP B 1 167 ? -11.219 -10.016 -8.719 1 91.56 167 ASP B N 1
ATOM 2939 C CA . ASP B 1 167 ? -11.453 -9.359 -10 1 91.56 167 ASP B CA 1
ATOM 2940 C C . ASP B 1 167 ? -10.43 -8.25 -10.25 1 91.56 167 ASP B C 1
ATOM 2942 O O . ASP B 1 167 ? -9.953 -8.078 -11.375 1 91.56 167 ASP B O 1
ATOM 2946 N N . ASP B 1 168 ? -10.156 -7.508 -9.219 1 90.44 168 ASP B N 1
ATOM 2947 C CA . ASP B 1 168 ? -9.172 -6.434 -9.328 1 90.44 168 ASP B CA 1
ATOM 2948 C C . ASP B 1 168 ? -7.789 -6.992 -9.664 1 90.44 168 ASP B C 1
ATOM 2950 O O . ASP B 1 168 ? -7.035 -6.387 -10.422 1 90.44 168 ASP B O 1
ATOM 2954 N N . PHE B 1 169 ? -7.469 -8.094 -9.086 1 94.5 169 PHE B N 1
ATOM 2955 C CA . PHE B 1 169 ? -6.199 -8.742 -9.391 1 94.5 169 PHE B CA 1
ATOM 2956 C C . PHE B 1 169 ? -6.109 -9.094 -10.875 1 94.5 169 PHE B C 1
ATOM 2958 O O . PHE B 1 169 ? -5.09 -8.844 -11.516 1 94.5 169 PHE B O 1
ATOM 2965 N N . ILE B 1 170 ? -7.16 -9.656 -11.359 1 93.56 170 ILE B N 1
ATOM 2966 C CA . ILE B 1 170 ? -7.211 -10.023 -12.773 1 93.56 170 ILE B CA 1
ATOM 2967 C C . ILE B 1 170 ? -7.062 -8.773 -13.633 1 93.56 170 ILE B C 1
ATOM 2969 O O . ILE B 1 170 ? -6.324 -8.773 -14.625 1 93.56 170 ILE B O 1
ATOM 2973 N N . SER B 1 171 ? -7.734 -7.762 -13.266 1 90.88 171 SER B N 1
ATOM 2974 C CA . SER B 1 171 ? -7.633 -6.5 -13.992 1 90.88 171 SER B CA 1
ATOM 2975 C C . SER B 1 171 ? -6.211 -5.957 -13.961 1 90.88 171 SER B C 1
ATOM 2977 O O . SER B 1 171 ? -5.715 -5.441 -14.969 1 90.88 171 SER B O 1
ATOM 2979 N N . LEU B 1 172 ? -5.609 -6.039 -12.836 1 90.56 172 LEU B N 1
ATOM 2980 C CA . LEU B 1 172 ? -4.227 -5.602 -12.68 1 90.56 172 LEU B CA 1
ATOM 2981 C C . LEU B 1 172 ? -3.301 -6.371 -13.617 1 90.56 172 LEU B C 1
ATOM 2983 O O . LEU B 1 172 ? -2.469 -5.777 -14.305 1 90.56 172 LEU B O 1
ATOM 2987 N N . TRP B 1 173 ? -3.5 -7.652 -13.633 1 93 173 TRP B N 1
ATOM 2988 C CA . TRP B 1 173 ? -2.732 -8.516 -14.523 1 93 173 TRP B CA 1
ATOM 2989 C C . TRP B 1 173 ? -2.889 -8.062 -15.977 1 93 173 TRP B C 1
ATOM 2991 O O . TRP B 1 173 ? -1.897 -7.895 -16.688 1 93 173 TRP B O 1
ATOM 3001 N N . LYS B 1 174 ? -4.082 -7.801 -16.328 1 91.31 174 LYS B N 1
ATOM 3002 C CA . LYS B 1 174 ? -4.371 -7.391 -17.703 1 91.31 174 LYS B CA 1
ATOM 3003 C C . LYS B 1 174 ? -3.74 -6.039 -18.016 1 91.31 174 LYS B C 1
ATOM 3005 O O . LYS B 1 174 ? -3.242 -5.82 -19.125 1 91.31 174 LYS B O 1
ATOM 3010 N N . LEU B 1 175 ? -3.822 -5.16 -17.109 1 88.12 175 LEU B N 1
ATOM 3011 C CA . LEU B 1 175 ? -3.236 -3.838 -17.312 1 88.12 175 LEU B CA 1
ATOM 3012 C C . LEU B 1 175 ? -1.731 -3.938 -17.531 1 88.12 175 LEU B C 1
ATOM 3014 O O . LEU B 1 175 ? -1.185 -3.258 -18.406 1 88.12 175 LEU B O 1
ATOM 3018 N N . TYR B 1 176 ? -1.088 -4.766 -16.75 1 88.44 176 TYR B N 1
ATOM 3019 C CA . TYR B 1 176 ? 0.353 -4.926 -16.906 1 88.44 176 TYR B CA 1
ATOM 3020 C C . TYR B 1 176 ? 0.687 -5.598 -18.234 1 88.44 176 TYR B C 1
ATOM 3022 O O . TYR B 1 176 ? 1.664 -5.234 -18.891 1 88.44 176 TYR B O 1
ATOM 3030 N N . VAL B 1 177 ? -0.097 -6.574 -18.594 1 89.69 177 VAL B N 1
ATOM 3031 C CA . VAL B 1 177 ? 0.114 -7.223 -19.891 1 89.69 177 VAL B CA 1
ATOM 3032 C C . VAL B 1 177 ? -0.015 -6.199 -21 1 89.69 177 VAL B C 1
ATOM 3034 O O . VAL B 1 177 ? 0.727 -6.25 -21.984 1 89.69 177 VAL B O 1
ATOM 3037 N N . GLY B 1 178 ? -0.857 -5.316 -20.797 1 87.94 178 GLY B N 1
ATOM 3038 C CA . GLY B 1 178 ? -1.103 -4.285 -21.781 1 87.94 178 GLY B CA 1
ATOM 3039 C C . GLY B 1 178 ? 0.075 -3.346 -21.984 1 87.94 178 GLY B C 1
ATOM 3040 O O . GLY B 1 178 ? 0.155 -2.635 -22.984 1 87.94 178 GLY B O 1
ATOM 3041 N N . LEU B 1 179 ? 0.956 -3.289 -21.031 1 84.56 179 LEU B N 1
ATOM 3042 C CA . LEU B 1 179 ? 2.133 -2.438 -21.156 1 84.56 179 LEU B CA 1
ATOM 3043 C C . LEU B 1 179 ? 3.076 -2.971 -22.234 1 84.56 179 LEU B C 1
ATOM 3045 O O . LEU B 1 179 ? 3.92 -2.23 -22.75 1 84.56 179 LEU B O 1
ATOM 3049 N N . GLY B 1 180 ? 2.982 -4.273 -22.469 1 87.12 180 GLY B N 1
ATOM 3050 C CA . GLY B 1 180 ? 3.768 -4.852 -23.547 1 87.12 180 GLY B CA 1
ATOM 3051 C C . GLY B 1 180 ? 5.012 -5.574 -23.062 1 87.12 180 GLY B C 1
ATOM 3052 O O . GLY B 1 180 ? 5.426 -5.395 -21.906 1 87.12 180 GLY B O 1
ATOM 3053 N N . ASP B 1 181 ? 5.641 -6.277 -23.938 1 87.31 181 ASP B N 1
ATOM 3054 C CA . ASP B 1 181 ? 6.723 -7.199 -23.625 1 87.31 181 ASP B CA 1
ATOM 3055 C C . ASP B 1 181 ? 8 -6.445 -23.266 1 87.31 181 ASP B C 1
ATOM 3057 O O . ASP B 1 181 ? 8.914 -7.012 -22.656 1 87.31 181 ASP B O 1
ATOM 3061 N N . ASP B 1 182 ? 8.023 -5.242 -23.594 1 86.12 182 ASP B N 1
ATOM 3062 C CA . ASP B 1 182 ? 9.195 -4.441 -23.234 1 86.12 182 ASP B CA 1
ATOM 3063 C C . ASP B 1 182 ? 9.203 -4.117 -21.75 1 86.12 182 ASP B C 1
ATOM 3065 O O . ASP B 1 182 ? 10.266 -3.854 -21.172 1 86.12 182 ASP B O 1
ATOM 3069 N N . PHE B 1 183 ? 8.062 -4.277 -21.172 1 86.81 183 PHE B N 1
ATOM 3070 C CA . PHE B 1 183 ? 7.949 -3.803 -19.797 1 86.81 183 PHE B CA 1
ATOM 3071 C C . PHE B 1 183 ? 7.738 -4.965 -18.844 1 86.81 183 PHE B C 1
ATOM 3073 O O . PHE B 1 183 ? 7.926 -4.824 -17.625 1 86.81 183 PHE B O 1
ATOM 3080 N N . MET B 1 184 ? 7.324 -6.02 -19.438 1 87.5 184 MET B N 1
ATOM 3081 C CA . MET B 1 184 ? 7.016 -7.145 -18.547 1 87.5 184 MET B CA 1
ATOM 3082 C C . MET B 1 184 ? 7.133 -8.469 -19.297 1 87.5 184 MET B C 1
ATOM 3084 O O . MET B 1 184 ? 7.215 -8.484 -20.531 1 87.5 184 MET B O 1
ATOM 3088 N N . GLU B 1 185 ? 7.273 -9.547 -18.594 1 90.12 185 GLU B N 1
ATOM 3089 C CA . GLU B 1 185 ? 7.121 -10.914 -19.094 1 90.12 185 GLU B CA 1
ATOM 3090 C C . GLU B 1 185 ? 6.129 -11.695 -18.234 1 90.12 185 GLU B C 1
ATOM 3092 O O . GLU B 1 185 ? 5.98 -11.43 -17.047 1 90.12 185 GLU B O 1
ATOM 3097 N N . CYS B 1 186 ? 5.375 -12.516 -18.875 1 91.62 186 CYS B N 1
ATOM 3098 C CA . CYS B 1 186 ? 4.383 -13.266 -18.109 1 91.62 186 CYS B CA 1
ATOM 3099 C C . CYS B 1 186 ? 4.102 -14.609 -18.766 1 91.62 186 CYS B C 1
ATOM 3101 O O . CYS B 1 186 ? 4.488 -14.852 -19.906 1 91.62 186 CYS B O 1
ATOM 3103 N N . THR B 1 187 ? 3.621 -15.508 -17.875 1 90.06 187 THR B N 1
ATOM 3104 C CA . THR B 1 187 ? 3.031 -16.719 -18.422 1 90.06 187 THR B CA 1
ATOM 3105 C C . THR B 1 187 ? 1.731 -16.406 -19.156 1 90.06 187 THR B C 1
ATOM 3107 O O . THR B 1 187 ? 0.998 -15.5 -18.781 1 90.06 187 THR B O 1
ATOM 3110 N N . ARG B 1 188 ? 1.379 -17.047 -20.141 1 76.38 188 ARG B N 1
ATOM 3111 C CA . ARG B 1 188 ? 0.244 -16.672 -20.984 1 76.38 188 ARG B CA 1
ATOM 3112 C C . ARG B 1 188 ? -0.985 -17.516 -20.641 1 76.38 188 ARG B C 1
ATOM 3114 O O . ARG B 1 188 ? -2.066 -17.281 -21.188 1 76.38 188 ARG B O 1
ATOM 3121 N N . SER B 1 189 ? -0.901 -18.281 -19.734 1 75.25 189 SER B N 1
ATOM 3122 C CA . SER B 1 189 ? -2.02 -19.141 -19.359 1 75.25 189 SER B CA 1
ATOM 3123 C C . SER B 1 189 ? -3.014 -18.391 -18.469 1 75.25 189 SER B C 1
ATOM 3125 O O . SER B 1 189 ? -4.191 -18.734 -18.422 1 75.25 189 SER B O 1
ATOM 3127 N N . PHE B 1 190 ? -2.652 -17.375 -17.891 1 81.06 190 PHE B N 1
ATOM 3128 C CA . PHE B 1 190 ? -3.496 -16.547 -17.031 1 81.06 190 PHE B CA 1
ATOM 3129 C C . PHE B 1 190 ? -3.73 -15.18 -17.641 1 81.06 190 PHE B C 1
ATOM 3131 O O . PHE B 1 190 ? -2.82 -14.586 -18.219 1 81.06 190 PHE B O 1
ATOM 3138 N N . PRO B 1 191 ? -5.016 -14.719 -17.5 1 72.88 191 PRO B N 1
ATOM 3139 C CA . PRO B 1 191 ? -6.18 -15.188 -16.75 1 72.88 191 PRO B CA 1
ATOM 3140 C C . PRO B 1 191 ? -7.113 -16.062 -17.594 1 72.88 191 PRO B C 1
ATOM 3142 O O . PRO B 1 191 ? -8.203 -16.422 -17.141 1 72.88 191 PRO B O 1
ATOM 3145 N N . SER B 1 192 ? -6.801 -16.234 -18.797 1 53.78 192 SER B N 1
ATOM 3146 C CA . SER B 1 192 ? -7.699 -16.906 -19.734 1 53.78 192 SER B CA 1
ATOM 3147 C C . SER B 1 192 ? -8.312 -18.156 -19.109 1 53.78 192 SER B C 1
ATOM 3149 O O . SER B 1 192 ? -9.516 -18.391 -19.234 1 53.78 192 SER B O 1
ATOM 3151 N N . LYS B 1 193 ? -7.551 -19.031 -18.453 1 49.19 193 LYS B N 1
ATOM 3152 C CA . LYS B 1 193 ? -8.094 -20.297 -17.938 1 49.19 193 LYS B CA 1
ATOM 3153 C C . LYS B 1 193 ? -8.992 -20.047 -16.719 1 49.19 193 LYS B C 1
ATOM 3155 O O . LYS B 1 193 ? -9.859 -20.859 -16.422 1 49.19 193 LYS B O 1
ATOM 3160 N N . PHE B 1 194 ? -8.859 -19.016 -15.969 1 48.31 194 PHE B N 1
ATOM 3161 C CA . PHE B 1 194 ? -9.609 -18.75 -14.742 1 48.31 194 PHE B CA 1
ATOM 3162 C C . PHE B 1 194 ? -11.078 -18.5 -15.055 1 48.31 194 PHE B C 1
ATOM 3164 O O . PHE B 1 194 ? -11.961 -18.922 -14.305 1 48.31 194 PHE B O 1
ATOM 3171 N N . PHE B 1 195 ? -11.391 -17.781 -16.094 1 41.56 195 PHE B N 1
ATOM 3172 C CA . PHE B 1 195 ? -12.773 -17.531 -16.484 1 41.56 195 PHE B CA 1
ATOM 3173 C C . PHE B 1 195 ? -13.438 -18.812 -16.969 1 41.56 195 PHE B C 1
ATOM 3175 O O . PHE B 1 195 ? -14.648 -19 -16.812 1 41.56 195 PHE B O 1
ATOM 3182 N N . VAL B 1 196 ? -12.688 -19.641 -17.391 1 37.25 196 VAL B N 1
ATOM 3183 C CA . VAL B 1 196 ? -13.359 -20.844 -17.875 1 37.25 196 VAL B CA 1
ATOM 3184 C C . VAL B 1 196 ? -13.859 -21.672 -16.688 1 37.25 196 VAL B C 1
ATOM 3186 O O . VAL B 1 196 ? -14.938 -22.266 -16.75 1 37.25 196 VAL B O 1
ATOM 3189 N N . SER B 1 197 ? -13.078 -21.672 -15.656 1 37.84 197 SER B N 1
ATOM 3190 C CA . SER B 1 197 ? -13.461 -22.578 -14.578 1 37.84 197 SER B CA 1
ATOM 3191 C C . SER B 1 197 ? -14.648 -22.031 -13.789 1 37.84 197 SER B C 1
ATOM 3193 O O . SER B 1 197 ? -15.266 -22.766 -13.008 1 37.84 197 SER B O 1
ATOM 3195 N N . ARG B 1 198 ? -14.789 -20.781 -13.57 1 38.19 198 ARG B N 1
ATOM 3196 C CA . ARG B 1 198 ? -15.984 -20.297 -12.898 1 38.19 198 ARG B CA 1
ATOM 3197 C C . ARG B 1 198 ? -17.219 -20.516 -13.758 1 38.19 198 ARG B C 1
ATOM 3199 O O . ARG B 1 198 ? -18.344 -20.312 -13.297 1 38.19 198 ARG B O 1
ATOM 3206 N N . MET B 1 199 ? -17.094 -20.578 -14.977 1 29.55 199 MET B N 1
ATOM 3207 C CA . MET B 1 199 ? -18.266 -20.859 -15.805 1 29.55 199 MET B CA 1
ATOM 3208 C C . MET B 1 199 ? -18.656 -22.328 -15.719 1 29.55 199 MET B C 1
ATOM 3210 O O . MET B 1 199 ? -19.719 -22.719 -16.203 1 29.55 199 MET B O 1
ATOM 3214 N N . THR B 1 200 ? -17.703 -23.125 -15.367 1 29.25 200 THR B N 1
ATOM 3215 C CA . THR B 1 200 ? -18.219 -24.484 -15.305 1 29.25 200 THR B CA 1
ATOM 3216 C C . THR B 1 200 ? -18.641 -24.844 -13.891 1 29.25 200 THR B C 1
ATOM 3218 O O . THR B 1 200 ? -18 -24.453 -12.922 1 29.25 200 THR B O 1
#

Organism: Korarchaeum cryptofilum (strain OPF8) (NCBI:txid374847)

Solvent-accessible surface area (backbone atoms only — not comparable to full-atom values): 21695 Å² total; per-residue (Å²): 135,83,79,77,74,76,77,81,76,75,77,70,75,68,67,81,64,59,87,79,50,74,62,47,73,49,71,41,67,44,53,23,67,63,48,50,53,58,55,73,60,44,70,53,24,38,40,38,30,20,38,45,50,31,52,70,50,38,48,51,52,52,54,44,12,67,71,62,17,39,30,38,39,36,36,34,42,63,95,18,61,67,21,49,48,53,53,58,52,57,64,46,77,56,53,42,98,85,64,44,64,47,88,83,66,69,74,43,49,63,40,44,35,37,33,42,68,89,58,86,40,63,49,45,22,38,38,33,30,51,79,48,33,28,39,39,29,40,54,33,52,30,71,57,46,24,56,71,21,57,36,36,39,37,40,33,57,44,66,69,58,22,51,50,50,51,51,47,50,52,50,51,51,51,55,52,59,67,65,32,74,86,41,25,51,62,49,80,63,64,64,68,58,59,61,52,54,74,72,97,136,82,79,79,75,76,78,81,76,74,77,71,75,66,69,78,66,60,88,81,50,73,62,48,73,48,72,41,66,44,53,22,67,63,48,50,53,58,55,72,59,46,72,52,25,38,38,38,29,20,39,47,51,31,52,70,51,40,49,50,49,52,54,43,11,68,72,63,18,39,30,38,39,37,35,34,41,61,96,17,58,68,22,50,48,54,55,57,53,61,65,48,77,56,52,44,100,84,63,44,65,47,89,82,65,69,72,42,48,62,41,44,34,37,32,41,66,90,57,87,39,63,48,45,22,39,39,34,31,50,78,48,33,27,38,38,30,40,55,35,53,29,72,57,46,24,55,71,20,57,34,38,39,37,41,32,57,42,65,67,58,21,51,49,50,51,53,49,49,53,50,50,53,52,55,52,59,67,66,32,73,87,41,27,52,62,50,81,63,64,65,69,57,58,62,54,54,73,71,96